Protein AF-A0A831UB12-F1 (afdb_monomer)

Secondary structure (DSSP, 8-state):
--HHHHHHHHHHHHHHTT-EE-TT--BHHHHHHHHHHHHHHHHT----HHHHHHHHHHH--S-HHHHHHHHHS-EEEE-TTS-EEEE-SS-SS-GGGS-EEEEEEEEEE-SS-EEEEEEEEEETTEEEEEEEE--TTS-HHHHHHHHHHHHHSTT-HHHHSGGGG--EEEEE-SS-EEEEE---GGG----TT------B-EE-TT--EE-SHHHHHHHH-SHHHHHHIIIIIEEEETTTTEEEEPPHHHHHHHHHHHHHHHTT---EEEEE-TTS-HHHHHHHHHHHHTT-TT-SEEEEEE-SSS--HHHHHHHHHHSTTTT-SS--HHHHHHHHH---GGGGEEEEEHHHHHHHH-TTSHHHHHHHHTT---HHHHHGGGTTS-EEEEESS--STTHHHHHHHHHHH-TT-EEEEEESS---TTT-PEEEETTEEEEPPPHHHHH-EEEEEE-HHHHHHTTSSPPP--------SSSPPPTT-HHHHHHHHHHHHHHHHHHTTTTTS-EEEE-SSHHHHHHHHHHHHHHHHHHHHH-TT-----EEEE-PPP-TT-HHHHHHHHT-HHHHHHHHSSHHHHHHHHHHHHHHHHHHHT----GGGHHHHHHHHHHHHHGGGS-GGGSTTTTTT--SEEEESSTTSSS---TT-

pLDDT: mean 86.88, std 12.62, range [35.97, 98.81]

Nearest PDB structures (foldseek):
  4bec-assembly1_A  TM=8.336E-01  e=2.439E-47  Escherichia coli
  4beb-assembly1_A  TM=8.347E-01  e=3.236E-46  Escherichia coli
  4be7-assembly2_D  TM=8.270E-01  e=8.710E-46  Escherichia coli
  4beb-assembly4_D  TM=8.331E-01  e=1.429E-45  Escherichia coli
  4be7-assembly1_B  TM=8.297E-01  e=1.429E-45  Escherichia coli

Sequence (653 aa):
MNEQQLEQALIGKLTDLKYTHRPDIRDRAALEQNFREHFEALNRVQLTDGEFKRLLDDIVTADVFTAASLLREINTFTRDDGTPLNYTLVNIKDWCKNTFEVVNQLRINTANSFQRYDVMLLINGVPAVQIELKTLGISPRRAMQQIVDYKKDPGNGYTKTLLCFVQLFIVSNQTETYYFANNNDRHFAFDADENFLPIYQHAAEDNTKITHLDDFADAFLAKCTLGTTISRYMVLVASEQKMLMMRPYQIYAVQAIDQCIRENRGNGYIWHTTGSGKTLTSFKASTLLKLNPDIHKCLFVVDRKDLDRQTREEFNRFQEGCVEENTNTAALVRRLVSDDYADKVIVTTIQKLGLALDETSKYNKAGRKNSRATFKERLEPLADKRMVFIFDECHRSQFGQTHQTIRNFFPKAQLFGFTGTPIFPENATARQIDGSIATLRTTQDLFQSELHAYTITHAIEDKNVLRFHVDYFKPDGENPPRPGETLAKRAVIDAILDKHDAATGERRFNALFATASINDAIEYHELFKQVQAERQAGDPEFVPLKVAAVFSPPAEGNKDVQQLQEDLPQELEDNQQEPDKKKEALKAIIADYNARYGTNHSIGEFDAYYQDVQKRIKYQQYPNRDLPKKGAEKIDIAIVVDMLLTGFDATYL

Foldseek 3Di:
DAQVVVLVVVQVLVVVLVAAEDAVAAEQVSLLVLLQVLQCVQQVHDADPVQSVVVFVVQFAQALLSNLVLQQDFDWDQHPVRDIRTGHSADNPQQLPWHKHKYAQHWYDDPFDTDTAGMFIDTSSQGAEGEAEGALVDDLVVVLVVVLVQSVGPPHCCRRHSVVNHFKYWTANQQAIKMAGDHRNVQRDDDPVPSDRDIAFAADQVRHGDGGPSSCCVVQVNRSNVSCQSNQQWDQQPVVRTIDGQHNQLVLVLVLVVVCLVVVVFFAEEAEAPLNCQLVSLVSSLVVCLPPPQAQAEEEEEALQLDFPSNVVSVCVLPNPLNDPDLPLVVVLCLLLDPDSSSRYGYHYLVSLLLLLDCPHPQNVVCVVVVHQGSLNSCQVCQAGEYEYEYEAQQAPVNPVSLVSNCVSRVNYYYYYYHNDWFDPVNQDWDDDPNDTDGRDTPCNSGVYHSGHDHVVSCCVRVSDDDDDDDDDFDDDPDGDDPPDPVNLLVVLVVCLVCLCVVLVNLLFAEEAADAALVSQLSSVVSLVVVQVVVCVVPVVRDRAQEAEDDQAQCPVVPSSVVVCVRVVRRVVRCVPPRVVSQVSVQVRVVVVCVQQVHDDDNSNVVVVVSLLLVQNQCSPDQLVVDPNSNSSHHRYYYYYRRPPPSRDHPRD

Solvent-accessible surface area (backbone atoms only — not comparable to full-atom values): 36095 Å² total; per-residue (Å²): 118,55,49,70,57,50,52,53,50,50,52,50,52,40,41,75,60,63,31,45,77,38,87,83,33,42,39,58,66,49,42,52,51,46,22,49,56,37,39,25,63,74,58,74,50,83,73,51,77,68,51,48,51,49,51,50,63,72,65,43,37,67,50,37,50,60,27,56,49,56,50,65,38,82,44,78,47,75,44,95,87,67,49,79,43,77,39,50,62,44,50,72,90,47,44,63,77,45,50,49,33,37,33,48,58,34,34,38,71,46,98,72,25,82,45,74,42,57,33,37,35,22,44,32,46,42,38,35,34,41,39,41,73,38,37,65,92,42,64,43,66,60,48,53,51,52,52,50,52,49,71,67,39,65,63,19,47,47,47,72,33,69,47,19,44,39,46,36,41,34,27,25,18,53,64,49,31,37,36,33,56,44,48,37,68,96,66,48,40,90,57,96,82,70,51,77,51,73,73,41,64,49,40,50,89,88,62,51,75,39,30,36,45,69,62,33,39,64,72,47,61,29,57,48,50,38,33,43,40,66,70,71,40,40,46,79,40,74,94,76,51,38,55,44,64,62,53,52,73,46,51,49,41,38,50,39,52,54,47,33,56,78,69,62,70,58,38,22,28,36,41,40,23,80,85,71,52,61,66,62,39,56,52,50,41,43,58,58,49,56,76,40,84,86,46,67,37,32,36,38,31,34,55,75,80,48,48,49,76,66,58,38,51,53,47,29,72,77,36,73,73,42,73,52,95,64,90,58,44,66,58,54,52,52,38,72,70,42,86,49,76,82,42,27,42,39,62,37,41,57,66,48,55,40,52,42,63,36,68,84,28,72,65,26,48,52,19,57,76,66,78,38,82,27,55,46,64,66,46,51,87,51,23,85,37,39,34,37,37,41,30,48,68,58,71,50,85,71,43,63,64,44,51,51,52,48,47,72,55,26,73,55,46,32,43,36,31,32,27,56,61,75,38,42,86,92,68,41,61,69,50,76,56,92,93,40,84,49,66,49,74,30,44,49,75,77,19,63,35,84,62,37,73,43,47,62,66,57,30,43,75,69,66,69,40,84,82,88,84,88,79,85,91,70,72,87,66,101,74,54,68,56,93,86,39,69,72,40,53,50,54,51,51,53,54,44,71,76,40,44,43,75,76,21,62,71,61,52,25,30,43,77,45,75,33,98,36,60,68,50,39,53,53,50,55,54,46,50,55,51,53,46,51,54,45,36,74,76,34,82,84,58,76,76,78,43,70,47,74,50,73,83,65,54,33,91,85,41,65,70,43,41,55,54,32,75,74,28,66,68,57,38,58,43,39,73,58,63,34,69,60,56,42,54,51,49,50,51,54,46,50,54,49,19,68,69,66,75,53,86,63,46,78,94,45,43,67,61,44,53,52,50,53,54,50,22,48,51,46,38,73,51,59,38,88,78,38,96,65,56,45,69,65,44,42,44,32,41,32,18,46,72,56,72,79,55,60,62,85,55,96,33,85

Radius of gyration: 28.35 Å; Cα contacts (8 Å, |Δi|>4): 1072; chains: 1; bounding box: 73×75×76 Å

Structure (mmCIF, N/CA/C/O backbone):
data_AF-A0A831UB12-F1
#
_entry.id   AF-A0A831UB12-F1
#
loop_
_atom_site.group_PDB
_atom_site.id
_atom_site.type_symbol
_atom_site.label_atom_id
_atom_site.label_alt_id
_atom_site.label_comp_id
_atom_site.label_asym_id
_atom_site.label_entity_id
_atom_site.label_seq_id
_atom_site.pdbx_PDB_ins_code
_atom_site.Cartn_x
_atom_site.Cartn_y
_atom_site.Cartn_z
_atom_site.occupancy
_atom_site.B_iso_or_equiv
_atom_site.auth_seq_id
_atom_site.auth_comp_id
_atom_site.auth_asym_id
_atom_site.auth_atom_id
_atom_site.pdbx_PDB_model_num
ATOM 1 N N . MET A 1 1 ? 3.617 -31.676 -19.807 1.00 76.25 1 MET A N 1
ATOM 2 C CA . MET A 1 1 ? 4.659 -30.755 -20.297 1.00 76.25 1 MET A CA 1
ATOM 3 C C . MET A 1 1 ? 5.770 -30.734 -19.257 1.00 76.25 1 MET A C 1
ATOM 5 O O . MET A 1 1 ? 5.441 -30.689 -18.076 1.00 76.25 1 MET A O 1
ATOM 9 N N . ASN A 1 2 ? 7.037 -30.890 -19.644 1.00 87.81 2 ASN A N 1
ATOM 10 C CA . ASN A 1 2 ? 8.160 -30.714 -18.709 1.00 87.81 2 ASN A CA 1
ATOM 11 C C . ASN A 1 2 ? 8.519 -29.217 -18.574 1.00 87.81 2 ASN A C 1
ATOM 13 O O . ASN A 1 2 ? 8.029 -28.399 -19.351 1.00 87.81 2 ASN A O 1
ATOM 17 N N . GLU A 1 3 ? 9.356 -28.854 -17.598 1.00 88.31 3 GLU A N 1
ATOM 18 C CA . GLU A 1 3 ? 9.744 -27.451 -17.342 1.00 88.31 3 GLU A CA 1
ATOM 19 C C . GLU A 1 3 ? 10.341 -26.756 -18.570 1.00 88.31 3 GLU A C 1
ATOM 21 O O . GLU A 1 3 ? 9.946 -25.641 -18.889 1.00 88.31 3 GLU A O 1
ATOM 26 N N . GLN A 1 4 ? 11.212 -27.437 -19.319 1.00 92.19 4 GLN A N 1
ATOM 27 C CA . GLN A 1 4 ? 11.816 -26.875 -20.529 1.00 92.19 4 GLN A CA 1
ATOM 28 C C . GLN A 1 4 ? 10.768 -26.553 -21.605 1.00 92.19 4 GLN A C 1
ATOM 30 O O . GLN A 1 4 ? 10.849 -25.523 -22.266 1.00 92.19 4 GLN A O 1
ATOM 35 N N . GLN A 1 5 ? 9.779 -27.427 -21.800 1.00 93.75 5 GLN A N 1
ATOM 36 C CA . GLN A 1 5 ? 8.684 -27.183 -22.738 1.00 93.75 5 GLN A CA 1
ATOM 37 C C . GLN A 1 5 ? 7.807 -26.008 -22.284 1.00 93.75 5 GLN A C 1
ATOM 39 O O . GLN A 1 5 ? 7.405 -25.209 -23.126 1.00 93.75 5 GLN A O 1
ATOM 44 N N . LEU A 1 6 ? 7.546 -25.883 -20.978 1.00 94.44 6 LEU A N 1
ATOM 45 C CA . LEU A 1 6 ? 6.785 -24.767 -20.411 1.00 94.44 6 LEU A CA 1
ATOM 46 C C . LEU A 1 6 ? 7.533 -23.436 -20.579 1.00 94.44 6 LEU A C 1
ATOM 48 O O . LEU A 1 6 ? 6.936 -22.438 -20.968 1.00 94.44 6 LEU A O 1
ATOM 52 N N . GLU A 1 7 ? 8.848 -23.440 -20.362 1.00 95.94 7 GLU A N 1
ATOM 53 C CA . GLU A 1 7 ? 9.722 -22.289 -20.598 1.00 95.94 7 GLU A CA 1
ATOM 54 C C . GLU A 1 7 ? 9.673 -21.838 -22.064 1.00 95.94 7 GLU A C 1
ATOM 56 O O . GLU A 1 7 ? 9.472 -20.658 -22.342 1.00 95.94 7 GLU A O 1
ATOM 61 N N . GLN A 1 8 ? 9.803 -22.769 -23.016 1.00 96.50 8 GLN A N 1
ATOM 62 C CA . GLN A 1 8 ? 9.724 -22.437 -24.443 1.00 96.50 8 GLN A CA 1
ATOM 63 C C . GLN A 1 8 ? 8.335 -21.928 -24.848 1.00 96.50 8 GLN A C 1
ATOM 65 O O . GLN A 1 8 ? 8.243 -20.985 -25.633 1.00 96.50 8 GLN A O 1
ATOM 70 N N . ALA A 1 9 ? 7.265 -22.504 -24.291 1.00 96.81 9 ALA A N 1
ATOM 71 C CA . ALA A 1 9 ? 5.904 -22.023 -24.516 1.00 96.81 9 ALA A CA 1
ATOM 72 C C . ALA A 1 9 ? 5.726 -20.583 -24.007 1.00 96.81 9 ALA A C 1
ATOM 74 O O . ALA A 1 9 ? 5.226 -19.732 -24.743 1.00 96.81 9 ALA A O 1
ATOM 75 N N . LEU A 1 10 ? 6.222 -20.281 -22.801 1.00 97.94 10 LEU A N 1
ATOM 76 C CA . LEU A 1 10 ? 6.178 -18.933 -22.235 1.00 97.94 10 LEU A CA 1
ATOM 77 C C . LEU A 1 10 ? 6.998 -17.930 -23.061 1.00 97.94 10 LEU A C 1
ATOM 79 O O . LEU A 1 10 ? 6.537 -16.817 -23.301 1.00 97.94 10 LEU A O 1
ATOM 83 N N . ILE A 1 11 ? 8.193 -18.301 -23.531 1.00 98.19 11 ILE A N 1
ATOM 84 C CA . ILE A 1 11 ? 9.006 -17.435 -24.405 1.00 98.19 11 ILE A CA 1
ATOM 85 C C . ILE A 1 11 ? 8.269 -17.148 -25.720 1.00 98.19 11 ILE A C 1
ATOM 87 O O . ILE A 1 11 ? 8.247 -15.999 -26.171 1.00 98.19 11 ILE A O 1
ATOM 91 N N . GLY A 1 12 ? 7.632 -18.162 -26.314 1.00 98.25 12 GLY A N 1
ATOM 92 C CA . GLY A 1 12 ? 6.771 -17.992 -27.486 1.00 98.25 12 GLY A CA 1
ATOM 93 C C . GLY A 1 12 ? 5.647 -16.990 -27.219 1.00 98.25 12 GLY A C 1
ATOM 94 O O . GLY A 1 12 ? 5.518 -16.000 -27.938 1.00 98.25 12 GLY A O 1
ATOM 95 N N . LYS A 1 13 ? 4.925 -17.167 -26.108 1.00 98.19 13 LYS A N 1
ATOM 96 C CA . LYS A 1 13 ? 3.854 -16.262 -25.673 1.00 98.19 13 LYS A CA 1
ATOM 97 C C . LYS A 1 13 ? 4.337 -14.822 -25.466 1.00 98.19 13 LYS A C 1
ATOM 99 O O . LYS A 1 13 ? 3.704 -13.876 -25.926 1.00 98.19 13 LYS A O 1
ATOM 104 N N . LEU A 1 14 ? 5.485 -14.630 -24.817 1.00 98.50 14 LEU A N 1
ATOM 105 C CA . LEU A 1 14 ? 6.090 -13.306 -24.624 1.00 98.50 14 LEU A CA 1
ATOM 106 C C . LEU A 1 14 ? 6.508 -12.668 -25.959 1.00 98.50 14 LEU A C 1
ATOM 108 O O . LEU A 1 14 ? 6.360 -11.459 -26.144 1.00 98.50 14 LEU A O 1
ATOM 112 N N . THR A 1 15 ? 6.978 -13.470 -26.913 1.00 98.25 15 THR A N 1
ATOM 113 C CA . THR A 1 15 ? 7.296 -13.005 -28.272 1.00 98.25 15 THR A CA 1
ATOM 114 C C . THR A 1 15 ? 6.034 -12.536 -29.007 1.00 98.25 15 THR A C 1
ATOM 116 O O . THR A 1 15 ? 6.059 -11.492 -29.668 1.00 98.25 15 THR A O 1
ATOM 119 N N . ASP A 1 16 ? 4.898 -13.216 -28.822 1.00 98.19 16 ASP A N 1
ATOM 120 C CA . ASP A 1 16 ? 3.598 -12.769 -29.346 1.00 98.19 16 ASP A CA 1
ATOM 121 C C . ASP A 1 16 ? 3.170 -11.425 -28.735 1.00 98.19 16 ASP A C 1
ATOM 123 O O . ASP A 1 16 ? 2.737 -10.522 -29.464 1.00 98.19 16 ASP A O 1
ATOM 127 N N . LEU A 1 17 ? 3.439 -11.234 -27.436 1.00 97.81 17 LEU A N 1
ATOM 128 C CA . LEU A 1 17 ? 3.329 -9.960 -26.701 1.00 97.81 17 LEU A CA 1
ATOM 129 C C . LEU A 1 17 ? 4.430 -8.938 -27.067 1.00 97.81 17 LEU A C 1
ATOM 131 O O . LEU A 1 17 ? 4.573 -7.886 -26.434 1.00 97.81 17 LEU A O 1
ATOM 135 N N . LYS A 1 18 ? 5.180 -9.212 -28.138 1.00 97.88 18 LYS A N 1
ATOM 136 C CA . LYS A 1 18 ? 6.207 -8.374 -28.769 1.00 97.88 18 LYS A CA 1
ATOM 137 C C . LYS A 1 18 ? 7.506 -8.231 -27.988 1.00 97.88 18 LYS A C 1
ATOM 139 O O . LYS A 1 18 ? 8.282 -7.336 -28.320 1.00 97.88 18 LYS A O 1
ATOM 144 N N . TYR A 1 19 ? 7.766 -9.036 -26.962 1.00 98.56 19 TYR A N 1
ATOM 145 C CA . TYR A 1 19 ? 9.078 -9.043 -26.309 1.00 98.56 19 TYR A CA 1
ATOM 146 C C . TYR A 1 19 ? 10.153 -9.488 -27.303 1.00 98.56 19 TYR A C 1
ATOM 148 O O . TYR A 1 19 ? 9.928 -10.389 -28.110 1.00 98.56 19 TYR A O 1
ATOM 156 N N . THR A 1 20 ? 11.328 -8.868 -27.239 1.00 98.56 20 THR A N 1
ATOM 157 C CA . THR A 1 20 ? 12.482 -9.327 -28.018 1.00 98.56 20 THR A CA 1
ATOM 158 C C . THR A 1 20 ? 13.152 -10.472 -27.267 1.00 98.56 20 THR A C 1
ATOM 160 O O . THR A 1 20 ? 13.670 -10.269 -26.169 1.00 98.56 20 THR A O 1
ATOM 163 N N . HIS A 1 21 ? 13.147 -11.680 -27.831 1.00 98.56 21 HIS A N 1
ATOM 164 C CA . HIS A 1 21 ? 13.888 -12.802 -27.251 1.00 98.56 21 HIS A CA 1
ATOM 165 C C . HIS A 1 21 ? 15.392 -12.633 -27.487 1.00 98.56 21 HIS A C 1
ATOM 167 O O . HIS A 1 21 ? 15.826 -12.389 -28.613 1.00 98.56 21 HIS A O 1
ATOM 173 N N . ARG A 1 22 ? 16.179 -12.757 -26.416 1.00 98.25 22 ARG A N 1
ATOM 174 C CA . ARG A 1 22 ? 17.637 -12.573 -26.404 1.00 98.25 22 ARG A CA 1
ATOM 175 C C . ARG A 1 22 ? 18.343 -13.845 -25.917 1.00 98.25 22 ARG A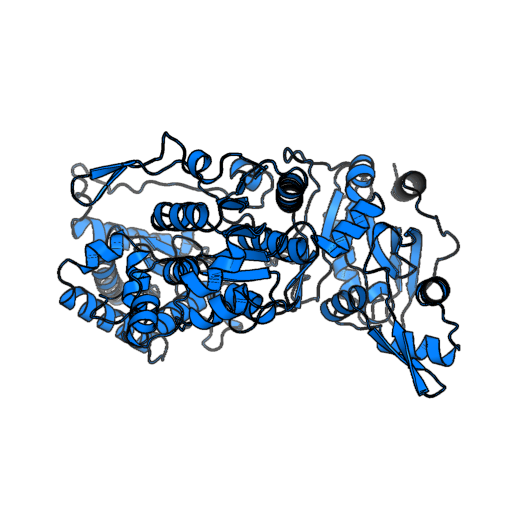 C 1
ATOM 177 O O . ARG A 1 22 ? 18.798 -13.910 -24.774 1.00 98.25 22 ARG A O 1
ATOM 184 N N . PRO A 1 23 ? 18.412 -14.899 -26.757 1.00 96.69 23 PRO A N 1
ATOM 185 C CA . PRO A 1 23 ? 19.032 -16.175 -26.390 1.00 96.69 23 PRO A CA 1
ATOM 186 C C . PRO A 1 23 ? 20.557 -16.091 -26.223 1.00 96.69 23 PRO A C 1
ATOM 188 O O . PRO A 1 23 ? 21.160 -17.028 -25.690 1.00 96.69 23 PRO A O 1
ATOM 191 N N . ASP A 1 24 ? 21.161 -15.005 -26.704 1.00 97.56 24 ASP A N 1
ATOM 192 C CA . ASP A 1 24 ? 22.580 -14.667 -26.615 1.00 97.56 24 ASP A CA 1
ATOM 193 C C . ASP A 1 24 ? 23.004 -14.210 -25.209 1.00 97.56 24 ASP A C 1
ATOM 195 O O . ASP A 1 24 ? 24.164 -14.371 -24.835 1.00 97.56 24 ASP A O 1
ATOM 199 N N . ILE A 1 25 ? 22.069 -13.721 -24.388 1.00 98.00 25 ILE A N 1
ATOM 200 C CA . ILE A 1 25 ? 22.355 -13.258 -23.026 1.00 98.00 25 ILE A CA 1
ATOM 201 C C . ILE A 1 25 ? 22.227 -14.433 -22.049 1.00 98.00 25 ILE A C 1
ATOM 203 O O . ILE A 1 25 ? 21.131 -14.800 -21.623 1.00 98.00 25 ILE A O 1
ATOM 207 N N . ARG A 1 26 ? 23.365 -15.044 -21.693 1.00 96.56 26 ARG A N 1
ATOM 208 C CA . ARG A 1 26 ? 23.430 -16.215 -20.790 1.00 96.56 26 ARG A CA 1
ATOM 209 C C . ARG A 1 26 ? 24.266 -16.004 -19.535 1.00 96.56 26 ARG A C 1
ATOM 211 O O . ARG A 1 26 ? 24.220 -16.846 -18.639 1.00 96.56 26 ARG A O 1
ATOM 218 N N . ASP A 1 27 ? 24.999 -14.903 -19.451 1.00 96.44 27 ASP A N 1
ATOM 219 C CA . ASP A 1 27 ? 25.876 -14.591 -18.329 1.00 96.44 27 ASP A CA 1
ATOM 220 C C . ASP A 1 27 ? 25.833 -13.105 -17.948 1.00 96.44 27 ASP A C 1
ATOM 222 O O . ASP A 1 27 ? 25.158 -12.285 -18.577 1.00 96.44 27 ASP A O 1
ATOM 226 N N . ARG A 1 28 ? 26.552 -12.775 -16.872 1.00 95.25 28 ARG A N 1
ATOM 227 C CA . ARG A 1 28 ? 26.657 -11.417 -16.335 1.00 95.25 28 ARG A CA 1
ATOM 228 C C . ARG A 1 28 ? 27.210 -10.420 -17.356 1.00 95.25 28 ARG A C 1
ATOM 230 O O . ARG A 1 28 ? 26.688 -9.316 -17.443 1.00 95.25 28 ARG A O 1
ATOM 237 N N . ALA A 1 29 ? 28.251 -10.793 -18.099 1.00 96.25 29 ALA A N 1
ATOM 238 C CA . ALA A 1 29 ? 28.930 -9.874 -19.007 1.00 96.25 29 ALA A CA 1
ATOM 239 C C . ALA A 1 29 ? 28.022 -9.495 -20.184 1.00 96.25 29 ALA A C 1
ATOM 241 O O . ALA A 1 29 ? 27.900 -8.317 -20.512 1.00 96.25 29 ALA A O 1
ATOM 242 N N . ALA A 1 30 ? 27.322 -10.473 -20.764 1.00 98.19 30 ALA A N 1
ATOM 243 C CA . ALA A 1 30 ? 26.341 -10.226 -21.816 1.00 98.19 30 ALA A CA 1
ATOM 244 C C . ALA A 1 30 ? 25.160 -9.371 -21.319 1.00 98.19 30 ALA A C 1
ATOM 246 O O . ALA A 1 30 ? 24.681 -8.502 -22.048 1.00 98.19 30 ALA A O 1
ATOM 247 N N . LEU A 1 31 ? 24.708 -9.576 -20.073 1.00 98.38 31 LEU A N 1
ATOM 248 C CA . LEU A 1 31 ? 23.651 -8.760 -19.467 1.00 98.38 31 LEU A CA 1
ATOM 249 C C . LEU A 1 31 ? 24.096 -7.302 -19.277 1.00 98.38 31 LEU A C 1
ATOM 251 O O . LEU A 1 31 ? 23.356 -6.388 -19.632 1.00 98.38 31 LEU A O 1
ATOM 255 N N . GLU A 1 32 ? 25.294 -7.083 -18.731 1.00 98.19 32 GLU A N 1
ATOM 256 C CA . GLU A 1 32 ? 25.850 -5.743 -18.512 1.00 98.19 32 GLU A CA 1
ATOM 257 C C . GLU A 1 32 ? 26.107 -5.017 -19.839 1.00 98.19 32 GLU A C 1
ATOM 259 O O . GLU A 1 32 ? 25.781 -3.837 -19.959 1.00 98.19 32 GLU A O 1
ATOM 264 N N . GLN A 1 33 ? 26.600 -5.720 -20.862 1.00 98.44 33 GLN A N 1
ATOM 265 C CA . GLN A 1 33 ? 26.770 -5.152 -22.200 1.00 98.44 33 GLN A CA 1
ATOM 266 C C . GLN A 1 33 ? 25.428 -4.726 -22.810 1.00 98.44 33 GLN A C 1
ATOM 268 O O . GLN A 1 33 ? 25.304 -3.611 -23.314 1.00 98.44 33 GLN A O 1
ATOM 273 N N . ASN A 1 34 ? 24.399 -5.571 -22.704 1.00 98.69 34 ASN A N 1
ATOM 274 C CA . ASN A 1 34 ? 23.056 -5.220 -23.160 1.00 98.69 34 ASN A CA 1
ATOM 275 C C . ASN A 1 34 ? 22.497 -3.999 -22.410 1.00 98.69 34 ASN A C 1
ATOM 277 O O . ASN A 1 34 ? 21.941 -3.087 -23.019 1.00 98.69 34 ASN A O 1
ATOM 281 N N . PHE A 1 35 ? 22.671 -3.953 -21.086 1.00 98.69 35 PHE A N 1
ATOM 282 C CA . PHE A 1 35 ? 22.277 -2.798 -20.281 1.00 98.69 35 PHE A CA 1
ATOM 283 C C . PHE A 1 35 ? 22.980 -1.513 -20.737 1.00 98.69 35 PHE A C 1
ATOM 285 O O . PHE A 1 35 ? 22.310 -0.492 -20.885 1.00 98.69 35 PHE A O 1
ATOM 292 N N . ARG A 1 36 ? 24.290 -1.558 -21.022 1.00 98.62 36 ARG A N 1
ATOM 293 C CA . ARG A 1 36 ? 25.045 -0.403 -21.536 1.00 98.62 36 ARG A CA 1
ATOM 294 C C . ARG A 1 36 ? 24.428 0.157 -22.812 1.00 98.62 36 ARG A C 1
ATOM 296 O O . ARG A 1 36 ? 24.189 1.358 -22.886 1.00 98.62 36 ARG A O 1
ATOM 303 N N . GLU A 1 37 ? 24.137 -0.704 -23.784 1.00 98.56 37 GLU A N 1
ATOM 304 C CA . GLU A 1 37 ? 23.577 -0.303 -25.081 1.00 98.56 37 GLU A CA 1
ATOM 305 C C . GLU A 1 37 ? 22.225 0.408 -24.922 1.00 98.56 37 GLU A C 1
ATOM 307 O O . GLU A 1 37 ? 22.013 1.491 -25.477 1.00 98.56 37 GLU A O 1
ATOM 312 N N . HIS A 1 38 ? 21.323 -0.149 -24.108 1.00 98.56 38 HIS A N 1
ATOM 313 C CA . HIS A 1 38 ? 20.026 0.481 -23.833 1.00 98.56 38 HIS A CA 1
ATOM 314 C C . HIS A 1 38 ? 20.164 1.768 -23.015 1.00 98.56 38 HIS A C 1
ATOM 316 O O . HIS A 1 38 ? 19.464 2.744 -23.294 1.00 98.56 38 HIS A O 1
ATOM 322 N N . PHE A 1 39 ? 21.070 1.803 -22.036 1.00 98.50 39 PHE A N 1
ATOM 323 C CA . PHE A 1 39 ? 21.333 2.985 -21.217 1.00 98.50 39 PHE A CA 1
ATOM 324 C C . PHE A 1 39 ? 21.845 4.156 -22.062 1.00 98.50 39 PHE A C 1
ATOM 326 O O . PHE A 1 39 ? 21.343 5.278 -21.946 1.00 98.50 39 PHE A O 1
ATOM 333 N N . GLU A 1 40 ? 22.827 3.898 -22.925 1.00 98.12 40 GLU A N 1
ATOM 334 C CA . GLU A 1 40 ? 23.415 4.878 -23.836 1.00 98.12 40 GLU A CA 1
ATOM 335 C C . GLU A 1 40 ? 22.380 5.408 -24.832 1.00 98.12 40 GLU A C 1
ATOM 337 O O . GLU A 1 40 ? 22.276 6.623 -25.031 1.00 98.12 40 GLU A O 1
ATOM 342 N N . ALA A 1 41 ? 21.547 4.523 -25.390 1.00 98.19 41 ALA A N 1
ATOM 343 C CA . ALA A 1 41 ? 20.467 4.902 -26.296 1.00 98.19 41 ALA A CA 1
ATOM 344 C C . ALA A 1 41 ? 19.391 5.759 -25.604 1.00 98.19 41 ALA A C 1
ATOM 346 O O . ALA A 1 41 ? 18.978 6.792 -26.142 1.00 98.19 41 ALA A O 1
ATOM 347 N N . LEU A 1 42 ? 18.954 5.364 -24.403 1.00 97.69 42 LEU A N 1
ATOM 348 C CA . LEU A 1 42 ? 17.934 6.076 -23.629 1.00 97.69 42 LEU A CA 1
ATOM 349 C C . LEU A 1 42 ? 18.401 7.484 -23.241 1.00 97.69 42 LEU A C 1
ATOM 351 O O . LEU A 1 42 ? 17.658 8.454 -23.407 1.00 97.69 42 LEU A O 1
ATOM 355 N N . ASN A 1 43 ? 19.632 7.590 -22.738 1.00 96.94 43 ASN A N 1
ATOM 356 C CA . ASN A 1 43 ? 20.186 8.830 -22.194 1.00 96.94 43 ASN A CA 1
ATOM 357 C C . ASN A 1 43 ? 20.968 9.653 -23.231 1.00 96.94 43 ASN A C 1
ATOM 359 O O . ASN A 1 43 ? 21.423 10.751 -22.919 1.00 96.94 43 ASN A O 1
ATOM 363 N N . ARG A 1 44 ? 21.079 9.160 -24.474 1.00 96.44 44 ARG A N 1
ATOM 364 C CA . ARG A 1 44 ? 21.783 9.804 -25.598 1.00 96.44 44 ARG A CA 1
ATOM 365 C C . ARG A 1 44 ? 23.229 10.151 -25.250 1.00 96.44 44 ARG A C 1
ATOM 367 O O . ARG A 1 44 ? 23.692 11.268 -25.484 1.00 96.44 44 ARG A O 1
ATOM 374 N N . VAL A 1 45 ? 23.926 9.179 -24.679 1.00 95.94 45 VAL A N 1
ATOM 375 C CA . VAL A 1 45 ? 25.312 9.303 -24.223 1.00 95.94 45 VAL A CA 1
ATOM 376 C C . VAL A 1 45 ? 26.143 8.144 -24.767 1.00 95.94 45 VAL A C 1
ATOM 378 O O . VAL A 1 45 ? 25.605 7.147 -25.236 1.00 95.94 45 VAL A O 1
ATOM 381 N N . GLN A 1 46 ? 27.459 8.297 -24.742 1.00 96.06 46 GLN A N 1
ATOM 382 C CA . GLN A 1 46 ? 28.425 7.231 -24.985 1.00 96.06 46 GLN A CA 1
ATOM 383 C C . GLN A 1 46 ? 29.370 7.228 -23.793 1.00 96.06 46 GLN A C 1
ATOM 385 O O . GLN A 1 46 ? 29.984 8.264 -23.511 1.00 96.06 46 GLN A O 1
ATOM 390 N N . LEU A 1 47 ? 29.421 6.116 -23.067 1.00 95.94 47 LEU A N 1
ATOM 391 C CA . LEU A 1 47 ? 30.247 5.990 -21.874 1.00 95.94 47 LEU A CA 1
ATOM 392 C C . LEU A 1 47 ? 31.599 5.390 -22.249 1.00 95.94 47 LEU A C 1
ATOM 394 O O . LEU A 1 47 ? 31.678 4.506 -23.102 1.00 95.94 47 LEU A O 1
ATOM 398 N N . THR A 1 48 ? 32.670 5.827 -21.594 1.00 97.19 48 THR A N 1
ATOM 399 C CA . THR A 1 48 ? 33.928 5.066 -21.596 1.00 97.19 48 THR A CA 1
ATOM 400 C C . THR A 1 48 ? 33.772 3.792 -20.759 1.00 97.19 48 THR A C 1
ATOM 402 O O . THR A 1 48 ? 32.856 3.673 -19.944 1.00 97.19 48 THR A O 1
ATOM 405 N N . ASP A 1 49 ? 34.680 2.826 -20.908 1.00 97.06 49 ASP A N 1
ATOM 406 C CA . ASP A 1 49 ? 34.659 1.621 -20.063 1.00 97.06 49 ASP A CA 1
ATOM 407 C C . ASP A 1 49 ? 34.860 1.956 -18.575 1.00 97.06 49 ASP A C 1
ATOM 409 O O . ASP A 1 49 ? 34.287 1.305 -17.701 1.00 97.06 49 ASP A O 1
ATOM 413 N N . GLY A 1 50 ? 35.640 3.004 -18.284 1.00 97.25 50 GLY A N 1
ATOM 414 C CA . GLY A 1 50 ? 35.818 3.526 -16.930 1.00 97.25 50 GLY A CA 1
ATOM 415 C C . GLY A 1 50 ? 34.536 4.148 -16.380 1.00 97.25 50 GLY A C 1
ATOM 416 O O . GLY A 1 50 ? 34.139 3.828 -15.259 1.00 97.25 50 GLY A O 1
ATOM 417 N N . GLU A 1 51 ? 33.858 4.980 -17.176 1.00 97.69 51 GLU A N 1
ATOM 418 C CA . GLU A 1 51 ? 32.573 5.583 -16.806 1.00 97.69 51 GLU A CA 1
ATOM 419 C C . GLU A 1 51 ? 31.502 4.520 -16.567 1.00 97.69 51 GLU A C 1
ATOM 421 O O . GLU A 1 51 ? 30.816 4.565 -15.549 1.00 97.69 51 GLU A O 1
ATOM 426 N N . PHE A 1 52 ? 31.383 3.542 -17.468 1.00 98.06 52 PHE A N 1
ATOM 427 C CA . PHE A 1 52 ? 30.394 2.476 -17.343 1.00 98.06 52 PHE A CA 1
ATOM 428 C C . PHE A 1 52 ? 30.640 1.608 -16.104 1.00 98.06 52 PHE A C 1
ATOM 430 O O . PHE A 1 52 ? 29.699 1.277 -15.386 1.00 98.06 52 PHE A O 1
ATOM 437 N N . LYS A 1 53 ? 31.904 1.296 -15.794 1.00 97.06 53 LYS A N 1
ATOM 438 C CA . LYS A 1 53 ? 32.243 0.576 -14.564 1.00 97.06 53 LYS A CA 1
ATOM 439 C C . LYS A 1 53 ? 31.849 1.365 -13.312 1.00 97.06 53 LYS A C 1
ATOM 441 O O . LYS A 1 53 ? 31.226 0.790 -12.428 1.00 97.06 53 LYS A O 1
ATOM 446 N N . ARG A 1 54 ? 32.167 2.665 -13.248 1.00 96.62 54 ARG A N 1
ATOM 447 C CA . ARG A 1 54 ? 31.744 3.512 -12.117 1.00 96.62 54 ARG A CA 1
ATOM 448 C C . ARG A 1 54 ? 30.226 3.582 -12.003 1.00 96.62 54 ARG A C 1
ATOM 450 O O . ARG A 1 54 ? 29.710 3.464 -10.905 1.00 96.62 54 ARG A O 1
ATOM 457 N N . LEU A 1 55 ? 29.520 3.716 -13.128 1.00 97.12 55 LEU A N 1
ATOM 458 C CA . LEU A 1 55 ? 28.059 3.689 -13.144 1.00 97.12 55 LEU A CA 1
ATOM 459 C C . LEU A 1 55 ? 27.528 2.395 -12.514 1.00 97.12 55 LEU A C 1
ATOM 461 O O . LEU A 1 55 ? 26.642 2.465 -11.673 1.00 97.12 55 LEU A O 1
ATOM 465 N N . LEU A 1 56 ? 28.067 1.229 -12.890 1.00 97.00 56 LEU A N 1
ATOM 466 C CA . LEU A 1 56 ? 27.676 -0.048 -12.284 1.00 97.00 56 LEU A CA 1
ATOM 467 C C . LEU A 1 56 ? 27.966 -0.086 -10.778 1.00 97.00 56 LEU A C 1
ATOM 469 O O . LEU A 1 56 ? 27.097 -0.502 -10.015 1.00 97.00 56 LEU A O 1
ATOM 473 N N . ASP A 1 57 ? 29.150 0.360 -10.356 1.00 95.38 57 ASP A N 1
ATOM 474 C CA . ASP A 1 57 ? 29.535 0.407 -8.940 1.00 95.38 57 ASP A CA 1
ATOM 475 C C . ASP A 1 57 ? 28.621 1.348 -8.124 1.00 95.38 57 ASP A C 1
ATOM 477 O O . ASP A 1 57 ? 28.310 1.046 -6.972 1.00 95.38 57 ASP A O 1
ATOM 481 N N . ASP A 1 58 ? 28.144 2.442 -8.729 1.00 95.12 58 ASP A N 1
ATOM 482 C CA . ASP A 1 58 ? 27.261 3.427 -8.093 1.00 95.12 58 ASP A CA 1
ATOM 483 C C . ASP A 1 58 ? 25.805 2.938 -7.978 1.00 95.12 58 ASP A C 1
ATOM 485 O O . ASP A 1 58 ? 25.136 3.201 -6.976 1.00 95.12 58 ASP A O 1
ATOM 489 N N . ILE A 1 59 ? 25.283 2.247 -9.000 1.00 96.69 59 ILE A N 1
ATOM 490 C CA . ILE A 1 59 ? 23.863 1.849 -9.047 1.00 96.69 59 ILE A CA 1
ATOM 491 C C . ILE A 1 59 ? 23.588 0.486 -8.404 1.00 96.69 59 ILE A C 1
ATOM 493 O O . ILE A 1 59 ? 22.448 0.205 -8.027 1.00 96.69 59 ILE A O 1
ATOM 497 N N . VAL A 1 60 ? 24.597 -0.385 -8.306 1.00 96.56 60 VAL A N 1
ATOM 498 C CA . VAL A 1 60 ? 24.445 -1.715 -7.707 1.00 96.56 60 VAL A CA 1
ATOM 499 C C . VAL A 1 60 ? 24.484 -1.599 -6.188 1.00 96.56 60 VAL A C 1
ATOM 501 O O . VAL A 1 60 ? 25.493 -1.250 -5.584 1.00 96.56 60 VAL A O 1
ATOM 504 N N . THR A 1 61 ? 23.378 -1.973 -5.552 1.00 95.56 61 THR A N 1
ATOM 505 C CA . THR A 1 61 ? 23.223 -1.933 -4.096 1.00 95.56 61 THR A CA 1
ATOM 506 C C . THR A 1 61 ? 22.587 -3.216 -3.573 1.00 95.56 61 THR A C 1
ATOM 508 O O . THR A 1 61 ? 21.813 -3.877 -4.262 1.00 95.56 61 THR A O 1
ATOM 511 N N . ALA A 1 62 ? 22.910 -3.569 -2.328 1.00 94.50 62 ALA A N 1
ATOM 512 C CA . ALA A 1 62 ? 22.249 -4.663 -1.622 1.00 94.50 62 ALA A CA 1
ATOM 513 C C . ALA A 1 62 ? 20.872 -4.259 -1.066 1.00 94.50 62 ALA A C 1
ATOM 515 O O . ALA A 1 62 ? 20.075 -5.135 -0.734 1.00 94.50 62 ALA A O 1
ATOM 516 N N . ASP A 1 63 ? 20.593 -2.956 -0.955 1.00 95.31 63 ASP A N 1
ATOM 517 C CA . ASP A 1 63 ? 19.318 -2.457 -0.446 1.00 95.31 63 ASP A CA 1
ATOM 518 C C . ASP A 1 63 ? 18.269 -2.387 -1.563 1.00 95.31 63 ASP A C 1
ATOM 520 O O . ASP A 1 63 ? 18.320 -1.536 -2.456 1.00 95.31 63 ASP A O 1
ATOM 524 N N . VAL A 1 64 ? 17.284 -3.282 -1.488 1.00 95.06 64 VAL A N 1
ATOM 525 C CA . VAL A 1 64 ? 16.228 -3.425 -2.501 1.00 95.06 64 VAL A CA 1
ATOM 526 C C . VAL A 1 64 ? 15.382 -2.155 -2.605 1.00 95.06 64 VAL A C 1
ATOM 528 O O . VAL A 1 64 ? 14.944 -1.795 -3.698 1.00 95.06 64 VAL A O 1
ATOM 531 N N . PHE A 1 65 ? 15.158 -1.460 -1.486 1.00 94.88 65 PHE A N 1
ATOM 532 C CA . PHE A 1 65 ? 14.385 -0.219 -1.477 1.00 94.88 65 PHE A CA 1
ATOM 533 C C . PHE A 1 65 ? 15.110 0.895 -2.243 1.00 94.88 65 PHE A C 1
ATOM 535 O O . PHE A 1 65 ? 14.514 1.517 -3.120 1.00 94.88 65 PHE A O 1
ATOM 542 N N . THR A 1 66 ? 16.406 1.092 -1.989 1.00 95.88 66 THR A N 1
ATOM 543 C CA . THR A 1 66 ? 17.246 2.048 -2.726 1.00 95.88 66 THR A CA 1
ATOM 544 C C . THR A 1 66 ? 17.288 1.721 -4.218 1.00 95.88 66 THR A C 1
ATOM 546 O O . THR A 1 66 ? 17.057 2.613 -5.032 1.00 95.88 66 THR A O 1
ATOM 549 N N . ALA A 1 67 ? 17.496 0.455 -4.601 1.00 97.31 67 ALA A N 1
ATOM 550 C CA . ALA A 1 67 ? 17.475 0.050 -6.012 1.00 97.31 67 ALA A CA 1
ATOM 551 C C . ALA A 1 67 ? 16.126 0.372 -6.684 1.00 97.31 67 ALA A C 1
ATOM 553 O O . ALA A 1 67 ? 16.070 0.863 -7.813 1.00 97.31 67 ALA A O 1
ATOM 554 N N . ALA A 1 68 ? 15.019 0.141 -5.978 1.00 96.44 68 ALA A N 1
ATOM 555 C CA . ALA A 1 68 ? 13.686 0.457 -6.467 1.00 96.44 68 ALA A CA 1
ATOM 556 C C . ALA A 1 68 ? 13.432 1.967 -6.617 1.00 96.44 68 ALA A C 1
ATOM 558 O O . ALA A 1 68 ? 12.763 2.369 -7.576 1.00 96.44 68 ALA A O 1
ATOM 559 N N . SER A 1 69 ? 13.956 2.798 -5.714 1.00 95.19 69 SER A N 1
ATOM 560 C CA . SER A 1 69 ? 13.899 4.260 -5.838 1.00 95.19 69 SER A CA 1
ATOM 561 C C . SER A 1 69 ? 14.730 4.743 -7.029 1.00 95.19 69 SER A C 1
ATOM 563 O O . SER A 1 69 ? 14.186 5.403 -7.913 1.00 95.19 69 SER A O 1
ATOM 565 N N . LEU A 1 70 ? 15.990 4.299 -7.140 1.00 96.69 70 LEU A N 1
ATOM 566 C CA . LEU A 1 70 ? 16.894 4.636 -8.252 1.00 96.69 70 LEU A CA 1
ATOM 567 C C . LEU A 1 70 ? 16.285 4.310 -9.626 1.00 96.69 70 LEU A C 1
ATOM 569 O O . LEU A 1 70 ? 16.424 5.089 -10.569 1.00 96.69 70 LEU A O 1
ATOM 573 N N . LEU A 1 71 ? 15.569 3.184 -9.744 1.00 97.50 71 LEU A N 1
ATOM 574 C CA . LEU A 1 71 ? 14.877 2.780 -10.976 1.00 97.50 71 LEU A CA 1
ATOM 575 C C . LEU A 1 71 ? 13.818 3.797 -11.438 1.00 97.50 71 LEU A C 1
ATOM 577 O O . LEU A 1 71 ? 13.531 3.887 -12.631 1.00 97.50 71 LEU A O 1
ATOM 581 N N . ARG A 1 72 ? 13.202 4.530 -10.506 1.00 93.88 72 ARG A N 1
ATOM 582 C CA . ARG A 1 72 ? 12.034 5.394 -10.751 1.00 93.88 72 ARG A CA 1
ATOM 583 C C . ARG A 1 72 ? 12.372 6.887 -10.775 1.00 93.88 72 ARG A C 1
ATOM 585 O O . ARG A 1 72 ? 11.471 7.693 -11.005 1.00 93.88 72 ARG A O 1
ATOM 592 N N . GLU A 1 73 ? 13.634 7.252 -10.580 1.00 94.50 73 GLU A N 1
ATOM 593 C CA . GLU A 1 73 ? 14.081 8.636 -10.414 1.00 94.50 73 GLU A CA 1
ATOM 594 C C . GLU A 1 73 ? 15.012 9.108 -11.540 1.00 94.50 73 GLU A C 1
ATOM 596 O O . GLU A 1 73 ? 15.515 8.329 -12.353 1.00 94.50 73 GLU A O 1
ATOM 601 N N . ILE A 1 74 ? 15.201 10.430 -11.602 1.00 96.75 74 ILE A N 1
ATOM 602 C CA . ILE A 1 74 ? 16.290 11.038 -12.366 1.00 96.75 74 ILE A CA 1
ATOM 603 C C . ILE A 1 74 ? 17.505 11.046 -11.446 1.00 96.75 74 ILE A C 1
ATOM 605 O O . ILE A 1 74 ? 17.473 11.676 -10.392 1.00 96.75 74 ILE A O 1
ATOM 609 N N . ASN A 1 75 ? 18.562 10.373 -11.871 1.00 96.31 75 ASN A N 1
ATOM 610 C CA . ASN A 1 75 ? 19.806 10.237 -11.129 1.00 96.31 75 ASN A CA 1
ATOM 611 C C . ASN A 1 75 ? 20.886 11.131 -11.745 1.00 96.31 75 ASN A C 1
ATOM 613 O O . ASN A 1 75 ? 20.764 11.564 -12.894 1.00 96.31 75 ASN A O 1
ATOM 617 N N . THR A 1 76 ? 21.965 11.378 -11.006 1.00 95.12 76 THR A N 1
ATOM 618 C CA . THR A 1 76 ? 23.111 12.159 -11.486 1.00 95.12 76 THR A CA 1
ATOM 619 C C . THR A 1 76 ? 24.386 11.331 -11.386 1.00 95.12 76 THR A C 1
ATOM 621 O O . THR A 1 76 ? 24.596 10.618 -10.410 1.00 95.12 76 THR A O 1
ATOM 624 N N . PHE A 1 77 ? 25.238 11.430 -12.401 1.00 91.00 77 PHE A N 1
ATOM 625 C CA . PHE A 1 77 ? 26.556 10.803 -12.469 1.00 91.00 77 PHE A CA 1
ATOM 626 C C . PHE A 1 77 ? 27.571 11.822 -12.991 1.00 91.00 77 PHE A C 1
ATOM 628 O O . PHE A 1 77 ? 27.259 12.571 -13.914 1.00 91.00 77 PHE A O 1
ATOM 635 N N . THR A 1 78 ? 28.783 11.859 -12.440 1.00 93.19 78 THR A N 1
ATOM 636 C CA . THR A 1 78 ? 29.846 12.739 -12.951 1.00 93.19 78 THR A CA 1
ATOM 637 C C . THR A 1 78 ? 30.726 11.984 -13.941 1.00 93.19 78 THR A C 1
ATOM 639 O O . THR A 1 78 ? 31.298 10.935 -13.629 1.00 93.19 78 THR A O 1
ATOM 642 N N . ARG A 1 79 ? 30.842 12.540 -15.144 1.00 93.56 79 ARG A N 1
ATOM 643 C CA . ARG A 1 79 ? 31.642 11.999 -16.244 1.00 93.56 79 ARG A CA 1
ATOM 644 C C . ARG A 1 79 ? 33.137 12.219 -16.042 1.00 93.56 79 ARG A C 1
ATOM 646 O O . ARG A 1 79 ? 33.551 13.002 -15.187 1.00 93.56 79 ARG A O 1
ATOM 653 N N . ASP A 1 80 ? 33.952 11.534 -16.840 1.00 92.31 80 ASP A N 1
ATOM 654 C CA . ASP A 1 80 ? 35.421 11.640 -16.764 1.00 92.31 80 ASP A CA 1
ATOM 655 C C . ASP A 1 80 ? 35.935 13.061 -17.041 1.00 92.31 80 ASP A C 1
ATOM 657 O O . ASP A 1 80 ? 36.943 13.482 -16.478 1.00 92.31 80 ASP A O 1
ATOM 661 N N . ASP A 1 81 ? 35.219 13.820 -17.870 1.00 91.56 81 ASP A N 1
ATOM 662 C CA . ASP A 1 81 ? 35.509 15.223 -18.184 1.00 91.56 81 ASP A CA 1
ATOM 663 C C . ASP A 1 81 ? 34.987 16.217 -17.123 1.00 91.56 81 ASP A C 1
ATOM 665 O O . ASP A 1 81 ? 35.102 17.432 -17.295 1.00 91.56 81 ASP A O 1
ATOM 669 N N . GLY A 1 82 ? 34.414 15.716 -16.024 1.00 90.62 82 GLY A N 1
ATOM 670 C CA . GLY A 1 82 ? 33.829 16.510 -14.945 1.00 90.62 82 GLY A CA 1
ATOM 671 C C . GLY A 1 82 ? 32.411 17.015 -15.224 1.00 90.62 82 GLY A C 1
ATOM 672 O O . GLY A 1 82 ? 31.839 17.698 -14.371 1.00 90.62 82 GLY A O 1
ATOM 673 N N . THR A 1 83 ? 31.816 16.699 -16.379 1.00 92.50 83 THR A N 1
ATOM 674 C CA . THR A 1 83 ? 30.443 17.117 -16.684 1.00 92.50 83 THR A CA 1
ATOM 675 C C . THR A 1 83 ? 29.415 16.259 -15.932 1.00 92.50 83 THR A C 1
ATOM 677 O O . THR A 1 83 ? 29.546 15.033 -15.872 1.00 92.50 83 THR A O 1
ATOM 680 N N . PRO A 1 84 ? 28.368 16.862 -15.337 1.00 94.31 84 PRO A N 1
ATOM 681 C CA . PRO A 1 84 ? 27.283 16.097 -14.738 1.00 94.31 84 PRO A CA 1
ATOM 682 C C . PRO A 1 84 ? 26.358 15.537 -15.826 1.00 94.31 84 PRO A C 1
ATOM 684 O O . PRO A 1 84 ? 25.875 16.264 -16.697 1.00 94.31 84 PRO A O 1
ATOM 687 N N . LEU A 1 85 ? 26.065 14.244 -15.742 1.00 95.38 85 LEU A N 1
ATOM 688 C CA . LEU A 1 85 ? 25.070 13.536 -16.535 1.00 95.38 85 LEU A CA 1
ATOM 689 C C . LEU A 1 85 ? 23.840 13.273 -15.666 1.00 95.38 85 LEU A C 1
ATOM 691 O O . LEU A 1 85 ? 23.903 12.489 -14.721 1.00 95.38 85 LEU A O 1
ATOM 695 N N . ASN A 1 86 ? 22.709 13.881 -16.018 1.00 97.06 86 ASN A N 1
ATOM 696 C CA . ASN A 1 86 ? 21.415 13.459 -15.491 1.00 97.06 86 ASN A CA 1
ATOM 697 C C . ASN A 1 86 ? 20.899 12.298 -16.338 1.00 97.06 86 ASN A C 1
ATOM 699 O O . ASN A 1 86 ? 20.755 12.450 -17.553 1.00 97.06 86 ASN A O 1
ATOM 703 N N . TYR A 1 87 ? 20.611 11.164 -15.713 1.00 97.19 87 TYR A N 1
ATOM 704 C CA . TYR A 1 87 ? 20.202 9.952 -16.409 1.00 97.19 87 TYR A CA 1
ATOM 705 C C . TYR A 1 87 ? 18.993 9.295 -15.751 1.00 97.19 87 TYR A C 1
ATOM 707 O O . TYR A 1 87 ? 18.651 9.542 -14.596 1.00 97.19 87 TYR A O 1
ATOM 715 N N . THR A 1 88 ? 18.358 8.413 -16.508 1.00 98.12 88 THR A N 1
ATOM 716 C CA . THR A 1 88 ? 17.321 7.502 -16.023 1.00 98.12 88 THR A CA 1
ATOM 717 C C . THR A 1 88 ? 17.683 6.080 -16.430 1.00 98.12 88 THR A C 1
ATOM 719 O O . THR A 1 88 ? 18.342 5.880 -17.451 1.00 98.12 88 THR A O 1
ATOM 722 N N . LEU A 1 89 ? 17.280 5.091 -15.632 1.00 98.12 89 LEU A N 1
ATOM 723 C CA . LEU A 1 89 ? 17.494 3.672 -15.955 1.00 98.12 89 LEU A CA 1
ATOM 724 C C . LEU A 1 89 ? 16.411 3.137 -16.901 1.00 98.12 89 LEU A C 1
ATOM 726 O O . LEU A 1 89 ? 16.656 2.269 -17.733 1.00 98.12 89 LEU A O 1
ATOM 730 N N . VAL A 1 90 ? 15.212 3.704 -16.805 1.00 97.81 90 VAL A N 1
ATOM 731 C CA . VAL A 1 90 ? 14.081 3.441 -17.694 1.00 97.81 90 VAL A CA 1
ATOM 732 C C . VAL A 1 90 ? 13.401 4.754 -18.065 1.00 97.81 90 VAL A C 1
ATOM 734 O O . VAL A 1 90 ? 13.602 5.780 -17.422 1.00 97.81 90 VAL A O 1
ATOM 737 N N . ASN A 1 91 ? 12.551 4.746 -19.085 1.00 96.69 91 ASN A N 1
ATOM 738 C CA . ASN A 1 91 ? 11.684 5.873 -19.391 1.00 96.69 91 ASN A CA 1
ATOM 739 C C . ASN A 1 91 ? 10.628 6.031 -18.288 1.00 96.69 91 ASN A C 1
ATOM 741 O O . ASN A 1 91 ? 9.550 5.437 -18.340 1.00 96.69 91 ASN A O 1
ATOM 745 N N . ILE A 1 92 ? 10.948 6.858 -17.293 1.00 94.62 92 ILE A N 1
ATOM 746 C CA . ILE A 1 92 ? 10.089 7.109 -16.131 1.00 94.62 92 ILE A CA 1
ATOM 747 C C . ILE A 1 92 ? 8.846 7.949 -16.461 1.00 94.62 92 ILE A C 1
ATOM 749 O O . ILE A 1 92 ? 7.896 7.967 -15.680 1.00 94.62 92 ILE A O 1
ATOM 753 N N . LYS A 1 93 ? 8.831 8.641 -17.611 1.00 91.12 93 LYS A N 1
ATOM 754 C CA . LYS A 1 93 ? 7.695 9.468 -18.054 1.00 91.12 93 LYS A CA 1
ATOM 755 C C . LYS A 1 93 ? 6.632 8.639 -18.767 1.00 91.12 93 LYS A C 1
ATOM 757 O O . LYS A 1 93 ? 5.441 8.865 -18.569 1.00 91.12 93 LYS A O 1
ATOM 762 N N . ASP A 1 94 ? 7.064 7.698 -19.599 1.00 92.19 94 ASP A N 1
ATOM 763 C CA . ASP A 1 94 ? 6.197 6.841 -20.401 1.00 92.19 94 ASP A CA 1
ATOM 764 C C . ASP A 1 94 ? 6.755 5.417 -20.413 1.00 92.19 94 ASP A C 1
ATOM 766 O O . ASP A 1 94 ? 7.574 5.042 -21.256 1.00 92.19 94 ASP A O 1
ATOM 770 N N . TRP A 1 95 ? 6.298 4.620 -19.447 1.00 94.50 95 TRP A N 1
ATOM 771 C CA . TRP A 1 95 ? 6.804 3.267 -19.239 1.00 94.50 95 TRP A CA 1
ATOM 772 C C . TRP A 1 95 ? 6.494 2.317 -20.399 1.00 94.50 95 TRP A C 1
ATOM 774 O O . TRP A 1 95 ? 7.186 1.314 -20.571 1.00 94.50 95 TRP A O 1
ATOM 784 N N . CYS A 1 96 ? 5.492 2.644 -21.216 1.00 94.62 96 CYS A N 1
ATOM 785 C CA . CYS A 1 96 ? 5.090 1.844 -22.367 1.00 94.62 96 CYS A CA 1
ATOM 786 C C . CYS A 1 96 ? 6.029 2.042 -23.568 1.00 94.62 96 CYS A C 1
ATOM 788 O O . CYS A 1 96 ? 6.015 1.227 -24.488 1.00 94.62 96 CYS A O 1
ATOM 790 N N . LYS A 1 97 ? 6.876 3.083 -23.545 1.00 95.69 97 LYS A N 1
ATOM 791 C CA . LYS A 1 97 ? 7.914 3.355 -24.556 1.00 95.69 97 LYS A CA 1
ATOM 792 C C . LYS A 1 97 ? 9.283 2.765 -24.226 1.00 95.69 97 LYS A C 1
ATOM 794 O O . LYS A 1 97 ? 10.239 3.032 -24.948 1.00 95.69 97 LYS A O 1
ATOM 799 N N . ASN A 1 98 ? 9.394 1.993 -23.149 1.00 98.00 98 ASN A N 1
ATOM 800 C CA . ASN A 1 98 ? 10.597 1.211 -22.895 1.00 98.00 98 ASN A CA 1
ATOM 801 C C . ASN A 1 98 ? 10.724 0.046 -23.882 1.00 98.00 98 ASN A C 1
ATOM 803 O O . ASN A 1 98 ? 9.736 -0.421 -24.456 1.00 98.00 98 ASN A O 1
ATOM 807 N N . THR A 1 99 ? 11.944 -0.447 -24.054 1.00 98.00 99 THR A N 1
ATOM 808 C CA . THR A 1 99 ? 12.204 -1.735 -24.688 1.00 98.00 99 THR A CA 1
ATOM 809 C C . THR A 1 99 ? 11.941 -2.847 -23.676 1.00 98.00 99 THR A C 1
ATOM 811 O O . THR A 1 99 ? 12.152 -2.682 -22.475 1.00 98.00 99 THR A O 1
ATOM 814 N N . PHE A 1 100 ? 11.424 -3.971 -24.166 1.00 98.62 100 PHE A N 1
ATOM 815 C CA . PHE A 1 100 ? 11.077 -5.129 -23.348 1.00 98.62 100 PHE A CA 1
ATOM 816 C C . PHE A 1 100 ? 11.693 -6.361 -23.993 1.00 98.62 100 PHE A C 1
ATOM 818 O O . PHE A 1 100 ? 11.366 -6.691 -25.139 1.00 98.62 100 PHE A O 1
ATOM 825 N N . GLU A 1 101 ? 12.579 -7.019 -23.260 1.00 98.75 101 GLU A N 1
ATOM 826 C C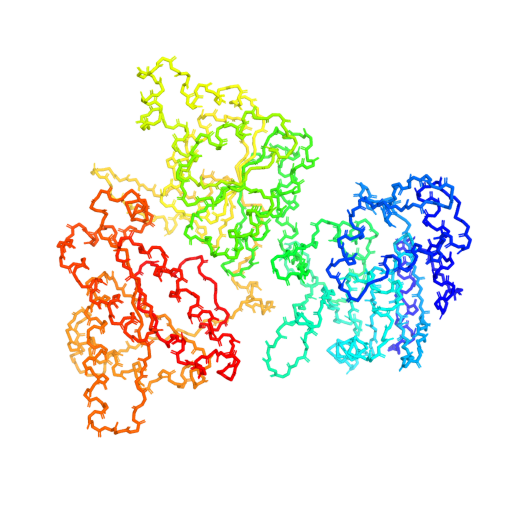A . GLU A 1 101 ? 13.321 -8.188 -23.721 1.00 98.75 101 GLU A CA 1
ATOM 827 C C . GLU A 1 101 ? 13.074 -9.364 -22.779 1.00 98.75 101 GLU A C 1
ATOM 829 O O . GLU A 1 101 ? 12.792 -9.180 -21.593 1.00 98.75 101 GLU A O 1
ATOM 834 N N . VAL A 1 102 ? 13.175 -10.578 -23.310 1.00 98.75 102 VAL A N 1
ATOM 835 C CA . VAL A 1 102 ? 13.119 -11.813 -22.527 1.00 98.75 102 VAL A CA 1
ATOM 836 C C . VAL A 1 102 ? 14.419 -12.585 -22.713 1.00 98.75 102 VAL A C 1
ATOM 838 O O . VAL A 1 102 ? 14.832 -12.862 -23.842 1.00 98.75 102 VAL A O 1
ATOM 841 N N . VAL A 1 103 ? 15.053 -12.940 -21.597 1.00 98.38 103 VAL A N 1
ATOM 842 C CA . VAL A 1 103 ? 16.226 -13.823 -21.543 1.00 98.38 103 VAL A CA 1
ATOM 843 C C . VAL A 1 103 ? 15.886 -15.060 -20.724 1.00 98.38 103 VAL A C 1
ATOM 845 O O . VAL A 1 103 ? 14.987 -15.032 -19.881 1.00 98.38 103 VAL A O 1
ATOM 848 N N . ASN A 1 104 ? 16.594 -16.157 -20.968 1.00 97.62 104 ASN A N 1
ATOM 849 C CA . ASN A 1 104 ? 16.310 -17.426 -20.313 1.00 97.62 104 ASN A CA 1
ATOM 850 C C . ASN A 1 104 ? 17.580 -18.201 -19.956 1.00 97.62 104 ASN A C 1
ATOM 852 O O . ASN A 1 104 ? 18.595 -18.113 -20.654 1.00 97.62 104 ASN A O 1
ATOM 856 N N . GLN A 1 105 ? 17.517 -18.992 -18.884 1.00 95.62 105 GLN A N 1
ATOM 857 C CA . GLN A 1 105 ? 18.647 -19.743 -18.318 1.00 95.62 105 GLN A CA 1
ATOM 858 C C . GLN A 1 105 ? 19.882 -18.857 -18.061 1.00 95.62 105 GLN A C 1
ATOM 860 O O . GLN A 1 105 ? 21.018 -19.273 -18.313 1.00 95.62 105 GLN A O 1
ATOM 865 N N . LEU A 1 106 ? 19.657 -17.628 -17.588 1.00 96.56 106 LEU A N 1
ATOM 866 C CA . LEU A 1 106 ? 20.721 -16.690 -17.231 1.00 96.56 106 LEU A CA 1
ATOM 867 C C . LEU A 1 106 ? 21.515 -17.269 -16.056 1.00 96.56 106 LEU A C 1
ATOM 869 O O . LEU A 1 106 ? 20.923 -17.697 -15.066 1.00 96.56 106 LEU A O 1
ATOM 873 N N . ARG A 1 107 ? 22.846 -17.287 -16.152 1.00 95.75 107 ARG A N 1
ATOM 874 C CA . ARG A 1 107 ? 23.736 -17.739 -15.076 1.00 95.75 107 ARG A CA 1
ATOM 875 C C . ARG A 1 107 ? 24.484 -16.562 -14.485 1.00 95.75 107 ARG A C 1
ATOM 877 O O . ARG A 1 107 ? 25.211 -15.864 -15.190 1.00 95.75 107 ARG A O 1
ATOM 884 N N . ILE A 1 108 ? 24.341 -16.370 -13.182 1.00 92.50 108 ILE A N 1
ATOM 885 C CA . ILE A 1 108 ? 25.033 -15.303 -12.463 1.00 92.50 108 ILE A CA 1
ATOM 886 C C . ILE A 1 108 ? 25.899 -15.964 -11.416 1.00 92.50 108 ILE A C 1
ATOM 888 O O . ILE A 1 108 ? 25.440 -16.391 -10.358 1.00 92.50 108 ILE A O 1
ATOM 892 N N . ASN A 1 109 ? 27.169 -16.063 -11.788 1.00 84.19 109 ASN A N 1
ATOM 893 C CA . ASN A 1 109 ? 28.211 -16.600 -10.947 1.00 84.19 109 ASN A CA 1
ATOM 894 C C . ASN A 1 109 ? 28.915 -15.427 -10.272 1.00 84.19 109 ASN A C 1
ATOM 896 O O . ASN A 1 109 ? 29.476 -14.554 -10.941 1.00 84.19 109 ASN A O 1
ATOM 900 N N . THR A 1 110 ? 28.870 -15.394 -8.950 1.00 78.31 110 THR A N 1
ATOM 901 C CA . THR A 1 110 ? 29.712 -14.525 -8.130 1.00 78.31 110 THR A CA 1
ATOM 902 C C . THR A 1 110 ? 30.839 -15.358 -7.523 1.00 78.31 110 THR A C 1
ATOM 904 O O . THR A 1 110 ? 31.017 -16.523 -7.872 1.00 78.31 110 THR A O 1
ATOM 907 N N . ALA A 1 111 ? 31.635 -14.775 -6.625 1.00 77.69 111 ALA A N 1
ATOM 908 C CA . ALA A 1 111 ? 32.721 -15.514 -5.983 1.00 77.69 111 ALA A CA 1
ATOM 909 C C . ALA A 1 111 ? 32.226 -16.754 -5.209 1.00 77.69 111 ALA A C 1
ATOM 911 O O . ALA A 1 111 ? 32.927 -17.761 -5.180 1.00 77.69 111 ALA A O 1
ATOM 912 N N . ASN A 1 112 ? 31.027 -16.682 -4.616 1.00 78.25 112 ASN A N 1
ATOM 913 C CA . ASN A 1 112 ? 30.508 -17.705 -3.702 1.00 78.25 112 ASN A CA 1
ATOM 914 C C . ASN A 1 112 ? 29.130 -18.260 -4.102 1.00 78.25 112 ASN A C 1
ATOM 916 O O . ASN A 1 112 ? 28.637 -19.158 -3.430 1.00 78.25 112 ASN A O 1
ATOM 920 N N . SER A 1 113 ? 28.514 -17.751 -5.175 1.00 83.31 113 SER A N 1
ATOM 921 C CA . SER A 1 113 ? 27.155 -18.113 -5.588 1.00 83.31 113 SER A CA 1
ATOM 922 C C . SER A 1 113 ? 27.099 -18.431 -7.081 1.00 83.31 113 SER A C 1
ATOM 924 O O . SER A 1 113 ? 27.677 -17.706 -7.887 1.00 83.31 113 SER A O 1
ATOM 926 N N . PHE A 1 114 ? 26.402 -19.506 -7.457 1.00 86.81 114 PHE A N 1
ATOM 927 C CA . PHE A 1 114 ? 26.298 -20.000 -8.839 1.00 86.81 114 PHE A CA 1
ATOM 928 C C . PHE A 1 114 ? 24.832 -20.259 -9.191 1.00 86.81 114 PHE A C 1
ATOM 930 O O . PHE A 1 114 ? 24.360 -21.398 -9.190 1.00 86.81 114 PHE A O 1
ATOM 937 N N . GLN A 1 115 ? 24.088 -19.183 -9.439 1.00 91.81 115 GLN A N 1
ATOM 938 C CA . GLN A 1 115 ? 22.635 -19.236 -9.599 1.00 91.81 115 GLN A CA 1
ATOM 939 C C . GLN A 1 115 ? 22.230 -19.240 -11.070 1.00 91.81 115 GLN A C 1
ATOM 941 O O . GLN A 1 115 ? 22.869 -18.602 -11.913 1.00 91.81 115 GLN A O 1
ATOM 946 N N . ARG A 1 116 ? 21.142 -19.955 -11.370 1.00 92.88 116 ARG A N 1
ATOM 947 C CA . ARG A 1 116 ? 20.537 -20.015 -12.700 1.00 92.88 116 ARG A CA 1
ATOM 948 C C . ARG A 1 116 ? 19.071 -19.618 -12.615 1.00 92.88 116 ARG A C 1
ATOM 950 O O . ARG A 1 116 ? 18.345 -20.187 -11.812 1.00 92.88 116 ARG A O 1
ATOM 957 N N . TYR A 1 117 ? 18.672 -18.693 -13.475 1.00 94.31 117 TYR A N 1
ATOM 958 C CA . TYR A 1 117 ? 17.330 -18.121 -13.519 1.00 94.31 117 TYR A CA 1
ATOM 959 C C . TYR A 1 117 ? 16.594 -18.632 -14.753 1.00 94.31 117 TYR A C 1
ATOM 961 O O . TYR A 1 117 ? 17.150 -18.560 -15.854 1.00 94.31 117 TYR A O 1
ATOM 969 N N . ASP A 1 118 ? 15.373 -19.137 -14.579 1.00 94.75 118 ASP A N 1
ATOM 970 C CA . ASP A 1 118 ? 14.610 -19.762 -15.666 1.00 94.75 118 ASP A CA 1
ATOM 971 C C . ASP A 1 118 ? 14.286 -18.747 -16.768 1.00 94.75 118 ASP A C 1
ATOM 973 O O . ASP A 1 118 ? 14.778 -18.876 -17.892 1.00 94.75 118 ASP A O 1
ATOM 977 N N . VAL A 1 119 ? 13.521 -17.703 -16.438 1.00 98.12 119 VAL A N 1
ATOM 978 C CA . VAL A 1 119 ? 13.156 -16.620 -17.359 1.00 98.12 119 VAL A CA 1
ATOM 979 C C . VAL A 1 119 ? 13.275 -15.271 -16.652 1.00 98.12 119 VAL A C 1
ATOM 981 O O . VAL A 1 119 ? 12.836 -15.098 -15.517 1.00 98.12 119 VAL A O 1
ATOM 984 N N . MET A 1 120 ? 13.850 -14.289 -17.339 1.00 98.44 120 MET A N 1
ATOM 985 C CA . MET A 1 120 ? 14.015 -12.921 -16.851 1.00 98.44 120 MET A CA 1
ATOM 986 C C . MET A 1 120 ? 13.489 -11.937 -17.892 1.00 98.44 120 MET A C 1
ATOM 988 O O . MET A 1 120 ? 13.825 -12.035 -19.075 1.00 98.44 120 MET A O 1
ATOM 992 N N . LEU A 1 121 ? 12.690 -10.968 -17.448 1.00 98.75 121 LEU A N 1
ATOM 993 C CA . LEU A 1 121 ? 12.228 -9.865 -18.288 1.00 98.75 121 LEU A CA 1
ATOM 994 C C . LEU A 1 121 ? 13.080 -8.629 -18.023 1.00 98.75 121 LEU A C 1
ATOM 996 O O . LEU A 1 121 ? 13.215 -8.186 -16.875 1.00 98.75 121 LEU A O 1
ATOM 1000 N N . LEU A 1 122 ? 13.626 -8.067 -19.098 1.00 98.81 122 LEU A N 1
ATOM 1001 C CA . LEU A 1 122 ? 14.431 -6.856 -19.061 1.00 98.81 122 LEU A CA 1
ATOM 1002 C C . LEU A 1 122 ? 13.611 -5.668 -19.571 1.00 98.81 122 LEU A C 1
ATOM 1004 O O . LEU A 1 122 ? 12.911 -5.785 -20.579 1.00 98.81 122 LEU A O 1
ATOM 1008 N N . ILE A 1 123 ? 13.724 -4.524 -18.898 1.00 98.56 123 ILE A N 1
ATOM 1009 C CA . ILE A 1 123 ? 13.169 -3.238 -19.336 1.00 98.56 123 ILE A CA 1
ATOM 1010 C C . ILE A 1 123 ? 14.352 -2.306 -19.591 1.00 98.56 123 ILE A C 1
ATOM 1012 O O . ILE A 1 123 ? 15.059 -1.966 -18.647 1.00 98.56 123 ILE A O 1
ATOM 1016 N N . ASN A 1 124 ? 14.606 -1.925 -20.848 1.00 98.38 124 ASN A N 1
ATOM 1017 C CA . ASN A 1 124 ? 15.837 -1.219 -21.252 1.00 98.38 124 ASN A CA 1
ATOM 1018 C C . ASN A 1 124 ? 17.118 -1.903 -20.736 1.00 98.38 124 ASN A C 1
ATOM 1020 O O . ASN A 1 124 ? 17.999 -1.260 -20.170 1.00 98.38 124 ASN A O 1
ATOM 1024 N N . GLY A 1 125 ? 17.195 -3.230 -20.859 1.00 97.94 125 GLY A N 1
ATOM 1025 C CA . GLY A 1 125 ? 18.321 -4.026 -20.362 1.00 97.94 125 GLY A CA 1
ATOM 1026 C C . GLY A 1 125 ? 18.401 -4.186 -18.836 1.00 97.94 125 GLY A C 1
ATOM 1027 O O . GLY A 1 125 ? 19.203 -4.988 -18.363 1.00 97.94 125 GLY A O 1
ATOM 1028 N N . VAL A 1 126 ? 17.554 -3.505 -18.055 1.00 98.50 126 VAL A N 1
ATOM 1029 C CA . VAL A 1 126 ? 17.480 -3.664 -16.594 1.00 98.50 126 VAL A CA 1
ATOM 1030 C C . VAL A 1 126 ? 16.637 -4.895 -16.239 1.00 98.50 126 VAL A C 1
ATOM 1032 O O . VAL A 1 126 ? 15.476 -4.957 -16.651 1.00 98.50 126 VAL A O 1
ATOM 1035 N N . PRO A 1 127 ? 17.148 -5.863 -15.454 1.00 98.31 127 PRO A N 1
ATOM 1036 C CA . PRO A 1 127 ? 16.366 -7.018 -15.016 1.00 98.31 127 PRO A CA 1
ATOM 1037 C C . PRO A 1 127 ? 15.280 -6.593 -14.020 1.00 98.31 127 PRO A C 1
ATOM 1039 O O . PRO A 1 127 ? 15.567 -6.273 -12.870 1.00 98.31 127 PRO A O 1
ATOM 1042 N N . ALA A 1 128 ? 14.023 -6.595 -14.465 1.00 98.19 128 ALA A N 1
ATOM 1043 C CA . ALA A 1 128 ? 12.898 -6.073 -13.688 1.00 98.19 128 ALA A CA 1
ATOM 1044 C C . ALA A 1 128 ? 11.996 -7.175 -13.115 1.00 98.19 128 ALA A C 1
ATOM 1046 O O . ALA A 1 128 ? 11.423 -7.001 -12.036 1.00 98.19 128 ALA A O 1
ATOM 1047 N N . VAL A 1 129 ? 11.861 -8.302 -13.821 1.00 98.62 129 VAL A N 1
ATOM 1048 C CA . VAL A 1 129 ? 10.984 -9.411 -13.420 1.00 98.62 129 VAL A CA 1
ATOM 1049 C C . VAL A 1 129 ? 11.710 -10.734 -13.575 1.00 98.62 129 VAL A C 1
ATOM 1051 O O . VAL A 1 129 ? 12.292 -10.995 -14.627 1.00 98.62 129 VAL A O 1
ATOM 1054 N N . GLN A 1 130 ? 11.614 -11.575 -12.553 1.00 98.38 130 GLN A N 1
ATOM 1055 C CA . GLN A 1 130 ? 12.038 -12.967 -12.608 1.00 98.38 130 GLN A CA 1
ATOM 1056 C C . GLN A 1 130 ? 10.816 -13.878 -12.636 1.00 98.38 130 GLN A C 1
ATOM 1058 O O . GLN A 1 130 ? 9.900 -13.707 -11.829 1.00 98.38 130 GLN A O 1
ATOM 1063 N N . ILE A 1 131 ? 10.816 -14.850 -13.544 1.00 98.31 131 ILE A N 1
ATOM 1064 C CA . ILE A 1 131 ? 9.777 -15.869 -13.657 1.00 98.31 131 ILE A CA 1
ATOM 1065 C C . ILE A 1 131 ? 10.416 -17.237 -13.433 1.00 98.31 131 ILE A C 1
ATOM 1067 O O . ILE A 1 131 ? 11.290 -17.647 -14.194 1.00 98.31 131 ILE A O 1
ATOM 1071 N N . GLU A 1 132 ? 9.943 -17.941 -12.408 1.00 96.50 132 GLU A N 1
ATOM 1072 C CA . GLU A 1 132 ? 10.408 -19.275 -12.041 1.00 96.50 132 GLU A CA 1
ATOM 1073 C C . GLU A 1 132 ? 9.326 -20.313 -12.359 1.00 96.50 132 GLU A C 1
ATOM 1075 O O . GLU A 1 132 ? 8.162 -20.164 -11.962 1.00 96.50 132 GLU A O 1
ATOM 1080 N N . LEU A 1 133 ? 9.696 -21.376 -13.070 1.00 94.88 133 LEU A N 1
ATOM 1081 C CA . LEU A 1 133 ? 8.743 -22.363 -13.570 1.00 94.88 133 LEU A CA 1
ATOM 1082 C C . LEU A 1 133 ? 8.931 -23.707 -12.871 1.00 94.88 133 LEU A C 1
ATOM 1084 O O . LEU A 1 133 ? 10.038 -24.110 -12.507 1.00 94.88 133 LEU A O 1
ATOM 1088 N N . LYS A 1 134 ? 7.821 -24.416 -12.666 1.00 93.44 134 LYS A N 1
ATOM 1089 C CA . LYS A 1 134 ? 7.816 -25.782 -12.139 1.00 93.44 134 LYS A CA 1
ATOM 1090 C C . LYS A 1 134 ? 6.930 -26.689 -12.971 1.00 93.44 134 LYS A C 1
ATOM 1092 O O . LYS A 1 134 ? 5.971 -26.261 -13.606 1.00 93.44 134 LYS A O 1
ATOM 1097 N N . THR A 1 135 ? 7.244 -27.975 -12.952 1.00 91.69 135 THR A N 1
ATOM 1098 C CA . THR A 1 135 ? 6.388 -28.997 -13.560 1.00 91.69 135 THR A CA 1
ATOM 1099 C C . THR A 1 135 ? 5.034 -29.042 -12.836 1.00 91.69 135 THR A C 1
ATOM 1101 O O . THR A 1 135 ? 4.989 -28.885 -11.620 1.00 91.69 135 THR A O 1
ATOM 1104 N N . LEU A 1 136 ? 3.942 -29.327 -13.555 1.00 87.19 136 LEU A N 1
ATOM 1105 C CA . LEU A 1 136 ? 2.552 -29.300 -13.062 1.00 87.19 136 LEU A CA 1
ATOM 1106 C C . LEU A 1 136 ? 2.319 -29.973 -11.690 1.00 87.19 136 LEU A C 1
ATOM 1108 O O . LEU A 1 136 ? 1.553 -29.479 -10.873 1.00 87.19 136 LEU A O 1
ATOM 1112 N N . GLY A 1 137 ? 2.997 -31.093 -11.410 1.00 86.19 137 GLY A N 1
ATOM 1113 C CA . GLY A 1 137 ? 2.861 -31.822 -10.140 1.00 86.19 137 GLY A CA 1
ATOM 1114 C C . GLY A 1 137 ? 3.578 -31.188 -8.940 1.00 86.19 137 GLY A C 1
ATOM 1115 O O . GLY A 1 137 ? 3.505 -31.717 -7.831 1.00 86.19 137 GLY A O 1
ATOM 1116 N N . ILE A 1 138 ? 4.306 -30.090 -9.141 1.00 87.06 138 ILE A N 1
ATOM 1117 C CA . ILE A 1 138 ? 5.066 -29.395 -8.106 1.00 87.06 138 ILE A CA 1
ATOM 1118 C C . ILE A 1 138 ? 4.332 -28.106 -7.736 1.00 87.06 138 ILE A C 1
ATOM 1120 O O . ILE A 1 138 ? 3.994 -27.292 -8.592 1.00 87.06 138 ILE A O 1
ATOM 1124 N N . SER A 1 139 ? 4.118 -27.903 -6.434 1.00 87.06 139 SER A N 1
ATOM 1125 C CA . SER A 1 139 ? 3.521 -26.666 -5.929 1.00 87.06 139 SER A CA 1
ATOM 1126 C C . SER A 1 139 ? 4.414 -25.454 -6.242 1.00 87.06 139 SER A C 1
ATOM 1128 O O . SER A 1 139 ? 5.617 -25.511 -5.947 1.00 87.06 139 SER A O 1
ATOM 1130 N N . PRO A 1 140 ? 3.845 -24.323 -6.709 1.00 84.88 140 PRO A N 1
ATOM 1131 C CA . PRO A 1 140 ? 4.586 -23.077 -6.916 1.00 84.88 140 PRO A CA 1
ATOM 1132 C C . PRO A 1 140 ? 5.306 -22.568 -5.660 1.00 84.88 140 PRO A C 1
ATOM 1134 O O . PRO A 1 140 ? 6.317 -21.878 -5.766 1.00 84.88 140 PRO A O 1
ATOM 1137 N N . ARG A 1 141 ? 4.876 -22.978 -4.456 1.00 84.12 141 ARG A N 1
ATOM 1138 C CA . ARG A 1 141 ? 5.576 -22.667 -3.196 1.00 84.12 141 ARG A CA 1
ATOM 1139 C C . ARG A 1 141 ? 7.027 -23.149 -3.170 1.00 84.12 141 ARG A C 1
ATOM 1141 O O . ARG A 1 141 ? 7.864 -22.500 -2.554 1.00 84.12 141 ARG A O 1
ATOM 1148 N N . ARG A 1 142 ? 7.361 -24.247 -3.862 1.00 86.06 142 ARG A N 1
ATOM 1149 C CA . ARG A 1 142 ? 8.763 -24.696 -3.970 1.00 86.06 142 ARG A CA 1
ATOM 1150 C C . ARG A 1 142 ? 9.622 -23.714 -4.763 1.00 86.06 142 ARG A C 1
ATOM 1152 O O . ARG A 1 142 ? 10.784 -23.529 -4.427 1.00 86.06 142 ARG A O 1
ATOM 1159 N N . ALA A 1 143 ? 9.054 -23.080 -5.788 1.00 86.44 143 ALA A N 1
ATOM 1160 C CA . ALA A 1 143 ? 9.740 -22.031 -6.535 1.00 86.44 143 ALA A CA 1
ATOM 1161 C C . ALA A 1 143 ? 9.942 -20.773 -5.676 1.00 86.44 143 ALA A C 1
ATOM 1163 O O . ALA A 1 143 ? 11.014 -20.181 -5.699 1.00 86.44 143 ALA A O 1
ATOM 1164 N N . MET A 1 144 ? 8.950 -20.415 -4.851 1.00 88.44 144 MET A N 1
ATOM 1165 C CA . MET A 1 144 ? 9.082 -19.311 -3.888 1.00 88.44 144 MET A CA 1
ATOM 1166 C C . MET A 1 144 ? 10.227 -19.569 -2.902 1.00 88.44 144 MET A C 1
ATOM 1168 O O . MET A 1 144 ? 11.067 -18.695 -2.704 1.00 88.44 144 MET A O 1
ATOM 1172 N N . GLN A 1 145 ? 10.308 -20.783 -2.342 1.00 87.19 145 GLN A N 1
ATOM 1173 C CA . GLN A 1 145 ? 11.406 -21.168 -1.452 1.00 87.19 145 GLN A CA 1
ATOM 1174 C C . GLN A 1 145 ? 12.767 -21.072 -2.153 1.00 87.19 145 GLN A C 1
ATOM 1176 O O . GLN A 1 145 ? 13.696 -20.507 -1.589 1.00 87.19 145 GLN A O 1
ATOM 1181 N N . GLN A 1 146 ? 12.873 -21.542 -3.401 1.00 88.75 146 GLN A N 1
ATOM 1182 C CA . GLN A 1 146 ? 14.107 -21.432 -4.186 1.00 88.75 146 GLN A CA 1
ATOM 1183 C C . GLN A 1 146 ? 14.563 -19.970 -4.339 1.00 88.75 146 GLN A C 1
ATOM 1185 O O . GLN A 1 146 ? 15.748 -19.680 -4.193 1.00 88.75 146 GLN A O 1
ATOM 1190 N N . ILE A 1 147 ? 13.635 -19.040 -4.587 1.00 91.38 147 ILE A N 1
ATOM 1191 C CA . ILE A 1 147 ? 13.944 -17.603 -4.677 1.00 91.38 147 ILE A CA 1
ATOM 1192 C C . ILE A 1 147 ? 14.455 -17.066 -3.332 1.00 91.38 147 ILE A C 1
ATOM 1194 O O . ILE A 1 147 ? 15.443 -16.329 -3.300 1.00 91.38 147 ILE A O 1
ATOM 1198 N N . VAL A 1 148 ? 13.810 -17.443 -2.223 1.00 89.06 148 VAL A N 1
ATOM 1199 C CA . VAL A 1 148 ? 14.241 -17.066 -0.865 1.00 89.06 148 VAL A CA 1
ATOM 1200 C C . VAL A 1 148 ? 15.647 -17.586 -0.576 1.00 89.06 148 VAL A C 1
ATOM 1202 O O . VAL A 1 148 ? 16.491 -16.827 -0.101 1.00 89.06 148 VAL A O 1
ATOM 1205 N N . ASP A 1 149 ? 15.927 -18.842 -0.912 1.00 88.75 149 ASP A N 1
ATOM 1206 C CA . ASP A 1 149 ? 17.242 -19.452 -0.716 1.00 88.75 149 ASP A CA 1
ATOM 1207 C C . ASP A 1 149 ? 18.307 -18.738 -1.561 1.00 88.75 149 ASP A C 1
ATOM 1209 O O . ASP A 1 149 ? 19.382 -18.414 -1.057 1.00 88.75 149 ASP A O 1
ATOM 1213 N N . TYR A 1 150 ? 17.989 -18.392 -2.814 1.00 90.88 150 TYR A N 1
ATOM 1214 C CA . TYR A 1 150 ? 18.902 -17.645 -3.681 1.00 90.88 150 TYR A CA 1
ATOM 1215 C C . TYR A 1 150 ? 19.218 -16.252 -3.129 1.00 90.88 150 TYR A C 1
ATOM 1217 O O . TYR A 1 150 ? 20.360 -15.803 -3.220 1.00 90.88 150 TYR A O 1
ATOM 1225 N N . LYS A 1 151 ? 18.242 -15.557 -2.539 1.00 90.62 151 LYS A N 1
ATOM 1226 C CA . LYS A 1 151 ? 18.487 -14.256 -1.897 1.00 90.62 151 LYS A CA 1
ATOM 1227 C C . LYS A 1 151 ? 19.294 -14.363 -0.604 1.00 90.62 151 LYS A C 1
ATOM 1229 O O . LYS A 1 151 ? 20.036 -13.436 -0.298 1.00 90.62 151 LYS A O 1
ATOM 1234 N N . LYS A 1 152 ? 19.180 -15.471 0.134 1.00 88.44 152 LYS A N 1
ATOM 1235 C CA . LYS A 1 152 ? 19.950 -15.709 1.369 1.00 88.44 152 LYS A CA 1
ATOM 1236 C C . LYS A 1 152 ? 21.385 -16.170 1.110 1.00 88.44 152 LYS A C 1
ATOM 1238 O O . LYS A 1 152 ? 22.226 -16.057 1.999 1.00 88.44 152 LYS A O 1
ATOM 1243 N N . ASP A 1 153 ? 21.669 -16.681 -0.084 1.00 89.69 153 ASP A N 1
ATOM 1244 C CA . ASP A 1 153 ? 22.995 -17.166 -0.460 1.00 89.69 153 ASP A CA 1
ATOM 1245 C C . ASP A 1 153 ? 24.052 -16.036 -0.392 1.00 89.69 153 ASP A C 1
ATOM 1247 O O . ASP A 1 153 ? 23.858 -14.974 -1.004 1.00 89.69 153 ASP A O 1
ATOM 1251 N N . PRO A 1 154 ? 25.163 -16.199 0.355 1.00 87.75 154 PRO A N 1
ATOM 1252 C CA . PRO A 1 154 ? 26.172 -15.158 0.504 1.00 87.75 154 PRO A CA 1
ATOM 1253 C C . PRO A 1 154 ? 26.771 -14.698 -0.828 1.00 87.75 154 PRO A C 1
ATOM 1255 O O . PRO A 1 154 ? 27.390 -15.456 -1.571 1.00 87.75 154 PRO A O 1
ATOM 1258 N N . GLY A 1 155 ? 26.649 -13.398 -1.105 1.00 85.69 155 GLY A N 1
ATOM 1259 C CA . GLY A 1 155 ? 27.162 -12.812 -2.341 1.00 85.69 155 GLY A CA 1
ATOM 1260 C C . GLY A 1 155 ? 26.345 -13.180 -3.577 1.00 85.69 155 GLY A C 1
ATOM 1261 O O . GLY A 1 155 ? 26.897 -13.160 -4.671 1.00 85.69 155 GLY A O 1
ATOM 1262 N N . ASN A 1 156 ? 25.064 -13.517 -3.422 1.00 91.94 156 ASN A N 1
ATOM 1263 C CA . ASN A 1 156 ? 24.142 -13.747 -4.532 1.00 91.94 156 ASN A CA 1
ATOM 1264 C C . ASN A 1 156 ? 24.095 -12.595 -5.551 1.00 91.94 156 ASN A C 1
ATOM 1266 O O . ASN A 1 156 ? 24.466 -11.447 -5.276 1.00 91.94 156 ASN A O 1
ATOM 1270 N N . GLY A 1 157 ? 23.567 -12.909 -6.734 1.00 92.88 157 GLY A N 1
ATOM 1271 C CA . GLY A 1 157 ? 23.445 -11.959 -7.835 1.00 92.88 157 GLY A CA 1
ATOM 1272 C C . GLY A 1 157 ? 22.621 -10.714 -7.492 1.00 92.88 157 GLY A C 1
ATOM 1273 O O . GLY A 1 157 ? 23.001 -9.618 -7.909 1.00 92.88 157 GLY A O 1
ATOM 1274 N N . TYR A 1 158 ? 21.553 -10.844 -6.697 1.00 94.44 158 TYR A N 1
ATOM 1275 C CA . TYR A 1 158 ? 20.649 -9.734 -6.360 1.00 94.44 158 TYR A CA 1
ATOM 1276 C C . TYR A 1 158 ? 21.310 -8.606 -5.566 1.00 94.44 158 TYR A C 1
ATOM 1278 O O . TYR A 1 158 ? 20.783 -7.504 -5.551 1.00 94.44 158 TYR A O 1
ATOM 1286 N N . THR A 1 159 ? 22.438 -8.850 -4.898 1.00 93.19 159 THR A N 1
ATOM 1287 C CA . THR A 1 159 ? 23.116 -7.828 -4.074 1.00 93.19 159 THR A CA 1
ATOM 1288 C C . THR A 1 159 ? 24.408 -7.300 -4.693 1.00 93.19 159 THR A C 1
ATOM 1290 O O . THR A 1 159 ? 25.004 -6.359 -4.169 1.00 93.19 159 THR A O 1
ATOM 1293 N N . LYS A 1 160 ? 24.884 -7.930 -5.775 1.00 92.69 160 LYS A N 1
ATOM 1294 C CA . LYS A 1 160 ? 26.220 -7.697 -6.356 1.00 92.69 160 LYS A CA 1
ATOM 1295 C C . LYS A 1 160 ? 26.213 -7.408 -7.854 1.00 92.69 160 LYS A C 1
ATOM 1297 O O . LYS A 1 160 ? 27.280 -7.225 -8.437 1.00 92.69 160 LYS A O 1
ATOM 1302 N N . THR A 1 161 ? 25.046 -7.417 -8.486 1.00 95.62 161 THR A N 1
ATOM 1303 C CA . THR A 1 161 ? 24.889 -7.225 -9.932 1.00 95.62 161 THR A CA 1
ATOM 1304 C C . THR A 1 161 ? 23.608 -6.447 -10.225 1.00 95.62 161 THR A C 1
ATOM 1306 O O . THR A 1 161 ? 22.832 -6.169 -9.313 1.00 95.62 161 THR A O 1
ATOM 1309 N N . LEU A 1 16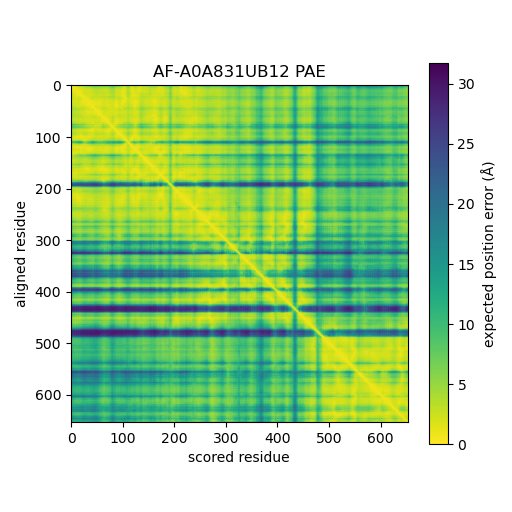2 ? 23.338 -6.180 -11.507 1.00 97.56 162 LEU A N 1
ATOM 1310 C CA . LEU A 1 162 ? 22.108 -5.531 -11.973 1.00 97.56 162 LEU A CA 1
ATOM 1311 C C . LEU A 1 162 ? 20.810 -6.214 -11.500 1.00 97.56 162 LEU A C 1
ATOM 1313 O O . LEU A 1 162 ? 19.768 -5.567 -11.483 1.00 97.56 162 LEU A O 1
ATOM 1317 N N . LEU A 1 163 ? 20.845 -7.481 -11.063 1.00 97.38 163 LEU A N 1
ATOM 1318 C CA . LEU A 1 163 ? 19.695 -8.166 -10.447 1.00 97.38 163 LEU A CA 1
ATOM 1319 C C . LEU A 1 163 ? 19.156 -7.473 -9.184 1.00 97.38 163 LEU A C 1
ATOM 1321 O O . LEU A 1 163 ? 18.040 -7.788 -8.769 1.00 97.38 163 LEU A O 1
ATOM 1325 N N . CYS A 1 164 ? 19.884 -6.525 -8.582 1.00 96.94 164 CYS A N 1
ATOM 1326 C CA . CYS A 1 164 ? 19.344 -5.680 -7.511 1.00 96.94 164 CYS A CA 1
ATOM 1327 C C . CYS A 1 164 ? 18.079 -4.919 -7.934 1.00 96.94 164 CYS A C 1
ATOM 1329 O O . CYS A 1 164 ? 17.248 -4.587 -7.089 1.00 96.94 164 CYS A O 1
ATOM 1331 N N . PHE A 1 165 ? 17.888 -4.698 -9.239 1.00 98.19 165 PHE A N 1
ATOM 1332 C CA . PHE A 1 165 ? 16.715 -4.028 -9.794 1.00 98.19 165 PHE A CA 1
ATOM 1333 C C . PHE A 1 165 ? 15.487 -4.920 -9.983 1.00 98.19 165 PHE A C 1
ATOM 1335 O O . PHE A 1 165 ? 14.439 -4.393 -10.365 1.00 98.19 165 PHE A O 1
ATOM 1342 N N . VAL A 1 166 ? 15.544 -6.220 -9.668 1.00 98.19 166 VAL A N 1
ATOM 1343 C CA . VAL A 1 166 ? 14.353 -7.082 -9.732 1.00 98.19 166 VAL A CA 1
ATOM 1344 C C . VAL A 1 166 ? 13.263 -6.511 -8.827 1.00 98.19 166 VAL A C 1
ATOM 1346 O O . VAL A 1 166 ? 13.452 -6.346 -7.624 1.00 98.19 166 VAL A O 1
ATOM 1349 N N . GLN A 1 167 ? 12.110 -6.196 -9.411 1.00 97.38 167 GLN A N 1
ATOM 1350 C CA . GLN A 1 167 ? 10.961 -5.624 -8.710 1.00 97.38 167 GLN A CA 1
ATOM 1351 C C . GLN A 1 167 ? 9.941 -6.702 -8.346 1.00 97.38 167 GLN A C 1
ATOM 1353 O O . GLN A 1 167 ? 9.332 -6.650 -7.277 1.00 97.38 167 GLN A O 1
ATOM 1358 N N . LEU A 1 168 ? 9.754 -7.674 -9.238 1.00 96.38 168 LEU A N 1
ATOM 1359 C CA . LEU A 1 168 ? 8.678 -8.652 -9.168 1.00 96.38 168 LEU A CA 1
ATOM 1360 C C . LEU A 1 168 ? 9.215 -10.063 -9.390 1.00 96.38 168 LEU A C 1
ATOM 1362 O O . LEU A 1 168 ? 9.966 -10.312 -10.335 1.00 96.38 168 LEU A O 1
ATOM 1366 N N . PHE A 1 169 ? 8.756 -10.983 -8.554 1.00 96.88 169 PHE A N 1
ATOM 1367 C CA . PHE A 1 169 ? 8.899 -12.412 -8.772 1.00 96.88 169 PHE A CA 1
ATOM 1368 C C . PHE A 1 169 ? 7.560 -12.993 -9.201 1.00 96.88 169 PHE A C 1
ATOM 1370 O O . PHE A 1 169 ? 6.522 -12.660 -8.625 1.00 96.88 169 PHE A O 1
ATOM 1377 N N . ILE A 1 170 ? 7.592 -13.868 -10.196 1.00 97.94 170 ILE A N 1
ATOM 1378 C CA . ILE A 1 170 ? 6.445 -14.629 -10.682 1.00 97.94 170 ILE A CA 1
ATOM 1379 C C . ILE A 1 170 ? 6.825 -16.100 -10.609 1.00 97.94 170 ILE A C 1
ATOM 1381 O O . ILE A 1 170 ? 7.920 -16.489 -11.007 1.00 97.94 170 ILE A O 1
ATOM 1385 N N . VAL A 1 171 ? 5.927 -16.925 -10.096 1.00 95.88 171 VAL A N 1
ATOM 1386 C CA . VAL A 1 171 ? 6.118 -18.370 -10.019 1.00 95.88 171 VAL A CA 1
ATOM 1387 C C . VAL A 1 171 ? 4.911 -19.070 -10.613 1.00 95.88 171 VAL A C 1
ATOM 1389 O O . VAL A 1 171 ? 3.773 -18.696 -10.325 1.00 95.88 171 VAL A O 1
ATOM 1392 N N . SER A 1 172 ? 5.142 -20.081 -11.444 1.00 96.38 172 SER A N 1
ATOM 1393 C CA . SER A 1 172 ? 4.047 -20.820 -12.071 1.00 96.38 172 SER A CA 1
ATOM 1394 C C . SER A 1 172 ? 4.366 -22.294 -12.253 1.00 96.38 172 SER A C 1
ATOM 1396 O O . SER A 1 172 ? 5.504 -22.673 -12.530 1.00 96.38 172 SER A O 1
ATOM 1398 N N . ASN A 1 173 ? 3.338 -23.129 -12.130 1.00 94.56 173 ASN A N 1
ATOM 1399 C CA . ASN A 1 173 ? 3.368 -24.529 -12.552 1.00 94.56 173 ASN A CA 1
ATOM 1400 C C . ASN A 1 173 ? 2.457 -24.796 -13.762 1.00 94.56 173 ASN A C 1
ATOM 1402 O O . ASN A 1 173 ? 1.987 -25.920 -13.929 1.00 94.56 173 ASN A O 1
ATOM 1406 N N . GLN A 1 174 ? 2.204 -23.762 -14.577 1.00 94.25 174 GLN A N 1
ATOM 1407 C CA . GLN A 1 174 ? 1.226 -23.693 -15.670 1.00 94.25 174 GLN A CA 1
ATOM 1408 C C . GLN A 1 174 ? -0.206 -23.402 -15.207 1.00 94.25 174 GLN A C 1
ATOM 1410 O O . GLN A 1 174 ? -0.813 -22.461 -15.708 1.00 94.25 174 GLN A O 1
ATOM 1415 N N . THR A 1 175 ? -0.756 -24.175 -14.270 1.00 94.56 175 THR A N 1
ATOM 1416 C CA . THR A 1 175 ? -2.162 -24.025 -13.838 1.00 94.56 175 THR A CA 1
ATOM 1417 C C . THR A 1 175 ? -2.364 -22.990 -12.743 1.00 94.56 175 THR A C 1
ATOM 1419 O O . THR A 1 175 ? -3.436 -22.394 -12.650 1.00 94.56 175 THR A O 1
ATOM 1422 N N . GLU A 1 176 ? -1.354 -22.795 -11.900 1.00 94.56 176 GLU A N 1
ATOM 1423 C CA . GLU A 1 176 ? -1.374 -21.828 -10.814 1.00 94.56 176 GLU A CA 1
ATOM 1424 C C . GLU A 1 176 ? -0.198 -20.872 -10.966 1.00 94.56 176 GLU A C 1
ATOM 1426 O O . GLU A 1 176 ? 0.964 -21.277 -10.893 1.00 94.56 176 GLU A O 1
ATOM 1431 N N . THR A 1 177 ? -0.512 -19.594 -11.150 1.00 96.75 177 THR A N 1
ATOM 1432 C CA . THR A 1 177 ? 0.468 -18.519 -11.269 1.00 96.75 177 THR A CA 1
ATOM 1433 C C . THR A 1 177 ? 0.309 -17.557 -10.104 1.00 96.75 177 THR A C 1
ATOM 1435 O O . THR A 1 177 ? -0.784 -17.056 -9.833 1.00 96.75 177 THR A O 1
ATOM 1438 N N . TYR A 1 178 ? 1.415 -17.312 -9.412 1.00 94.44 178 TYR A N 1
ATOM 1439 C CA . TYR A 1 178 ? 1.499 -16.395 -8.288 1.00 94.44 178 TYR A CA 1
ATOM 1440 C C . TYR A 1 178 ? 2.588 -15.363 -8.535 1.00 94.44 178 TYR A C 1
ATOM 1442 O O . TYR A 1 178 ? 3.565 -15.633 -9.232 1.00 94.44 178 TYR A O 1
ATOM 1450 N N . TYR A 1 179 ? 2.460 -14.199 -7.914 1.00 94.88 179 TYR A N 1
ATOM 1451 C CA . TYR A 1 179 ? 3.482 -13.163 -7.965 1.00 94.88 179 TYR A CA 1
ATOM 1452 C C . TYR A 1 179 ? 3.593 -12.416 -6.641 1.00 94.88 179 TYR A C 1
ATOM 1454 O O . TYR A 1 179 ? 2.649 -12.379 -5.851 1.00 94.88 179 TYR A O 1
ATOM 1462 N N . PHE A 1 180 ? 4.758 -11.829 -6.386 1.00 93.12 180 PHE A N 1
ATOM 1463 C CA . PHE A 1 180 ? 5.035 -11.067 -5.170 1.00 93.12 180 PHE A CA 1
ATOM 1464 C C . PHE A 1 180 ? 6.186 -10.080 -5.387 1.00 93.12 180 PHE A C 1
ATOM 1466 O O . PHE A 1 180 ? 7.092 -10.304 -6.193 1.00 93.12 180 PHE A O 1
ATOM 1473 N N . ALA A 1 181 ? 6.139 -8.958 -4.669 1.00 93.50 181 ALA A N 1
ATOM 1474 C CA . ALA A 1 181 ? 7.153 -7.915 -4.769 1.00 93.50 181 ALA A CA 1
ATOM 1475 C C . ALA A 1 181 ? 8.475 -8.357 -4.122 1.00 93.50 181 ALA A C 1
ATOM 1477 O O . ALA A 1 181 ? 8.482 -8.986 -3.060 1.00 93.50 181 ALA A O 1
ATOM 1478 N N . ASN A 1 182 ? 9.597 -7.976 -4.733 1.00 93.62 182 ASN A N 1
ATOM 1479 C CA . ASN A 1 182 ? 10.907 -8.100 -4.107 1.00 93.62 182 ASN A CA 1
ATOM 1480 C C . ASN A 1 182 ? 10.997 -7.176 -2.884 1.00 93.62 182 ASN A C 1
ATOM 1482 O O . ASN A 1 182 ? 10.403 -6.101 -2.860 1.00 93.62 182 ASN A O 1
ATOM 1486 N N . ASN A 1 183 ? 11.740 -7.589 -1.865 1.00 92.19 183 ASN A N 1
ATOM 1487 C CA . ASN A 1 183 ? 11.958 -6.810 -0.656 1.00 92.19 183 ASN A CA 1
ATOM 1488 C C . ASN A 1 183 ? 13.310 -7.154 -0.017 1.00 92.19 183 ASN A C 1
ATOM 1490 O O . ASN A 1 183 ? 13.947 -8.155 -0.361 1.00 92.19 183 ASN A O 1
ATOM 1494 N N . ASN A 1 184 ? 13.741 -6.308 0.918 1.00 89.62 184 ASN A N 1
ATOM 1495 C CA . ASN A 1 184 ? 14.858 -6.611 1.813 1.00 89.62 184 ASN A CA 1
ATOM 1496 C C . ASN A 1 184 ? 14.531 -7.819 2.699 1.00 89.62 184 ASN A C 1
ATOM 1498 O O . ASN A 1 184 ? 13.365 -8.033 3.022 1.00 89.62 184 ASN A O 1
ATOM 1502 N N . ASP A 1 185 ? 15.553 -8.542 3.159 1.00 83.50 185 ASP A N 1
ATOM 1503 C CA . ASP A 1 185 ? 15.405 -9.815 3.886 1.00 83.50 185 ASP A CA 1
ATOM 1504 C C . ASP A 1 185 ? 14.458 -9.736 5.091 1.00 83.50 185 ASP A C 1
ATOM 1506 O O . ASP A 1 185 ? 13.662 -10.643 5.315 1.00 83.50 185 ASP A O 1
ATOM 1510 N N . ARG A 1 186 ? 14.454 -8.607 5.813 1.00 79.81 186 ARG A N 1
ATOM 1511 C CA . ARG A 1 186 ? 13.536 -8.356 6.942 1.00 79.81 186 ARG A CA 1
ATOM 1512 C C . ARG A 1 186 ? 12.044 -8.400 6.582 1.00 79.81 186 ARG A C 1
ATOM 1514 O O . ARG A 1 186 ? 11.215 -8.583 7.459 1.00 79.81 186 ARG A O 1
ATOM 1521 N N . HIS A 1 187 ? 11.720 -8.195 5.307 1.00 78.12 187 HIS A N 1
ATOM 1522 C CA . HIS A 1 187 ? 10.367 -8.190 4.737 1.00 78.12 187 HIS A CA 1
ATOM 1523 C C . HIS A 1 187 ? 10.187 -9.312 3.706 1.00 78.12 187 HIS A C 1
ATOM 1525 O O . HIS A 1 187 ? 9.203 -9.324 2.967 1.00 78.12 187 HIS A O 1
ATOM 1531 N N . PHE A 1 188 ? 11.166 -10.214 3.611 1.00 75.75 188 PHE A N 1
ATOM 1532 C CA . PHE A 1 188 ? 11.259 -11.262 2.604 1.00 75.75 188 PHE A CA 1
ATOM 1533 C C . PHE A 1 188 ? 11.624 -12.588 3.283 1.00 75.75 188 PHE A C 1
ATOM 1535 O O . PHE A 1 188 ? 12.661 -13.201 3.031 1.00 75.75 188 PHE A O 1
ATOM 1542 N N . ALA A 1 189 ? 10.752 -13.014 4.193 1.00 65.19 189 ALA A N 1
ATOM 1543 C CA . ALA A 1 189 ? 10.827 -14.309 4.846 1.00 65.19 189 ALA A CA 1
ATOM 1544 C C . ALA A 1 189 ? 9.665 -15.187 4.373 1.00 65.19 189 ALA A C 1
ATOM 1546 O O . ALA A 1 189 ? 8.543 -14.723 4.194 1.00 65.19 189 ALA A O 1
ATOM 1547 N N . PHE A 1 190 ? 9.969 -16.458 4.137 1.00 63.78 190 PHE A N 1
ATOM 1548 C CA . PHE A 1 190 ? 8.993 -17.522 3.957 1.00 63.78 190 PHE A CA 1
ATOM 1549 C C . PHE A 1 190 ? 9.384 -18.586 4.978 1.00 63.78 190 PHE A C 1
ATOM 1551 O O . PHE A 1 190 ? 10.240 -19.428 4.708 1.00 63.78 190 PHE A O 1
ATOM 1558 N N . ASP A 1 191 ? 8.895 -18.439 6.205 1.00 58.62 191 ASP A N 1
ATOM 1559 C CA . ASP A 1 191 ? 9.234 -19.313 7.324 1.00 58.62 191 ASP A CA 1
ATOM 1560 C C . ASP A 1 191 ? 7.984 -19.948 7.947 1.00 58.62 191 ASP A C 1
ATOM 1562 O O . ASP A 1 191 ? 6.844 -19.624 7.610 1.00 58.62 191 ASP A O 1
ATOM 1566 N N . ALA A 1 192 ? 8.222 -20.922 8.825 1.00 45.00 192 ALA A N 1
ATOM 1567 C CA . ALA A 1 192 ? 7.185 -21.585 9.609 1.00 45.00 192 ALA A CA 1
ATOM 1568 C C . ALA A 1 192 ? 6.604 -20.681 10.715 1.00 45.00 192 ALA A C 1
ATOM 1570 O O . ALA A 1 192 ? 5.622 -21.068 11.341 1.00 45.00 192 ALA A O 1
ATOM 1571 N N . ASP A 1 193 ? 7.187 -19.495 10.925 1.00 46.66 193 ASP A N 1
ATOM 1572 C CA . ASP A 1 193 ? 6.853 -18.547 11.990 1.00 46.66 193 ASP A CA 1
ATOM 1573 C C . ASP A 1 193 ? 5.854 -17.466 11.520 1.00 46.66 193 ASP A C 1
ATOM 1575 O O . ASP A 1 193 ? 5.667 -16.453 12.190 1.00 46.66 193 ASP A O 1
ATOM 1579 N N . GLU A 1 194 ? 5.175 -17.696 10.387 1.00 49.56 194 GLU A N 1
ATOM 1580 C CA . GLU A 1 194 ? 4.084 -16.860 9.858 1.00 49.56 194 GLU A CA 1
ATOM 1581 C C . GLU A 1 194 ? 4.500 -15.429 9.455 1.00 49.56 194 GLU A C 1
ATOM 1583 O O . GLU A 1 194 ? 3.666 -14.523 9.390 1.00 49.56 194 GLU A O 1
ATOM 1588 N N . ASN A 1 195 ? 5.766 -15.201 9.089 1.00 52.66 195 ASN A N 1
ATOM 1589 C CA . ASN A 1 195 ? 6.147 -13.950 8.430 1.00 52.66 195 ASN A CA 1
ATOM 1590 C C . ASN A 1 195 ? 5.608 -13.945 6.988 1.00 52.66 195 ASN A C 1
ATOM 1592 O O . ASN A 1 195 ? 6.176 -14.548 6.078 1.00 52.66 195 ASN A O 1
ATOM 1596 N N . PHE A 1 196 ? 4.462 -13.295 6.776 1.00 57.31 196 PHE A N 1
ATOM 1597 C CA . PHE A 1 196 ? 3.767 -13.306 5.489 1.00 57.31 196 PHE A CA 1
ATOM 1598 C C . PHE A 1 196 ? 4.506 -12.475 4.432 1.00 57.31 196 PHE A C 1
ATOM 1600 O O . PHE A 1 196 ? 4.367 -11.252 4.367 1.00 57.31 196 PHE A O 1
ATOM 1607 N N . LEU A 1 197 ? 5.223 -13.151 3.531 1.00 69.06 197 LEU A N 1
ATOM 1608 C CA . LEU A 1 197 ? 5.475 -12.638 2.187 1.00 69.06 197 LEU A CA 1
ATOM 1609 C C . LEU A 1 197 ? 4.112 -12.458 1.485 1.00 69.06 197 LEU A C 1
ATOM 1611 O O . LEU A 1 197 ? 3.407 -13.454 1.291 1.00 69.06 197 LEU A O 1
ATOM 1615 N N . PRO A 1 198 ? 3.698 -11.236 1.100 1.00 77.19 198 PRO A N 1
ATOM 1616 C CA . PRO A 1 198 ? 2.422 -11.046 0.420 1.00 77.19 198 PRO A CA 1
ATOM 1617 C C . PRO A 1 198 ? 2.467 -11.670 -0.979 1.00 77.19 198 PRO A C 1
ATOM 1619 O O . PRO A 1 198 ? 3.126 -11.149 -1.879 1.00 77.19 198 PRO A O 1
ATOM 1622 N N . ILE A 1 199 ? 1.782 -12.801 -1.140 1.00 85.56 199 ILE A N 1
ATOM 1623 C CA . ILE A 1 199 ? 1.693 -13.558 -2.390 1.00 85.56 199 ILE A CA 1
ATOM 1624 C C . ILE A 1 199 ? 0.327 -13.312 -3.019 1.00 85.56 199 ILE A C 1
ATOM 1626 O O . ILE A 1 199 ? -0.702 -13.411 -2.350 1.00 85.56 199 ILE A O 1
ATOM 1630 N N . TYR A 1 200 ? 0.316 -13.030 -4.316 1.00 89.00 200 TYR A N 1
ATOM 1631 C CA . TYR A 1 200 ? -0.884 -12.644 -5.045 1.00 89.00 200 TYR A CA 1
ATOM 1632 C C . TYR A 1 200 ? -1.165 -13.594 -6.204 1.00 89.00 200 TYR A C 1
ATOM 1634 O O . TYR A 1 200 ? -0.246 -14.121 -6.828 1.00 89.00 200 TYR A O 1
ATOM 1642 N N . GLN A 1 201 ? -2.449 -13.757 -6.515 1.00 92.75 201 GLN A N 1
ATOM 1643 C CA . GLN A 1 201 ? -2.923 -14.265 -7.801 1.00 92.75 201 GLN A CA 1
ATOM 1644 C C . GLN A 1 201 ? -3.602 -13.126 -8.547 1.00 92.75 201 GLN A C 1
ATOM 1646 O O . GLN A 1 201 ? -4.253 -12.275 -7.929 1.00 92.75 201 GLN A O 1
ATOM 1651 N N . HIS A 1 202 ? -3.454 -13.115 -9.868 1.00 96.06 202 HIS A N 1
ATOM 1652 C CA . HIS A 1 202 ? -4.123 -12.115 -10.682 1.00 96.06 202 HIS A CA 1
ATOM 1653 C C . HIS A 1 202 ? -5.619 -12.419 -10.755 1.00 96.06 202 HIS A C 1
ATOM 1655 O O . HIS A 1 202 ? -6.054 -13.556 -10.546 1.00 96.06 202 HIS A O 1
ATOM 1661 N N . ALA A 1 203 ? -6.410 -11.390 -11.018 1.00 96.25 203 ALA A N 1
ATOM 1662 C CA . ALA A 1 203 ? -7.850 -11.505 -11.122 1.00 96.25 203 ALA A CA 1
ATOM 1663 C C . ALA A 1 203 ? -8.368 -10.500 -12.142 1.00 96.25 203 ALA A C 1
ATOM 1665 O O . ALA A 1 203 ? -7.743 -9.454 -12.314 1.00 96.25 203 ALA A O 1
ATOM 1666 N N . ALA A 1 204 ? -9.489 -10.820 -12.779 1.00 95.94 204 ALA A N 1
ATOM 1667 C CA . ALA A 1 204 ? -10.240 -9.883 -13.600 1.00 95.94 204 ALA A CA 1
ATOM 1668 C C . ALA A 1 204 ? -10.987 -8.854 -12.727 1.00 95.94 204 ALA A C 1
ATOM 1670 O O . ALA A 1 204 ? -10.958 -8.915 -11.495 1.00 95.94 204 ALA A O 1
ATOM 1671 N N . GLU A 1 205 ? -11.657 -7.897 -13.371 1.00 94.00 205 GLU A N 1
ATOM 1672 C CA . GLU A 1 205 ? -12.385 -6.801 -12.711 1.00 94.00 205 GLU A CA 1
ATOM 1673 C C . GLU A 1 205 ? -13.538 -7.289 -11.819 1.00 94.00 205 GLU A C 1
ATOM 1675 O O . GLU A 1 205 ? -13.809 -6.708 -10.772 1.00 94.00 205 GLU A O 1
ATOM 1680 N N . ASP A 1 206 ? -14.165 -8.411 -12.170 1.00 93.94 206 ASP A N 1
ATOM 1681 C CA . ASP A 1 206 ? -15.189 -9.076 -11.354 1.00 93.94 206 ASP A CA 1
ATOM 1682 C C . ASP A 1 206 ? -14.605 -9.910 -10.196 1.00 93.94 206 ASP A C 1
ATOM 1684 O O . ASP A 1 206 ? -15.337 -10.598 -9.486 1.00 93.94 206 ASP A O 1
ATOM 1688 N N . ASN A 1 207 ? -13.292 -9.813 -9.966 1.00 93.94 207 ASN A N 1
ATOM 1689 C CA . ASN A 1 207 ? -12.504 -10.546 -8.976 1.00 93.94 207 ASN A CA 1
ATOM 1690 C C . ASN A 1 207 ? -12.309 -12.046 -9.275 1.00 93.94 207 ASN A C 1
ATOM 1692 O O . ASN A 1 207 ? -11.711 -12.752 -8.454 1.00 93.94 207 ASN A O 1
ATOM 1696 N N . THR A 1 208 ? -12.709 -12.538 -10.455 1.00 94.94 208 THR A N 1
ATOM 1697 C CA . THR A 1 208 ? -12.443 -13.927 -10.869 1.00 94.94 208 THR A CA 1
ATOM 1698 C C . THR A 1 208 ? -10.950 -14.169 -11.092 1.00 94.94 208 THR A C 1
ATOM 1700 O O . THR A 1 208 ? -10.246 -13.351 -11.683 1.00 94.94 208 THR A O 1
ATOM 1703 N N . LYS A 1 209 ? -10.423 -15.293 -10.588 1.00 95.00 209 LYS A N 1
ATOM 1704 C CA . LYS A 1 209 ? -8.981 -15.581 -10.636 1.00 95.00 209 LYS A CA 1
ATOM 1705 C C . LYS A 1 209 ? -8.504 -15.963 -12.031 1.00 95.00 209 LYS A C 1
ATOM 1707 O O . LYS A 1 209 ? -9.055 -16.861 -12.658 1.00 95.00 209 LYS A O 1
ATOM 1712 N N . ILE A 1 210 ? -7.396 -15.350 -12.443 1.00 97.12 210 ILE A N 1
ATOM 1713 C CA . ILE A 1 210 ? -6.646 -15.694 -13.652 1.00 97.12 210 ILE A CA 1
ATOM 1714 C C . ILE A 1 210 ? -5.383 -16.430 -13.202 1.00 97.12 210 ILE A C 1
ATOM 1716 O O . ILE A 1 210 ? -4.399 -15.814 -12.785 1.00 97.12 210 ILE A O 1
ATOM 1720 N N . THR A 1 211 ? -5.444 -17.761 -13.207 1.00 96.31 211 THR A N 1
ATOM 1721 C CA . THR A 1 211 ? -4.402 -18.618 -12.620 1.00 96.31 211 THR A CA 1
ATOM 1722 C C . THR A 1 211 ? -3.506 -19.277 -13.662 1.00 96.31 211 THR A C 1
ATOM 1724 O O . THR A 1 211 ? -2.315 -19.467 -13.403 1.00 96.31 211 THR A O 1
ATOM 1727 N N . HIS A 1 212 ? -4.053 -19.607 -14.833 1.00 97.31 212 HIS A N 1
ATOM 1728 C CA . HIS A 1 212 ? -3.309 -20.260 -15.901 1.00 97.31 212 HIS A CA 1
ATOM 1729 C C . HIS A 1 212 ? -2.263 -19.309 -16.505 1.00 97.31 212 HIS A C 1
ATOM 1731 O O . HIS A 1 212 ? -2.539 -18.129 -16.723 1.00 97.31 212 HIS A O 1
ATOM 1737 N N . LEU A 1 213 ? -1.055 -19.817 -16.765 1.00 97.25 213 LEU A N 1
ATOM 1738 C CA . LEU A 1 213 ? 0.110 -19.010 -17.150 1.00 97.25 213 LEU A CA 1
ATOM 1739 C C . LEU A 1 213 ? -0.115 -18.199 -18.433 1.00 97.25 213 LEU A C 1
ATOM 1741 O O . LEU A 1 213 ? 0.298 -17.044 -18.493 1.00 97.25 213 LEU A O 1
ATOM 1745 N N . ASP A 1 214 ? -0.781 -18.776 -19.433 1.00 96.94 214 ASP A N 1
ATOM 1746 C CA . ASP A 1 214 ? -1.008 -18.100 -20.717 1.00 96.94 214 ASP A CA 1
ATOM 1747 C C . ASP A 1 214 ? -1.988 -16.926 -20.580 1.00 96.94 214 ASP A C 1
ATOM 1749 O O . ASP A 1 214 ? -1.716 -15.840 -21.094 1.00 96.94 214 ASP A O 1
ATOM 1753 N N . ASP A 1 215 ? -3.080 -17.120 -19.832 1.00 98.06 215 ASP A N 1
ATOM 1754 C CA . ASP A 1 215 ? -4.082 -16.080 -19.575 1.00 98.06 215 ASP A CA 1
ATOM 1755 C C . ASP A 1 215 ? -3.496 -14.982 -18.679 1.00 98.06 215 ASP A C 1
ATOM 1757 O O . ASP A 1 215 ? -3.709 -13.788 -18.898 1.00 98.06 215 ASP A O 1
ATOM 1761 N N . PHE A 1 216 ? -2.687 -15.379 -17.691 1.00 98.38 216 PHE A N 1
ATOM 1762 C CA . PHE A 1 216 ? -1.924 -14.450 -16.867 1.00 98.38 216 PHE A CA 1
ATOM 1763 C C . PHE A 1 216 ? -0.939 -13.635 -17.715 1.00 98.38 216 PHE A C 1
ATOM 1765 O O . PHE A 1 216 ? -0.810 -12.428 -17.509 1.00 98.38 216 PHE A O 1
ATOM 1772 N N . ALA A 1 217 ? -0.251 -14.256 -18.677 1.00 98.19 217 ALA A N 1
ATOM 1773 C CA . ALA A 1 217 ? 0.678 -13.550 -19.550 1.00 98.19 217 ALA A CA 1
ATOM 1774 C C . ALA A 1 217 ? -0.039 -12.483 -20.392 1.00 98.19 217 ALA A C 1
ATOM 1776 O O . ALA A 1 217 ? 0.445 -11.353 -20.464 1.00 98.19 217 ALA A O 1
ATOM 1777 N N . ASP A 1 218 ? -1.209 -12.795 -20.954 1.00 97.62 218 ASP A N 1
ATOM 1778 C CA . ASP A 1 218 ? -2.015 -11.818 -21.699 1.00 97.62 218 ASP A CA 1
ATOM 1779 C C . ASP A 1 218 ? -2.496 -10.664 -20.815 1.00 97.62 218 ASP A C 1
ATOM 1781 O O . ASP A 1 218 ? -2.386 -9.496 -21.195 1.00 97.62 218 ASP A O 1
ATOM 1785 N N . ALA A 1 219 ? -3.001 -10.983 -19.622 1.00 96.88 219 ALA A N 1
ATOM 1786 C CA . ALA A 1 219 ? -3.578 -9.993 -18.721 1.00 96.88 219 ALA A CA 1
ATOM 1787 C C . ALA A 1 219 ? -2.520 -9.103 -18.049 1.00 96.88 219 ALA A C 1
ATOM 1789 O O . ALA A 1 219 ? -2.730 -7.901 -17.897 1.00 96.88 219 ALA A O 1
ATOM 1790 N N . PHE A 1 220 ? -1.376 -9.671 -17.655 1.00 97.50 220 PHE A N 1
ATOM 1791 C CA . PHE A 1 220 ? -0.409 -9.023 -16.765 1.00 97.50 220 PHE A CA 1
ATOM 1792 C C . PHE A 1 220 ? 0.945 -8.729 -17.429 1.00 97.50 220 PHE A C 1
ATOM 1794 O O . PHE A 1 220 ? 1.545 -7.684 -17.168 1.00 97.50 220 PHE A O 1
ATOM 1801 N N . LEU A 1 221 ? 1.435 -9.621 -18.299 1.00 98.19 221 LEU A N 1
ATOM 1802 C CA . LEU A 1 221 ? 2.757 -9.499 -18.936 1.00 98.19 221 LEU A CA 1
ATOM 1803 C C . LEU A 1 221 ? 2.731 -8.731 -20.259 1.00 98.19 221 LEU A C 1
ATOM 1805 O O . LEU A 1 221 ? 3.774 -8.558 -20.882 1.00 98.19 221 LEU A O 1
ATOM 1809 N N . ALA A 1 222 ? 1.585 -8.201 -20.688 1.00 97.56 222 ALA A N 1
ATOM 1810 C CA . ALA A 1 222 ? 1.565 -7.212 -21.758 1.00 97.56 222 ALA A CA 1
ATOM 1811 C C . ALA A 1 222 ? 2.446 -6.005 -21.375 1.00 97.56 222 ALA A C 1
ATOM 1813 O O . ALA A 1 222 ? 2.306 -5.436 -20.293 1.00 97.56 222 ALA A O 1
ATOM 1814 N N . LYS A 1 223 ? 3.343 -5.578 -22.274 1.00 97.38 223 LYS A N 1
ATOM 1815 C CA . LYS A 1 223 ? 4.410 -4.591 -21.995 1.00 97.38 223 LYS A CA 1
ATOM 1816 C C . LYS A 1 223 ? 3.950 -3.353 -21.223 1.00 97.38 223 LYS A C 1
ATOM 1818 O O . LYS A 1 223 ? 4.526 -2.984 -20.202 1.00 97.38 223 LYS A O 1
ATOM 1823 N N . CYS A 1 224 ? 2.896 -2.705 -21.720 1.00 95.31 224 CYS A N 1
ATOM 1824 C CA . CYS A 1 224 ? 2.375 -1.480 -21.121 1.00 95.31 224 CYS A CA 1
ATOM 1825 C C . CYS A 1 224 ? 1.700 -1.758 -19.769 1.00 95.31 224 CYS A C 1
ATOM 1827 O O . CYS A 1 224 ? 1.867 -0.972 -18.837 1.00 95.31 224 CYS A O 1
ATOM 1829 N N . THR A 1 225 ? 1.020 -2.900 -19.625 1.00 96.12 225 THR A N 1
ATOM 1830 C CA . THR A 1 225 ? 0.437 -3.344 -18.352 1.00 96.12 225 THR A CA 1
ATOM 1831 C C . THR A 1 225 ? 1.519 -3.608 -17.311 1.00 96.12 225 THR A C 1
ATOM 1833 O O . THR A 1 225 ? 1.441 -3.065 -16.208 1.00 96.12 225 THR A O 1
ATOM 1836 N N . LEU A 1 226 ? 2.575 -4.346 -17.664 1.00 97.44 226 LEU A N 1
ATOM 1837 C CA . LEU A 1 226 ? 3.695 -4.620 -16.765 1.00 97.44 226 LEU A CA 1
ATOM 1838 C C . LEU A 1 226 ? 4.419 -3.329 -16.357 1.00 97.44 226 LEU A C 1
ATOM 1840 O O . LEU A 1 226 ? 4.614 -3.072 -15.167 1.00 97.44 226 LEU A O 1
ATOM 1844 N N . GLY A 1 227 ? 4.772 -2.482 -17.329 1.00 96.31 227 GLY A N 1
ATOM 1845 C CA . GLY A 1 227 ? 5.439 -1.205 -17.066 1.00 96.31 227 GLY A CA 1
ATOM 1846 C C . GLY A 1 227 ? 4.592 -0.266 -16.200 1.00 96.31 227 GLY A C 1
ATOM 1847 O O . GLY A 1 227 ? 5.100 0.363 -15.270 1.00 96.31 227 GLY A O 1
ATOM 1848 N N . THR A 1 228 ? 3.280 -0.212 -16.439 1.00 93.19 228 THR A N 1
ATOM 1849 C CA . THR A 1 228 ? 2.340 0.561 -15.611 1.00 93.19 228 THR A CA 1
ATOM 1850 C C . THR A 1 228 ? 2.218 -0.031 -14.211 1.00 93.19 228 THR A C 1
ATOM 1852 O O . THR A 1 228 ? 2.199 0.710 -13.233 1.00 93.19 228 THR A O 1
ATOM 1855 N N . THR A 1 229 ? 2.214 -1.355 -14.083 1.00 94.81 229 THR A N 1
ATOM 1856 C CA . THR A 1 229 ? 2.150 -2.033 -12.785 1.00 94.81 229 THR A CA 1
ATOM 1857 C C . THR A 1 229 ? 3.362 -1.710 -11.922 1.00 94.81 229 THR A C 1
ATOM 1859 O O . THR A 1 229 ? 3.200 -1.260 -10.788 1.00 94.81 229 THR A O 1
ATOM 1862 N N . ILE A 1 230 ? 4.571 -1.831 -12.473 1.00 95.31 230 ILE A N 1
ATOM 1863 C CA . ILE A 1 230 ? 5.818 -1.536 -11.752 1.00 95.31 230 ILE A CA 1
ATOM 1864 C C . ILE A 1 230 ? 5.917 -0.053 -11.365 1.00 95.31 230 ILE A C 1
ATOM 1866 O O . ILE A 1 230 ? 6.394 0.281 -10.276 1.00 95.31 230 ILE A O 1
ATOM 1870 N N . SER A 1 231 ? 5.475 0.846 -12.244 1.00 92.94 231 SER A N 1
ATOM 1871 C CA . SER A 1 231 ? 5.635 2.293 -12.060 1.00 92.94 231 SER A CA 1
ATOM 1872 C C . SER A 1 231 ? 4.542 2.948 -11.228 1.00 92.94 231 SER A C 1
ATOM 1874 O O . SER A 1 231 ? 4.822 3.833 -10.419 1.00 92.94 231 SER A O 1
ATOM 1876 N N . ARG A 1 232 ? 3.290 2.529 -11.425 1.00 90.75 232 ARG A N 1
ATOM 1877 C CA . ARG A 1 232 ? 2.110 3.162 -10.832 1.00 90.75 232 ARG A CA 1
ATOM 1878 C C . ARG A 1 232 ? 1.490 2.354 -9.713 1.00 90.75 232 ARG A C 1
ATOM 1880 O O . ARG A 1 232 ? 0.890 2.972 -8.849 1.00 90.75 232 ARG A O 1
ATOM 1887 N N . TYR A 1 233 ? 1.614 1.031 -9.703 1.00 93.12 233 TYR A N 1
ATOM 1888 C CA . TYR A 1 233 ? 0.880 0.174 -8.762 1.00 93.12 233 TYR A CA 1
ATOM 1889 C C . TYR A 1 233 ? 1.783 -0.581 -7.780 1.00 93.12 233 TYR A C 1
ATOM 1891 O O . TYR A 1 233 ? 1.289 -1.309 -6.923 1.00 93.12 233 TYR A O 1
ATOM 1899 N N . MET A 1 234 ? 3.097 -0.352 -7.831 1.00 92.88 234 MET A N 1
ATOM 1900 C CA . MET A 1 234 ? 4.005 -0.653 -6.725 1.00 92.88 234 MET A CA 1
ATOM 1901 C C . MET A 1 234 ? 4.225 0.605 -5.878 1.00 92.88 234 MET A C 1
ATOM 1903 O O . MET A 1 234 ? 4.535 1.680 -6.398 1.00 92.88 234 MET A O 1
ATOM 1907 N N . VAL A 1 235 ? 4.032 0.481 -4.569 1.00 89.31 235 VAL A N 1
ATOM 1908 C CA . VAL A 1 235 ? 4.162 1.548 -3.577 1.00 89.31 235 VAL A CA 1
ATOM 1909 C C . VAL A 1 235 ? 5.427 1.320 -2.759 1.00 89.31 235 VAL A C 1
ATOM 1911 O O . VAL A 1 235 ? 5.610 0.257 -2.168 1.00 89.31 235 VAL A O 1
ATOM 1914 N N . LEU A 1 236 ? 6.291 2.333 -2.729 1.00 89.00 236 LEU A N 1
ATOM 1915 C CA . LEU A 1 236 ? 7.478 2.368 -1.882 1.00 89.00 236 LEU A CA 1
ATOM 1916 C C . LEU A 1 236 ? 7.084 2.976 -0.531 1.00 89.00 236 LEU A C 1
ATOM 1918 O O . LEU A 1 236 ? 6.791 4.166 -0.453 1.00 89.00 236 LEU A O 1
ATOM 1922 N N . VAL A 1 237 ? 7.049 2.155 0.517 1.00 85.56 237 VAL A N 1
ATOM 1923 C CA . VAL A 1 237 ? 6.744 2.569 1.893 1.00 85.56 237 VAL A CA 1
ATOM 1924 C C . VAL A 1 237 ? 8.055 2.922 2.580 1.00 85.56 237 VAL A C 1
ATOM 1926 O O . VAL A 1 237 ? 8.837 2.044 2.962 1.00 85.56 237 VAL A O 1
ATOM 1929 N N . ALA A 1 238 ? 8.337 4.218 2.686 1.00 82.56 238 ALA A N 1
ATOM 1930 C CA . ALA A 1 238 ? 9.646 4.698 3.104 1.00 82.56 238 ALA A CA 1
ATOM 1931 C C . ALA A 1 238 ? 9.911 4.456 4.597 1.00 82.56 238 ALA A C 1
ATOM 1933 O O . ALA A 1 238 ? 11.072 4.266 4.975 1.00 82.56 238 ALA A O 1
ATOM 1934 N N . SER A 1 239 ? 8.885 4.506 5.460 1.00 79.19 239 SER A N 1
ATOM 1935 C CA . SER A 1 239 ? 9.027 4.281 6.913 1.00 79.19 239 SER A CA 1
ATOM 1936 C C . SER A 1 239 ? 9.510 2.869 7.207 1.00 79.19 239 SER A C 1
ATOM 1938 O O . SER A 1 239 ? 10.382 2.677 8.052 1.00 79.19 239 SER A O 1
ATOM 1940 N N . GLU A 1 240 ? 9.033 1.900 6.431 1.00 79.88 240 GLU A N 1
ATOM 1941 C CA . GLU A 1 240 ? 9.415 0.500 6.559 1.00 79.88 240 GLU A CA 1
ATOM 1942 C C . GLU A 1 240 ? 10.585 0.104 5.650 1.00 79.88 240 GLU A C 1
ATOM 1944 O O . GLU A 1 240 ? 11.157 -0.966 5.841 1.00 79.88 240 GLU A O 1
ATOM 1949 N N . GLN A 1 241 ? 10.957 0.936 4.671 1.00 86.75 241 GLN A N 1
ATOM 1950 C CA . GLN A 1 241 ? 11.760 0.568 3.489 1.00 86.75 241 GLN A CA 1
ATOM 1951 C C . GLN A 1 241 ? 11.274 -0.752 2.874 1.00 86.75 241 GLN A C 1
ATOM 1953 O O . GLN A 1 241 ? 12.004 -1.750 2.795 1.00 86.75 241 GLN A O 1
ATOM 1958 N N . LYS A 1 242 ? 9.993 -0.765 2.511 1.00 87.06 242 LYS A N 1
ATOM 1959 C CA . LYS A 1 242 ? 9.299 -1.926 1.958 1.00 87.06 242 LYS A CA 1
ATOM 1960 C C . LYS A 1 242 ? 8.615 -1.552 0.652 1.00 87.06 242 LYS A C 1
ATOM 1962 O O . LYS A 1 242 ? 8.098 -0.447 0.506 1.00 87.06 242 LYS A O 1
ATOM 1967 N N . MET A 1 243 ? 8.588 -2.484 -0.288 1.00 89.75 243 MET A N 1
ATOM 1968 C CA . MET A 1 243 ? 7.774 -2.402 -1.491 1.00 89.75 243 MET A CA 1
ATOM 1969 C C . MET A 1 243 ? 6.491 -3.199 -1.312 1.00 89.75 243 MET A C 1
ATOM 1971 O O . MET A 1 243 ? 6.522 -4.388 -0.982 1.00 89.75 243 MET A O 1
ATOM 1975 N N . LEU A 1 244 ? 5.364 -2.551 -1.582 1.00 88.44 244 LEU A N 1
ATOM 1976 C CA . LEU A 1 244 ? 4.051 -3.177 -1.647 1.00 88.44 244 LEU A CA 1
ATOM 1977 C C . LEU A 1 244 ? 3.545 -3.124 -3.082 1.00 88.44 244 LEU A C 1
ATOM 1979 O O . LEU A 1 244 ? 3.681 -2.110 -3.757 1.00 88.44 244 LEU A O 1
ATOM 1983 N N . MET A 1 245 ? 2.939 -4.204 -3.555 1.00 90.88 245 MET A N 1
ATOM 1984 C CA . MET A 1 245 ? 2.221 -4.208 -4.825 1.00 90.88 245 MET A CA 1
ATOM 1985 C C . MET A 1 245 ? 0.727 -4.129 -4.539 1.00 90.88 245 MET A C 1
ATOM 1987 O O . MET A 1 245 ? 0.224 -4.852 -3.680 1.00 90.88 245 MET A O 1
ATOM 1991 N N . MET A 1 246 ? 0.026 -3.255 -5.256 1.00 93.31 246 MET A N 1
ATOM 1992 C CA . MET A 1 246 ? -1.427 -3.197 -5.188 1.00 93.31 246 MET A CA 1
ATOM 1993 C C . MET A 1 246 ? -2.039 -4.483 -5.752 1.00 93.31 246 MET A C 1
ATOM 1995 O O . MET A 1 246 ? -1.582 -5.023 -6.762 1.00 93.31 246 MET A O 1
ATOM 1999 N N . ARG A 1 247 ? -3.097 -4.964 -5.102 1.00 92.88 247 ARG A N 1
ATOM 2000 C CA . ARG A 1 247 ? -3.890 -6.116 -5.552 1.00 92.88 247 ARG A CA 1
ATOM 2001 C C . ARG A 1 247 ? -4.767 -5.728 -6.756 1.00 92.88 247 ARG A C 1
ATOM 2003 O O . ARG A 1 247 ? -5.098 -4.549 -6.888 1.00 92.88 247 ARG A O 1
ATOM 2010 N N . PRO A 1 248 ? -5.202 -6.683 -7.604 1.00 94.94 248 PRO A N 1
ATOM 2011 C CA . PRO A 1 248 ? -5.991 -6.383 -8.805 1.00 94.94 248 PRO A CA 1
ATOM 2012 C C . PRO A 1 248 ? -7.209 -5.486 -8.539 1.00 94.94 248 PRO A C 1
ATOM 2014 O O . PRO A 1 248 ? -7.332 -4.432 -9.151 1.00 94.94 248 PRO A O 1
ATOM 2017 N N . TYR A 1 249 ? -8.025 -5.806 -7.530 1.00 95.25 249 TYR A N 1
ATOM 2018 C CA . TYR A 1 249 ? -9.198 -5.002 -7.154 1.00 95.25 249 TYR A CA 1
ATOM 2019 C C . TYR A 1 249 ? -8.859 -3.560 -6.733 1.00 95.25 249 TYR A C 1
ATOM 2021 O O . TYR A 1 249 ? -9.663 -2.644 -6.900 1.00 95.25 249 TYR A O 1
ATOM 2029 N N . GLN A 1 250 ? -7.660 -3.328 -6.185 1.00 95.75 250 GLN A N 1
ATOM 2030 C CA . GLN A 1 250 ? -7.183 -1.987 -5.842 1.00 95.75 250 GLN A CA 1
ATOM 2031 C C . GLN A 1 250 ? -6.791 -1.223 -7.109 1.00 95.75 250 GLN A C 1
ATOM 2033 O O . GLN A 1 250 ? -7.086 -0.036 -7.232 1.00 95.75 250 GLN A O 1
ATOM 2038 N N . ILE A 1 251 ? -6.151 -1.904 -8.064 1.00 95.62 251 ILE A N 1
ATOM 2039 C CA . ILE A 1 251 ? -5.791 -1.339 -9.368 1.00 95.62 251 ILE A CA 1
ATOM 2040 C C . ILE A 1 251 ? -7.056 -0.947 -10.139 1.00 95.62 251 ILE A C 1
ATOM 2042 O O . ILE A 1 251 ? -7.144 0.193 -10.599 1.00 95.62 251 ILE A O 1
ATOM 2046 N N . TYR A 1 252 ? -8.048 -1.836 -10.217 1.00 96.88 252 TYR A N 1
ATOM 2047 C CA . TYR A 1 252 ? -9.317 -1.563 -10.894 1.00 96.88 252 TYR A CA 1
ATOM 2048 C C . TYR A 1 252 ? -10.088 -0.416 -10.237 1.00 96.88 252 TYR A C 1
ATOM 2050 O O . TYR A 1 252 ? -10.563 0.470 -10.940 1.00 96.88 252 TYR A O 1
ATOM 2058 N N . ALA A 1 253 ? -10.116 -0.328 -8.903 1.00 97.00 253 ALA A N 1
ATOM 2059 C CA . ALA A 1 253 ? -10.701 0.823 -8.209 1.00 97.00 253 ALA A CA 1
ATOM 2060 C C . ALA A 1 253 ? -10.039 2.159 -8.597 1.00 97.00 253 ALA A C 1
ATOM 2062 O O . ALA A 1 253 ? -10.727 3.147 -8.863 1.00 97.00 253 ALA A O 1
ATOM 2063 N N . VAL A 1 254 ? -8.703 2.199 -8.670 1.00 95.69 254 VAL A N 1
ATOM 2064 C CA . VAL A 1 254 ? -7.967 3.394 -9.118 1.00 95.69 254 VAL A CA 1
ATOM 2065 C C . VAL A 1 254 ? -8.286 3.727 -10.577 1.00 95.69 254 VAL A C 1
ATOM 2067 O O . VAL A 1 254 ? -8.502 4.895 -10.904 1.00 95.69 254 VAL A O 1
ATOM 2070 N N . GLN A 1 255 ? -8.309 2.722 -11.454 1.00 95.12 255 GLN A N 1
ATOM 2071 C CA . GLN A 1 255 ? -8.630 2.897 -12.873 1.00 95.12 255 GLN A CA 1
ATOM 2072 C C . GLN A 1 255 ? -10.060 3.406 -13.069 1.00 95.12 255 GLN A C 1
ATOM 2074 O O . GLN A 1 255 ? -10.265 4.332 -13.850 1.00 95.12 255 GLN A O 1
ATOM 2079 N N . ALA A 1 256 ? -11.023 2.882 -12.312 1.00 96.38 256 ALA A N 1
ATOM 2080 C CA . ALA A 1 256 ? -12.417 3.300 -12.370 1.00 96.38 256 ALA A CA 1
ATOM 2081 C C . ALA A 1 256 ? -12.600 4.766 -11.937 1.00 96.38 256 ALA A C 1
ATOM 2083 O O . ALA A 1 256 ? -13.348 5.504 -12.581 1.00 96.38 256 ALA A O 1
ATOM 2084 N N . ILE A 1 257 ? -11.879 5.223 -10.903 1.00 95.56 257 ILE A N 1
ATOM 2085 C CA . ILE A 1 257 ? -11.863 6.641 -10.494 1.00 95.56 257 ILE A CA 1
ATOM 2086 C C . ILE A 1 257 ? -11.277 7.517 -11.604 1.00 95.56 257 ILE A C 1
ATOM 2088 O O . ILE A 1 257 ? -11.889 8.510 -11.996 1.00 95.56 257 ILE A O 1
ATOM 2092 N N . ASP A 1 258 ? -10.106 7.156 -12.128 1.00 93.31 258 ASP A N 1
ATOM 2093 C CA . ASP A 1 258 ? -9.443 7.928 -13.180 1.00 93.31 258 ASP A CA 1
ATOM 2094 C C . ASP A 1 258 ? -10.293 7.994 -14.461 1.00 93.31 258 ASP A C 1
ATOM 2096 O O . ASP A 1 258 ? -10.450 9.068 -15.042 1.00 93.31 258 ASP A O 1
ATOM 2100 N N . GLN A 1 259 ? -10.933 6.891 -14.854 1.00 93.94 259 GLN A N 1
ATOM 2101 C CA . GLN A 1 259 ? -11.872 6.857 -15.974 1.00 93.94 259 GLN A CA 1
ATOM 2102 C C . GLN A 1 259 ? -13.114 7.718 -15.705 1.00 93.94 259 GLN A C 1
ATOM 2104 O O . GLN A 1 259 ? -13.509 8.501 -16.567 1.00 93.94 259 GLN A O 1
ATOM 2109 N N . CYS A 1 260 ? -13.707 7.632 -14.509 1.00 95.00 260 CYS A N 1
ATOM 2110 C CA . CYS A 1 260 ? -14.846 8.464 -14.108 1.00 95.00 260 CYS A CA 1
ATOM 2111 C C . CYS A 1 260 ? -14.515 9.966 -14.172 1.00 95.00 260 CYS A C 1
ATOM 2113 O O . CYS A 1 260 ? -15.343 10.777 -14.600 1.00 95.00 260 CYS A O 1
ATOM 2115 N N . ILE A 1 261 ? -13.283 10.345 -13.815 1.00 93.88 261 ILE A N 1
ATOM 2116 C CA . ILE A 1 261 ? -12.774 11.705 -14.005 1.00 93.88 261 ILE A CA 1
ATOM 2117 C C . ILE A 1 261 ? -12.658 12.006 -15.500 1.00 93.88 261 ILE A C 1
ATOM 2119 O O . ILE A 1 261 ? -13.317 12.923 -15.973 1.00 93.88 261 ILE A O 1
ATOM 2123 N N . ARG A 1 262 ? -11.890 11.251 -16.287 1.00 92.06 262 ARG A N 1
ATOM 2124 C CA . ARG A 1 262 ? -11.682 11.562 -17.720 1.00 92.06 262 ARG A CA 1
ATOM 2125 C C . ARG A 1 262 ? -12.989 11.699 -18.509 1.00 92.06 262 ARG A C 1
ATOM 2127 O O . ARG A 1 262 ? -13.122 12.613 -19.315 1.00 92.06 262 ARG A O 1
ATOM 2134 N N . GLU A 1 263 ? -13.960 10.835 -18.235 1.00 93.69 263 GLU A N 1
ATOM 2135 C CA . GLU A 1 263 ? -15.273 10.816 -18.894 1.00 93.69 263 GLU A CA 1
ATOM 2136 C C . GLU A 1 263 ? -16.293 11.774 -18.257 1.00 93.69 263 GLU A C 1
ATOM 2138 O O . GLU A 1 263 ? -17.399 11.926 -18.768 1.00 93.69 263 GLU A O 1
ATOM 2143 N N . ASN A 1 264 ? -15.934 12.425 -17.146 1.00 92.19 264 ASN A N 1
ATOM 2144 C CA . ASN A 1 264 ? -16.789 13.340 -16.393 1.00 92.19 264 ASN A CA 1
ATOM 2145 C C . ASN A 1 264 ? -18.145 12.714 -15.991 1.00 92.19 264 ASN A C 1
ATOM 2147 O O . ASN A 1 264 ? -19.191 13.356 -16.088 1.00 92.19 264 ASN A O 1
ATOM 2151 N N . ARG A 1 265 ? -18.127 11.457 -15.514 1.00 93.06 265 ARG A N 1
ATOM 2152 C CA . ARG A 1 265 ? -19.325 10.673 -15.133 1.00 93.06 265 ARG A CA 1
ATOM 2153 C C . ARG A 1 265 ? -19.950 11.065 -13.782 1.00 93.06 265 ARG A C 1
ATOM 2155 O O . ARG A 1 265 ? -20.869 10.401 -13.315 1.00 93.06 265 ARG A O 1
ATOM 2162 N N . GLY A 1 266 ? -19.490 12.154 -13.167 1.00 91.88 266 GLY A N 1
ATOM 2163 C CA . GLY A 1 266 ? -19.971 12.625 -11.868 1.00 91.88 266 GLY A CA 1
ATOM 2164 C C . GLY A 1 266 ? -19.177 12.045 -10.699 1.00 91.88 266 GLY A C 1
ATOM 2165 O O . GLY A 1 266 ? -17.948 11.964 -10.761 1.00 91.88 266 GLY A O 1
ATOM 2166 N N . ASN A 1 267 ? -19.874 11.713 -9.616 1.00 94.12 267 ASN A N 1
ATOM 2167 C CA . ASN A 1 267 ? -19.280 11.195 -8.384 1.00 94.12 267 ASN A CA 1
ATOM 2168 C C . ASN A 1 267 ? -19.287 9.664 -8.370 1.00 94.12 267 ASN A C 1
ATOM 2170 O O . ASN A 1 267 ? -19.998 9.026 -9.153 1.00 94.12 267 ASN A O 1
ATOM 2174 N N . GLY A 1 268 ? -18.515 9.070 -7.462 1.00 95.00 268 GLY A N 1
ATOM 2175 C CA . GLY A 1 268 ? -18.580 7.627 -7.262 1.00 95.00 268 GLY A CA 1
ATOM 2176 C C . GLY A 1 268 ? -18.069 7.152 -5.911 1.00 95.00 268 GLY A C 1
ATOM 2177 O O . GLY A 1 268 ? -17.473 7.910 -5.154 1.00 95.00 268 GLY A O 1
ATOM 2178 N N . TYR A 1 269 ? -18.290 5.885 -5.590 1.00 95.62 269 TYR A N 1
ATOM 2179 C CA . TYR A 1 269 ? -17.716 5.251 -4.411 1.00 95.62 269 TYR A CA 1
ATOM 2180 C C . TYR A 1 269 ? -17.123 3.881 -4.736 1.00 95.62 269 TYR A C 1
ATOM 2182 O O . TYR A 1 269 ? -17.502 3.224 -5.704 1.00 95.62 269 TYR A O 1
ATOM 2190 N N . ILE A 1 270 ? -16.164 3.477 -3.912 1.00 96.56 270 ILE A N 1
ATOM 2191 C CA . ILE A 1 270 ? -15.484 2.191 -3.949 1.00 96.56 270 ILE A CA 1
ATOM 2192 C C . ILE A 1 270 ? -15.904 1.413 -2.708 1.00 96.56 270 ILE A C 1
ATOM 2194 O O . ILE A 1 270 ? -15.643 1.838 -1.576 1.00 96.56 270 ILE A O 1
ATOM 2198 N N . TRP A 1 271 ? -16.548 0.268 -2.925 1.00 95.00 271 TRP A N 1
ATOM 2199 C CA . TRP A 1 271 ? -16.967 -0.623 -1.853 1.00 95.00 271 TRP A CA 1
ATOM 2200 C C . TRP A 1 271 ? -15.934 -1.725 -1.651 1.00 95.00 271 TRP A C 1
ATOM 2202 O O . TRP A 1 271 ? -15.970 -2.771 -2.286 1.00 95.00 271 TRP A O 1
ATOM 2212 N N . HIS A 1 272 ? -14.988 -1.497 -0.753 1.00 94.19 272 HIS A N 1
ATOM 2213 C CA . HIS A 1 272 ? -13.904 -2.434 -0.463 1.00 94.19 272 HIS A CA 1
ATOM 2214 C C . HIS A 1 272 ? -13.968 -2.826 1.012 1.00 94.19 272 HIS A C 1
ATOM 2216 O O . HIS A 1 272 ? -13.933 -1.963 1.880 1.00 94.19 272 HIS A O 1
ATOM 2222 N N . THR A 1 273 ? -14.055 -4.113 1.337 1.00 90.75 273 THR A N 1
ATOM 2223 C CA . THR A 1 273 ? -14.229 -4.566 2.730 1.00 90.75 273 THR A CA 1
ATOM 2224 C C . THR A 1 273 ? -13.153 -4.023 3.686 1.00 90.75 273 THR A C 1
ATOM 2226 O O . THR A 1 273 ? -12.033 -3.687 3.289 1.00 90.75 273 THR A O 1
ATOM 2229 N N . THR A 1 274 ? -13.461 -3.923 4.976 1.00 83.94 274 THR A N 1
ATOM 2230 C CA . THR A 1 274 ? -12.481 -3.551 6.013 1.00 83.94 274 THR A CA 1
ATOM 2231 C C . THR A 1 274 ? -11.276 -4.501 5.991 1.00 83.94 274 THR A C 1
ATOM 2233 O O . THR A 1 274 ? -11.429 -5.690 5.721 1.00 83.94 274 THR A O 1
ATOM 2236 N N . GLY A 1 275 ? -10.063 -3.963 6.172 1.00 79.56 275 GLY A N 1
ATOM 2237 C CA . GLY A 1 275 ? -8.809 -4.728 6.064 1.00 79.56 275 GLY A CA 1
ATOM 2238 C C . GLY A 1 275 ? -8.321 -5.008 4.631 1.00 79.56 275 GLY A C 1
ATOM 2239 O O . GLY A 1 275 ? -7.242 -5.557 4.439 1.00 79.56 275 GLY A O 1
ATOM 2240 N N . SER A 1 276 ? -9.052 -4.596 3.589 1.00 86.31 276 SER A N 1
ATOM 2241 C CA . SER A 1 276 ? -8.644 -4.837 2.189 1.00 86.31 276 SER A CA 1
ATOM 2242 C C . SER A 1 276 ? -7.599 -3.849 1.634 1.00 86.31 276 SER A C 1
ATOM 2244 O O . SER A 1 276 ? -7.201 -3.966 0.471 1.00 86.31 276 SER A O 1
ATOM 2246 N N . GLY A 1 277 ? -7.134 -2.883 2.436 1.00 86.38 277 GLY A N 1
ATOM 2247 C CA . GLY A 1 277 ? -6.153 -1.866 2.029 1.00 86.38 277 GLY A CA 1
ATOM 2248 C C . GLY A 1 277 ? -6.756 -0.620 1.363 1.00 86.38 277 GLY A C 1
ATOM 2249 O O . GLY A 1 277 ? -6.158 -0.069 0.435 1.00 86.38 277 GLY A O 1
ATOM 2250 N N . LYS A 1 278 ? -7.933 -0.172 1.822 1.00 88.50 278 LYS A N 1
ATOM 2251 C CA . LYS A 1 278 ? -8.615 1.038 1.322 1.00 88.50 278 LYS A CA 1
ATOM 2252 C C . LYS A 1 278 ? -7.749 2.290 1.407 1.00 88.50 278 LYS A C 1
ATOM 2254 O O . LYS A 1 278 ? -7.547 2.922 0.380 1.00 88.50 278 LYS A O 1
ATOM 2259 N N . THR A 1 279 ? -7.168 2.576 2.571 1.00 82.94 279 THR A N 1
ATOM 2260 C CA . THR A 1 279 ? -6.330 3.762 2.808 1.00 82.94 279 THR A CA 1
ATOM 2261 C C . THR A 1 279 ? -5.140 3.838 1.856 1.00 82.94 279 THR A C 1
ATOM 2263 O O . THR A 1 279 ? -4.866 4.884 1.274 1.00 82.94 279 THR A O 1
ATOM 2266 N N . LEU A 1 280 ? -4.464 2.708 1.612 1.00 83.75 280 LEU A N 1
ATOM 2267 C CA . LEU A 1 280 ? -3.380 2.634 0.629 1.00 83.75 280 LEU A CA 1
ATOM 2268 C C . LEU A 1 280 ? -3.892 2.912 -0.792 1.00 83.75 280 LEU A C 1
ATOM 2270 O O . LEU A 1 280 ? -3.254 3.636 -1.556 1.00 83.75 280 LEU A O 1
ATOM 2274 N N . THR A 1 281 ? -5.050 2.347 -1.141 1.00 91.62 281 THR A N 1
ATOM 2275 C CA . THR A 1 281 ? -5.668 2.481 -2.469 1.00 91.62 281 THR A CA 1
ATOM 2276 C C . THR A 1 281 ? -6.127 3.914 -2.733 1.00 91.62 281 THR A C 1
ATOM 2278 O O . THR A 1 281 ? -5.813 4.475 -3.783 1.00 91.62 281 THR A O 1
ATOM 2281 N N . SER A 1 282 ? -6.820 4.528 -1.776 1.00 90.94 282 SER A N 1
ATOM 2282 C CA . SER A 1 282 ? -7.355 5.887 -1.854 1.00 90.94 282 SER A CA 1
ATOM 2283 C C . SER A 1 282 ? -6.233 6.929 -1.856 1.00 90.94 282 SER A C 1
ATOM 2285 O O . SER A 1 282 ? -6.225 7.833 -2.701 1.00 90.94 282 SER A O 1
ATOM 2287 N N . PHE A 1 283 ? -5.207 6.736 -1.020 1.00 86.25 283 PHE A N 1
ATOM 2288 C CA . PHE A 1 283 ? -3.991 7.540 -1.064 1.00 86.25 283 PHE A CA 1
ATOM 2289 C C . PHE A 1 283 ? -3.306 7.417 -2.427 1.00 86.25 283 PHE A C 1
ATOM 2291 O O . PHE A 1 283 ? -3.049 8.433 -3.081 1.00 86.25 283 PHE A O 1
ATOM 2298 N N . LYS A 1 284 ? -3.070 6.194 -2.920 1.00 88.00 284 LYS A N 1
ATOM 2299 C CA . LYS A 1 284 ? -2.393 5.994 -4.205 1.00 88.00 284 LYS A CA 1
ATOM 2300 C C . LYS A 1 284 ? -3.181 6.593 -5.370 1.00 88.00 284 LYS A C 1
ATOM 2302 O O . LYS A 1 284 ? -2.568 7.270 -6.199 1.00 88.00 284 LYS A O 1
ATOM 2307 N N . ALA A 1 285 ? -4.507 6.441 -5.390 1.00 92.38 285 ALA A N 1
ATOM 2308 C CA . ALA A 1 285 ? -5.391 7.106 -6.349 1.00 92.38 285 ALA A CA 1
ATOM 2309 C C . ALA A 1 285 ? -5.142 8.622 -6.369 1.00 92.38 285 ALA A C 1
ATOM 2311 O O . ALA A 1 285 ? -4.887 9.189 -7.432 1.00 92.38 285 ALA A O 1
ATOM 2312 N N . SER A 1 286 ? -5.109 9.265 -5.195 1.00 90.38 286 SER A N 1
ATOM 2313 C CA . SER A 1 286 ? -4.866 10.709 -5.088 1.00 90.38 286 SER A CA 1
ATOM 2314 C C . SER A 1 286 ? -3.501 11.122 -5.653 1.00 90.38 286 SER A C 1
ATOM 2316 O O . SER A 1 286 ? -3.409 12.101 -6.393 1.00 90.38 286 SER A O 1
ATOM 2318 N N . THR A 1 287 ? -2.441 10.345 -5.393 1.00 86.81 287 THR A N 1
ATOM 2319 C CA . THR A 1 287 ? -1.094 10.655 -5.905 1.00 86.81 287 THR A CA 1
ATOM 2320 C C . THR A 1 287 ? -0.998 10.529 -7.424 1.00 86.81 287 THR A C 1
ATOM 2322 O O . THR A 1 287 ? -0.325 11.336 -8.065 1.00 86.81 287 THR A O 1
ATOM 2325 N N . LEU A 1 288 ? -1.698 9.561 -8.023 1.00 88.25 288 LEU A N 1
ATOM 2326 C CA . LEU A 1 288 ? -1.711 9.366 -9.473 1.00 88.25 288 LEU A CA 1
ATOM 2327 C C . LEU A 1 288 ? -2.441 10.509 -10.189 1.00 88.25 288 LEU A C 1
ATOM 2329 O O . LEU A 1 288 ? -2.033 10.909 -11.280 1.00 88.25 288 LEU A O 1
ATOM 2333 N N . LEU A 1 289 ? -3.437 11.114 -9.536 1.00 87.50 289 LEU A N 1
ATOM 2334 C CA . LEU A 1 289 ? -4.123 12.305 -10.036 1.00 87.50 289 LEU A CA 1
ATOM 2335 C C . LEU A 1 289 ? -3.245 13.564 -10.054 1.00 87.50 289 LEU A C 1
ATOM 2337 O O . LEU A 1 289 ? -3.560 14.511 -10.775 1.00 87.50 289 LEU A O 1
ATOM 2341 N N . LYS A 1 290 ? -2.098 13.581 -9.360 1.00 85.94 290 LYS A N 1
ATOM 2342 C CA . LYS A 1 290 ? -1.124 14.685 -9.454 1.00 85.94 290 LYS A CA 1
ATOM 2343 C C . LYS A 1 290 ? -0.682 14.926 -10.903 1.00 85.94 290 LYS A C 1
ATOM 2345 O O . LYS A 1 290 ? -0.542 16.070 -11.334 1.00 85.94 290 LYS A O 1
ATOM 2350 N N . LEU A 1 291 ? -0.543 13.852 -11.682 1.00 79.94 291 LEU A N 1
ATOM 2351 C CA . LEU A 1 291 ? -0.139 13.906 -13.089 1.00 79.94 291 LEU A CA 1
ATOM 2352 C C . LEU A 1 291 ? -1.299 14.206 -14.051 1.00 79.94 291 LEU A C 1
ATOM 2354 O O . LEU A 1 291 ? -1.046 14.442 -15.228 1.00 79.94 291 LEU A O 1
ATOM 2358 N N . ASN A 1 292 ? -2.550 14.219 -13.583 1.00 85.44 292 ASN A N 1
ATOM 2359 C CA . ASN A 1 292 ? -3.713 14.431 -14.440 1.00 85.44 292 ASN A CA 1
ATOM 2360 C C . ASN A 1 292 ? -3.885 15.940 -14.742 1.00 85.44 292 ASN A C 1
ATOM 2362 O O . ASN A 1 292 ? -4.130 16.713 -13.810 1.00 85.44 292 ASN A O 1
ATOM 2366 N N . PRO A 1 293 ? -3.717 16.403 -15.997 1.00 86.56 293 PRO A N 1
ATOM 2367 C CA . PRO A 1 293 ? -3.829 17.822 -16.345 1.00 86.56 293 PRO A CA 1
ATOM 2368 C C . PRO A 1 293 ? -5.275 18.337 -16.334 1.00 86.56 293 PRO A C 1
ATOM 2370 O O . PRO A 1 293 ? -5.479 19.547 -16.274 1.00 86.56 293 PRO A O 1
ATOM 2373 N N . ASP A 1 294 ? -6.265 17.442 -16.355 1.00 87.75 294 ASP A N 1
ATOM 2374 C CA . ASP A 1 294 ? -7.680 17.798 -16.453 1.00 87.75 294 ASP A CA 1
ATOM 2375 C C . ASP A 1 294 ? -8.260 18.289 -15.124 1.00 87.75 294 ASP A C 1
ATOM 2377 O O . ASP A 1 294 ? -9.364 18.832 -15.099 1.00 87.75 294 ASP A O 1
ATOM 2381 N N . ILE A 1 295 ? -7.540 18.100 -14.015 1.00 92.62 295 ILE A N 1
ATOM 2382 C CA . ILE A 1 295 ? -7.955 18.546 -12.686 1.00 92.62 295 ILE A CA 1
ATOM 2383 C C . ILE A 1 295 ? -7.072 19.692 -12.199 1.00 92.62 295 ILE A C 1
ATOM 2385 O O . ILE A 1 295 ? -5.864 19.732 -12.440 1.00 92.62 295 ILE A O 1
ATOM 2389 N N . HIS A 1 296 ? -7.679 20.611 -11.455 1.00 93.94 296 HIS A N 1
ATOM 2390 C CA . HIS A 1 296 ? -6.960 21.710 -10.831 1.00 93.94 296 HIS A CA 1
ATOM 2391 C C . HIS A 1 296 ? -6.211 21.232 -9.584 1.00 93.94 296 HIS A C 1
ATOM 2393 O O . HIS A 1 296 ? -4.991 21.370 -9.512 1.00 93.94 296 HIS A O 1
ATOM 2399 N N . LYS A 1 297 ? -6.927 20.625 -8.628 1.00 93.94 297 LYS A N 1
ATOM 2400 C CA . LYS A 1 297 ? -6.360 20.050 -7.398 1.00 93.94 297 LYS A CA 1
ATOM 2401 C C . LYS A 1 297 ? -7.140 18.817 -6.947 1.00 93.94 297 LYS A C 1
ATOM 2403 O O . LYS A 1 297 ? -8.341 18.712 -7.198 1.00 93.94 297 LYS A O 1
ATOM 2408 N N . CYS A 1 298 ? -6.454 17.918 -6.249 1.00 93.81 298 CYS A N 1
ATOM 2409 C CA . CYS A 1 298 ? -7.037 16.760 -5.578 1.00 93.81 298 CYS A CA 1
ATOM 2410 C C . CYS A 1 298 ? -6.851 16.892 -4.063 1.00 93.81 298 CYS A C 1
ATOM 2412 O O . CYS A 1 298 ? -5.726 17.038 -3.589 1.00 93.81 298 CYS A O 1
ATOM 2414 N N . LEU A 1 299 ? -7.930 16.809 -3.293 1.00 91.88 299 LEU A N 1
ATOM 2415 C CA . LEU A 1 299 ? -7.873 16.713 -1.841 1.00 91.88 299 LEU A CA 1
ATOM 2416 C C . LEU A 1 299 ? -8.089 15.261 -1.434 1.00 91.88 299 LEU A C 1
ATOM 2418 O O . LEU A 1 299 ? -9.117 14.669 -1.756 1.00 91.88 299 LEU A O 1
ATOM 2422 N N . PHE A 1 300 ? -7.125 14.707 -0.711 1.00 90.38 300 PHE A N 1
ATOM 2423 C CA . PHE A 1 300 ? -7.287 13.436 -0.026 1.00 90.38 300 PHE A CA 1
ATOM 2424 C C . PHE A 1 300 ? -7.719 13.722 1.412 1.00 90.38 300 PHE A C 1
ATOM 2426 O O . PHE A 1 300 ? -6.978 14.332 2.185 1.00 90.38 300 PHE A O 1
ATOM 2433 N N . VAL A 1 301 ? -8.957 13.360 1.726 1.00 85.56 301 VAL A N 1
ATOM 2434 C CA . VAL A 1 301 ? -9.638 13.696 2.970 1.00 85.56 301 VAL A CA 1
ATOM 2435 C C . VAL A 1 301 ? -9.763 12.435 3.810 1.00 85.56 301 VAL A C 1
ATOM 2437 O O . VAL A 1 301 ? -10.416 11.475 3.413 1.00 85.56 301 VAL A O 1
ATOM 2440 N N . VAL A 1 302 ? -9.144 12.463 4.982 1.00 78.62 302 VAL A N 1
ATOM 2441 C CA . VAL A 1 302 ? -9.093 11.334 5.918 1.00 78.62 302 VAL A CA 1
ATOM 2442 C C . VAL A 1 302 ? -9.716 11.706 7.257 1.00 78.62 302 VAL A C 1
ATOM 2444 O O . VAL A 1 302 ? -9.739 12.882 7.641 1.00 78.62 302 VAL A O 1
ATOM 2447 N N . ASP A 1 303 ? -10.218 10.710 7.981 1.00 72.44 303 ASP A N 1
ATOM 2448 C CA . ASP A 1 303 ? -10.583 10.871 9.387 1.00 72.44 303 ASP A CA 1
ATOM 2449 C C . ASP A 1 303 ? -9.320 10.744 10.261 1.00 72.44 303 ASP A C 1
ATOM 2451 O O . ASP A 1 303 ? -8.499 9.846 10.079 1.00 72.44 303 ASP A O 1
ATOM 2455 N N . ARG A 1 304 ? -9.143 11.658 11.224 1.00 64.38 304 ARG A N 1
ATOM 2456 C CA . ARG A 1 304 ? -7.999 11.662 12.153 1.00 64.38 304 ARG A CA 1
ATOM 2457 C C . ARG A 1 304 ? -7.960 10.400 13.023 1.00 64.38 304 ARG A C 1
ATOM 2459 O O . ARG A 1 304 ? -6.876 10.016 13.469 1.00 64.38 304 ARG A O 1
ATOM 2466 N N . LYS A 1 305 ? -9.113 9.782 13.284 1.00 58.09 305 LYS A N 1
ATOM 2467 C CA . LYS A 1 305 ? -9.226 8.575 14.116 1.00 58.09 305 LYS A CA 1
ATOM 2468 C C . LYS A 1 305 ? -8.669 7.327 13.472 1.00 58.09 305 LYS A C 1
ATOM 2470 O O . LYS A 1 305 ? -8.043 6.526 14.154 1.00 58.09 305 LYS A O 1
ATOM 2475 N N . ASP A 1 306 ? -8.885 7.214 12.170 1.00 59.06 306 ASP A N 1
ATOM 2476 C CA . ASP A 1 306 ? -8.499 6.040 11.392 1.00 59.06 306 ASP A CA 1
ATOM 2477 C C . ASP A 1 306 ? -7.020 6.108 10.975 1.00 59.06 306 ASP A C 1
ATOM 2479 O O . ASP A 1 306 ? -6.464 5.181 10.397 1.00 59.06 306 ASP A O 1
ATOM 2483 N N . LEU A 1 307 ? -6.360 7.221 11.306 1.00 64.75 307 LEU A N 1
ATOM 2484 C CA . LEU A 1 307 ? -4.947 7.457 11.079 1.00 64.75 307 LEU A CA 1
ATOM 2485 C C . LEU A 1 307 ? -4.117 6.989 12.270 1.00 64.75 307 LEU A C 1
ATOM 2487 O O . LEU A 1 307 ? -3.896 7.751 13.221 1.00 64.75 307 LEU A O 1
ATOM 2491 N N . ASP A 1 308 ? -3.584 5.776 12.173 1.00 61.47 308 ASP A N 1
ATOM 2492 C CA . ASP A 1 308 ? -2.534 5.315 13.074 1.00 61.47 308 ASP A CA 1
ATOM 2493 C C . ASP A 1 308 ? -1.212 6.086 12.864 1.00 61.47 308 ASP A C 1
ATOM 2495 O O . ASP A 1 308 ? -1.024 6.813 11.881 1.00 61.47 308 ASP A O 1
ATOM 2499 N N . ARG A 1 309 ? -0.271 5.963 13.811 1.00 66.50 309 ARG A N 1
ATOM 2500 C CA . ARG A 1 309 ? 1.009 6.701 13.774 1.00 66.50 309 ARG A CA 1
ATOM 2501 C C . ARG A 1 309 ? 1.762 6.493 12.456 1.00 66.50 309 ARG A C 1
ATOM 2503 O O . ARG A 1 309 ? 2.330 7.441 11.922 1.00 66.50 309 ARG A O 1
ATOM 2510 N N . GLN A 1 310 ? 1.752 5.272 11.933 1.00 63.88 310 GLN A N 1
ATOM 2511 C CA . GLN A 1 310 ? 2.472 4.922 10.717 1.00 63.88 310 GLN A CA 1
ATOM 2512 C C . GLN A 1 310 ? 1.879 5.615 9.489 1.00 63.88 310 GLN A C 1
ATOM 2514 O O . GLN A 1 310 ? 2.606 6.220 8.703 1.00 63.88 310 GLN A O 1
ATOM 2519 N N . THR A 1 311 ? 0.556 5.589 9.356 1.00 68.12 311 THR A N 1
ATOM 2520 C CA . THR A 1 311 ? -0.152 6.245 8.256 1.00 68.12 311 THR A CA 1
ATOM 2521 C C . THR A 1 311 ? 0.070 7.762 8.297 1.00 68.12 311 THR A C 1
ATOM 2523 O O . THR A 1 311 ? 0.298 8.392 7.262 1.00 68.12 311 THR A O 1
ATOM 2526 N N . ARG A 1 312 ? 0.113 8.358 9.500 1.00 72.38 312 ARG A N 1
ATOM 2527 C CA . ARG A 1 312 ? 0.483 9.775 9.686 1.00 72.38 312 ARG A CA 1
ATOM 2528 C C . ARG A 1 312 ? 1.914 10.066 9.236 1.00 72.38 312 ARG A C 1
ATOM 2530 O O . ARG A 1 312 ? 2.139 11.072 8.567 1.00 72.38 312 ARG A O 1
ATOM 2537 N N . GLU A 1 313 ? 2.876 9.218 9.596 1.00 73.50 313 GLU A N 1
ATOM 2538 C CA . GLU A 1 313 ? 4.281 9.370 9.195 1.00 73.50 313 GLU A CA 1
ATOM 2539 C C . GLU A 1 313 ? 4.455 9.285 7.677 1.00 73.50 313 GLU A C 1
ATOM 2541 O O . GLU A 1 313 ? 5.151 10.121 7.100 1.00 73.50 313 GLU A O 1
ATOM 2546 N N . GLU A 1 314 ? 3.786 8.341 7.015 1.00 72.31 314 GLU A N 1
ATOM 2547 C CA . GLU A 1 314 ? 3.809 8.228 5.552 1.00 72.31 314 GLU A CA 1
ATOM 2548 C C . GLU A 1 314 ? 3.203 9.458 4.872 1.00 72.31 314 GLU A C 1
ATOM 2550 O O . GLU A 1 314 ? 3.795 10.015 3.943 1.00 72.31 314 GLU A O 1
ATOM 2555 N N . PHE A 1 315 ? 2.069 9.958 5.365 1.00 75.88 315 PHE A N 1
ATOM 2556 C CA . PHE A 1 315 ? 1.468 11.170 4.809 1.00 75.88 315 PHE A CA 1
ATOM 2557 C C . PHE A 1 315 ? 2.324 12.409 5.052 1.00 75.88 315 PHE A C 1
ATOM 2559 O O . PHE A 1 315 ? 2.464 13.226 4.145 1.00 75.88 315 PHE A O 1
ATOM 2566 N N . ASN A 1 316 ? 2.957 12.529 6.221 1.00 71.38 316 ASN A N 1
ATOM 2567 C CA . ASN A 1 316 ? 3.875 13.630 6.504 1.00 71.38 316 ASN A CA 1
ATOM 2568 C C . ASN A 1 316 ? 5.171 13.546 5.680 1.00 71.38 316 ASN A C 1
ATOM 2570 O O . ASN A 1 316 ? 5.724 14.585 5.337 1.00 71.38 316 ASN A O 1
ATOM 2574 N N . ARG A 1 317 ? 5.637 12.350 5.296 1.00 74.38 317 ARG A N 1
ATOM 2575 C CA . ARG A 1 317 ? 6.754 12.201 4.342 1.00 74.38 317 ARG A CA 1
ATOM 2576 C C . ARG A 1 317 ? 6.360 12.557 2.918 1.00 74.38 317 ARG A C 1
ATOM 2578 O O . ARG A 1 317 ? 7.146 13.174 2.208 1.00 74.38 317 ARG A O 1
ATOM 2585 N N . PHE A 1 318 ? 5.153 12.182 2.498 1.00 69.06 318 PHE A N 1
ATOM 2586 C CA . PHE A 1 318 ? 4.613 12.623 1.213 1.00 69.06 318 PHE A CA 1
ATOM 2587 C C . PHE A 1 318 ? 4.412 14.141 1.185 1.00 69.06 318 PHE A C 1
ATOM 2589 O O . PHE A 1 318 ? 4.585 14.782 0.148 1.00 69.06 318 PHE A O 1
ATOM 2596 N N . GLN A 1 319 ? 4.018 14.708 2.324 1.00 65.19 319 GLN A N 1
ATOM 2597 C CA . GLN A 1 319 ? 3.644 16.100 2.452 1.00 65.19 319 GLN A CA 1
ATOM 2598 C C . GLN A 1 319 ? 3.777 16.580 3.900 1.00 65.19 319 GLN A C 1
ATOM 2600 O O . GLN A 1 319 ? 2.898 16.343 4.731 1.00 65.19 319 GLN A O 1
ATOM 2605 N N . GLU A 1 320 ? 4.851 17.310 4.183 1.00 65.38 320 GLU A N 1
ATOM 2606 C CA . GLU A 1 320 ? 5.173 17.762 5.536 1.00 65.38 320 GLU A CA 1
ATOM 2607 C C . GLU A 1 320 ? 4.031 18.581 6.163 1.00 65.38 320 GLU A C 1
ATOM 2609 O O . GLU A 1 320 ? 3.393 19.420 5.517 1.00 65.38 320 GLU A O 1
ATOM 2614 N N . GLY A 1 321 ? 3.737 18.293 7.432 1.00 60.12 321 GLY A N 1
ATOM 2615 C CA . GLY A 1 321 ? 2.754 19.025 8.230 1.00 60.12 321 GLY A CA 1
ATOM 2616 C C . GLY A 1 321 ? 1.284 18.811 7.833 1.00 60.12 321 GLY A C 1
ATOM 2617 O O . GLY A 1 321 ? 0.391 19.542 8.276 1.00 60.12 321 GLY A O 1
ATOM 2618 N N . CYS A 1 322 ? 0.979 17.833 6.975 1.00 60.88 322 CYS A N 1
ATOM 2619 C CA . CYS A 1 322 ? -0.387 17.640 6.487 1.00 60.88 322 CYS A CA 1
ATOM 2620 C C . CYS A 1 322 ? -1.323 16.994 7.511 1.00 60.88 322 CYS A C 1
ATOM 2622 O O . CYS A 1 322 ? -2.506 17.352 7.587 1.00 60.88 322 CYS A O 1
ATOM 2624 N N . VAL A 1 323 ? -0.767 16.130 8.359 1.00 58.62 323 VAL A N 1
ATOM 2625 C CA . VAL A 1 323 ? -1.455 15.498 9.485 1.00 58.62 323 VAL A CA 1
ATOM 2626 C C . VAL A 1 323 ? -0.816 15.962 10.800 1.00 58.62 323 VAL A C 1
ATOM 2628 O O . VAL A 1 323 ? -0.330 15.166 11.592 1.00 58.62 323 VAL A O 1
ATOM 2631 N N . GLU A 1 324 ? -0.751 17.282 11.013 1.00 55.47 324 GLU A N 1
ATOM 2632 C CA . GLU A 1 324 ? -0.352 17.872 12.305 1.00 55.47 324 GLU A CA 1
ATOM 2633 C C . GLU A 1 324 ? -1.455 17.757 13.368 1.00 55.47 324 GLU A C 1
ATOM 2635 O O . GLU A 1 324 ? -2.639 17.931 13.052 1.00 55.47 324 GLU A O 1
ATOM 2640 N N . GLU A 1 325 ? -1.032 17.579 14.628 1.00 50.12 325 GLU A N 1
ATOM 2641 C CA . GLU A 1 325 ? -1.857 17.603 15.851 1.00 50.12 325 GLU A CA 1
ATOM 2642 C C . GLU A 1 325 ? -2.570 18.946 16.063 1.00 50.12 325 GLU A C 1
ATOM 2644 O O . GLU A 1 325 ? -3.679 18.987 16.592 1.00 50.12 325 GLU A O 1
ATOM 2649 N N . ASN A 1 326 ? -1.979 20.042 15.576 1.00 47.38 326 ASN A N 1
ATOM 2650 C CA . ASN A 1 326 ? -2.514 21.386 15.739 1.00 47.38 326 ASN A CA 1
ATOM 2651 C C . ASN A 1 326 ? -3.496 21.773 14.616 1.00 47.38 326 ASN A C 1
ATOM 2653 O O . ASN A 1 326 ? -3.301 21.514 13.424 1.00 47.38 326 ASN A O 1
ATOM 2657 N N . THR A 1 327 ? -4.565 22.475 15.003 1.00 53.28 327 THR A N 1
ATOM 2658 C CA . THR A 1 327 ? -5.660 22.981 14.149 1.00 53.28 327 THR A CA 1
ATOM 2659 C C . THR A 1 327 ? -5.237 24.142 13.229 1.00 53.28 327 THR A C 1
ATOM 2661 O O . THR A 1 327 ? -5.858 25.209 13.198 1.00 53.28 327 THR A O 1
ATOM 2664 N N . ASN A 1 328 ? -4.167 23.974 12.450 1.00 66.44 328 ASN A N 1
ATOM 2665 C CA . ASN A 1 328 ? -3.692 25.001 11.525 1.00 66.44 328 ASN A CA 1
ATOM 2666 C C . ASN A 1 328 ? -4.458 24.985 10.188 1.00 66.44 328 ASN A C 1
ATOM 2668 O O . ASN A 1 328 ? -3.904 24.718 9.121 1.00 66.44 328 ASN A O 1
ATOM 2672 N N . THR A 1 329 ? -5.753 25.315 10.224 1.00 76.94 329 THR A N 1
ATOM 2673 C CA . THR A 1 329 ? -6.590 25.481 9.018 1.00 76.94 329 THR A CA 1
ATOM 2674 C C . THR A 1 329 ? -6.019 26.536 8.057 1.00 76.94 329 THR A C 1
ATOM 2676 O O . THR A 1 329 ? -6.203 26.443 6.846 1.00 76.94 329 THR A O 1
ATOM 2679 N N . ALA A 1 330 ? -5.252 27.513 8.558 1.00 80.12 330 ALA A N 1
ATOM 2680 C CA . ALA A 1 330 ? -4.605 28.517 7.715 1.00 80.12 330 ALA A CA 1
ATOM 2681 C C . ALA A 1 330 ? -3.560 27.909 6.762 1.00 80.12 330 ALA A C 1
ATOM 2683 O O . ALA A 1 330 ? -3.432 28.383 5.630 1.00 80.12 330 ALA A O 1
ATOM 2684 N N . ALA A 1 331 ? -2.838 26.867 7.192 1.00 80.94 331 ALA A N 1
ATOM 2685 C CA . ALA A 1 331 ? -1.893 26.142 6.346 1.00 80.94 331 ALA A CA 1
ATOM 2686 C C . ALA A 1 331 ? -2.606 25.417 5.196 1.00 80.94 331 ALA A C 1
ATOM 2688 O O . ALA A 1 331 ? -2.174 25.547 4.053 1.00 80.94 331 ALA A O 1
ATOM 2689 N N . LEU A 1 332 ? -3.741 24.759 5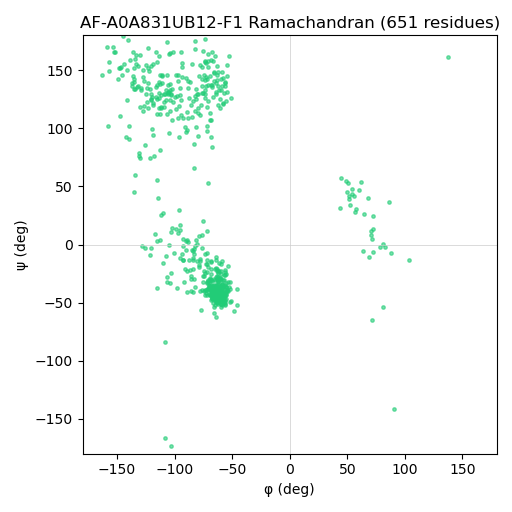.469 1.00 84.31 332 LEU A N 1
ATOM 2690 C CA . LEU A 1 332 ? -4.586 24.152 4.433 1.00 84.31 332 LEU A CA 1
ATOM 2691 C C . LEU A 1 332 ? -5.037 25.193 3.399 1.00 84.31 332 LEU A C 1
ATOM 2693 O O . LEU A 1 332 ? -4.899 24.970 2.201 1.00 84.31 332 LEU A O 1
ATOM 2697 N N . VAL A 1 333 ? -5.529 26.351 3.848 1.00 87.56 333 VAL A N 1
ATOM 2698 C CA . VAL A 1 333 ? -6.023 27.407 2.947 1.00 87.56 333 VAL A CA 1
ATOM 2699 C C . VAL A 1 333 ? -4.896 27.998 2.101 1.00 87.56 333 VAL A C 1
ATOM 2701 O O . VAL A 1 333 ? -5.088 28.188 0.906 1.00 87.56 333 VAL A O 1
ATOM 2704 N N . ARG A 1 334 ? -3.709 28.256 2.679 1.00 88.25 334 ARG A N 1
ATOM 2705 C CA . ARG A 1 334 ? -2.512 28.625 1.890 1.00 88.25 334 ARG A CA 1
ATOM 2706 C C . ARG A 1 334 ? -2.197 27.553 0.844 1.00 88.25 334 ARG A C 1
ATOM 2708 O O . ARG A 1 334 ? -1.918 27.893 -0.296 1.00 88.25 334 ARG A O 1
ATOM 2715 N N . ARG A 1 335 ? -2.319 26.289 1.255 1.00 87.94 335 ARG A N 1
ATOM 2716 C CA . ARG A 1 335 ? -2.193 25.064 0.457 1.00 87.94 335 ARG A CA 1
ATOM 2717 C C . ARG A 1 335 ? -3.006 25.109 -0.836 1.00 87.94 335 ARG A C 1
ATOM 2719 O O . ARG A 1 335 ? -2.543 24.960 -1.966 1.00 87.94 335 ARG A O 1
ATOM 2726 N N . LEU A 1 336 ? -4.293 25.330 -0.613 1.00 90.31 336 LEU A N 1
ATOM 2727 C CA . LEU A 1 336 ? -5.320 25.293 -1.640 1.00 90.31 336 LEU A CA 1
ATOM 2728 C C . LEU A 1 336 ? -5.163 26.407 -2.670 1.00 90.31 336 LEU A C 1
ATOM 2730 O O . LEU A 1 336 ? -5.429 26.159 -3.837 1.00 90.31 336 LEU A O 1
ATOM 2734 N N . VAL A 1 337 ? -4.701 27.592 -2.267 1.00 91.56 337 VAL A N 1
ATOM 2735 C CA . VAL A 1 337 ? -4.498 28.727 -3.188 1.00 91.56 337 VAL A CA 1
ATOM 2736 C C . VAL A 1 337 ? -3.101 28.771 -3.820 1.00 91.56 337 VAL A C 1
ATOM 2738 O O . VAL A 1 337 ? -2.842 29.645 -4.636 1.00 91.56 337 VAL A O 1
ATOM 2741 N N . SER A 1 338 ? -2.193 27.876 -3.421 1.00 90.94 338 SER A N 1
ATOM 2742 C CA . SER A 1 338 ? -0.835 27.782 -3.969 1.00 90.94 338 SER A CA 1
ATOM 2743 C C . SER A 1 338 ? -0.851 27.197 -5.382 1.00 90.94 338 SER A C 1
ATOM 2745 O O . SER A 1 338 ? -1.508 26.184 -5.616 1.00 90.94 338 SER A O 1
ATOM 2747 N N . ASP A 1 339 ? -0.084 27.779 -6.302 1.00 88.88 339 ASP A N 1
ATOM 2748 C CA . ASP A 1 339 ? 0.133 27.228 -7.648 1.00 88.88 339 ASP A CA 1
ATOM 2749 C C . ASP A 1 339 ? 1.320 26.245 -7.707 1.00 88.88 339 ASP A C 1
ATOM 2751 O O . ASP A 1 339 ? 1.645 25.729 -8.778 1.00 88.88 339 ASP A O 1
ATOM 2755 N N . ASP A 1 340 ? 1.974 25.962 -6.571 1.00 88.06 340 ASP A N 1
ATOM 2756 C CA . ASP A 1 340 ? 3.064 24.988 -6.514 1.00 88.06 340 ASP A CA 1
ATOM 2757 C C . ASP A 1 340 ? 2.553 23.594 -6.914 1.00 88.06 340 ASP A C 1
ATOM 2759 O O . ASP A 1 340 ? 1.537 23.097 -6.415 1.00 88.06 340 ASP A O 1
ATOM 2763 N N . TYR A 1 341 ? 3.297 22.930 -7.798 1.00 83.44 341 TYR A N 1
ATOM 2764 C CA . TYR A 1 341 ? 3.033 21.553 -8.193 1.00 83.44 341 TYR A CA 1
ATOM 2765 C C . TYR A 1 341 ? 3.053 20.596 -6.992 1.00 83.44 341 TYR A C 1
ATOM 2767 O O . TYR A 1 341 ? 2.310 19.607 -6.978 1.00 83.44 341 TYR A O 1
ATOM 2775 N N . ALA A 1 342 ? 3.851 20.890 -5.960 1.00 82.44 342 ALA A N 1
ATOM 2776 C CA . ALA A 1 342 ? 3.841 20.168 -4.691 1.00 82.44 342 ALA A CA 1
ATOM 2777 C C . ALA A 1 342 ? 2.446 20.155 -4.040 1.00 82.44 342 ALA A C 1
ATOM 2779 O O . ALA A 1 342 ? 2.044 19.125 -3.504 1.00 82.44 342 ALA A O 1
ATOM 2780 N N . ASP A 1 343 ? 1.678 21.236 -4.200 1.00 86.94 343 ASP A N 1
ATOM 2781 C CA . ASP A 1 343 ? 0.357 21.457 -3.605 1.00 86.94 343 ASP A CA 1
ATOM 2782 C C . ASP A 1 343 ? -0.813 21.068 -4.523 1.00 86.94 343 ASP A C 1
ATOM 2784 O O . ASP A 1 343 ? -1.969 21.424 -4.264 1.00 86.94 343 ASP A O 1
ATOM 2788 N N . LYS A 1 344 ? -0.557 20.348 -5.621 1.00 89.25 344 LYS A N 1
ATOM 2789 C CA . LYS A 1 344 ? -1.628 19.854 -6.501 1.00 89.25 344 LYS A CA 1
ATOM 2790 C C . LYS A 1 344 ? -2.459 18.738 -5.859 1.00 89.25 344 LYS A C 1
ATOM 2792 O O . LYS A 1 344 ? -3.662 18.647 -6.102 1.00 89.25 344 LYS A O 1
ATOM 2797 N N . VAL A 1 345 ? -1.828 17.904 -5.036 1.00 89.12 345 VAL A N 1
ATOM 2798 C CA . VAL A 1 345 ? -2.500 16.912 -4.186 1.00 89.12 345 VAL A CA 1
ATOM 2799 C C . VAL A 1 345 ? -2.314 17.357 -2.748 1.00 89.12 345 VAL A C 1
ATOM 2801 O O . VAL A 1 345 ? -1.188 17.644 -2.364 1.00 89.12 345 VAL A O 1
ATOM 2804 N N . ILE A 1 346 ? -3.395 17.436 -1.974 1.00 88.31 346 ILE A N 1
ATOM 2805 C CA . ILE A 1 346 ? -3.360 17.902 -0.586 1.00 88.31 346 ILE A CA 1
ATOM 2806 C C . ILE A 1 346 ? -4.043 16.878 0.311 1.00 88.31 346 ILE A C 1
ATOM 2808 O O . ILE A 1 346 ? -5.253 16.683 0.239 1.00 88.31 346 ILE A O 1
ATOM 2812 N N . VAL A 1 347 ? -3.264 16.263 1.197 1.00 85.50 347 VAL A N 1
ATOM 2813 C CA . VAL A 1 347 ? -3.794 15.483 2.324 1.00 85.50 347 VAL A CA 1
ATOM 2814 C C . VAL A 1 347 ? -4.324 16.421 3.414 1.00 85.50 347 VAL A C 1
ATOM 2816 O O . VAL A 1 347 ? -3.632 17.366 3.808 1.00 85.50 347 VAL A O 1
ATOM 2819 N N . THR A 1 348 ? -5.545 16.187 3.896 1.00 82.25 348 THR A N 1
ATOM 2820 C CA . THR A 1 348 ? -6.145 16.940 5.006 1.00 82.25 348 THR A CA 1
ATOM 2821 C C . THR A 1 348 ? -7.189 16.122 5.763 1.00 82.25 348 THR A C 1
ATOM 2823 O O . THR A 1 348 ? -7.604 15.060 5.309 1.00 82.25 348 THR A O 1
ATOM 2826 N N . THR A 1 349 ? -7.640 16.625 6.913 1.00 78.00 349 THR A N 1
ATOM 2827 C CA . THR A 1 349 ? -8.745 16.008 7.654 1.00 78.00 349 THR A CA 1
ATOM 2828 C C . THR A 1 349 ? -10.082 16.635 7.276 1.00 78.00 349 THR A C 1
ATOM 2830 O O . THR A 1 349 ? -10.148 17.817 6.912 1.00 78.00 349 THR A O 1
ATOM 2833 N N . ILE A 1 350 ? -11.165 15.867 7.404 1.00 76.00 350 ILE A N 1
ATOM 2834 C CA . ILE A 1 350 ? -12.523 16.346 7.107 1.00 76.00 350 ILE A CA 1
ATOM 2835 C C . ILE A 1 350 ? -12.888 17.601 7.919 1.00 76.00 350 ILE A C 1
ATOM 2837 O O . ILE A 1 350 ? -13.447 18.555 7.373 1.00 76.00 350 ILE A O 1
ATOM 2841 N N . GLN A 1 351 ? -12.467 17.668 9.185 1.00 73.62 351 GLN A N 1
ATOM 2842 C CA . GLN A 1 351 ? -12.757 18.794 10.076 1.00 73.62 351 GLN A CA 1
ATOM 2843 C C . GLN A 1 351 ? -12.028 20.077 9.647 1.00 73.62 351 GLN A C 1
ATOM 2845 O O . GLN A 1 351 ? -12.615 21.161 9.675 1.00 73.62 351 GLN A O 1
ATOM 2850 N N . LYS A 1 352 ? -10.761 19.989 9.202 1.00 77.00 352 LYS A N 1
ATOM 2851 C CA . LYS A 1 352 ? -10.005 21.167 8.724 1.00 77.00 352 LYS A CA 1
ATOM 2852 C C . LYS A 1 352 ? -10.684 21.789 7.503 1.00 77.00 352 LYS A C 1
ATOM 2854 O O . LYS A 1 352 ? -10.767 23.015 7.416 1.00 77.00 352 LYS A O 1
ATOM 2859 N N . LEU A 1 353 ? -11.192 20.952 6.600 1.00 79.50 353 LEU A N 1
ATOM 2860 C CA . LEU A 1 353 ? -11.928 21.393 5.420 1.00 79.50 353 LEU A CA 1
ATOM 2861 C C . LEU A 1 353 ? -13.282 22.019 5.793 1.00 79.50 353 LEU A C 1
ATOM 2863 O O . LEU A 1 353 ? -13.592 23.107 5.310 1.00 79.50 353 LEU A O 1
ATOM 2867 N N . GLY A 1 354 ? -14.038 21.402 6.707 1.00 77.69 354 GLY A N 1
ATOM 2868 C CA . GLY A 1 354 ? -15.288 21.968 7.232 1.00 77.69 354 GLY A CA 1
ATOM 2869 C C . GLY A 1 354 ? -15.093 23.357 7.856 1.00 77.69 354 GLY A C 1
ATOM 2870 O O . GLY A 1 354 ? -15.773 24.310 7.479 1.00 77.69 354 GLY A O 1
ATOM 2871 N N . LEU A 1 355 ? -14.086 23.514 8.725 1.00 77.00 355 LEU A N 1
ATOM 2872 C CA . LEU A 1 355 ? -13.751 24.793 9.371 1.00 77.00 355 LEU A CA 1
ATOM 2873 C C . LEU A 1 355 ? -13.327 25.894 8.386 1.00 77.00 355 LEU A C 1
ATOM 2875 O O . LEU A 1 355 ? -13.537 27.079 8.663 1.00 77.00 355 LEU A O 1
ATOM 2879 N N . ALA A 1 356 ? -12.693 25.525 7.268 1.00 81.31 356 ALA A N 1
ATOM 2880 C CA . ALA A 1 356 ? -12.278 26.476 6.239 1.00 81.31 356 ALA A CA 1
ATOM 2881 C C . ALA A 1 356 ? -13.482 27.066 5.485 1.00 81.31 356 ALA A C 1
ATOM 2883 O O . ALA A 1 356 ? -13.474 28.256 5.160 1.00 81.31 356 ALA A O 1
ATOM 2884 N N . LEU A 1 357 ? -14.508 26.244 5.241 1.00 82.06 357 LEU A N 1
ATOM 2885 C CA . LEU A 1 357 ? -15.688 26.599 4.448 1.00 82.06 357 LEU A CA 1
ATOM 2886 C C . LEU A 1 357 ? -16.843 27.182 5.284 1.00 82.06 357 LEU A C 1
ATOM 2888 O O . LEU A 1 357 ? -17.685 27.896 4.738 1.00 82.06 357 LEU A O 1
ATOM 2892 N N . ASP A 1 358 ? -16.879 26.929 6.595 1.00 78.19 358 ASP A N 1
ATOM 2893 C CA . ASP A 1 358 ? -17.901 27.460 7.506 1.00 78.19 358 ASP A CA 1
ATOM 2894 C C . ASP A 1 358 ? -17.651 28.935 7.877 1.00 78.19 358 ASP A C 1
ATOM 2896 O O . ASP A 1 358 ? -16.725 29.267 8.622 1.00 78.19 358 ASP A O 1
ATOM 2900 N N . GLU A 1 359 ? -18.509 29.846 7.409 1.00 69.75 359 GLU A N 1
ATOM 2901 C CA . GLU A 1 359 ? -18.435 31.284 7.724 1.00 69.75 359 GLU A CA 1
ATOM 2902 C C . GLU A 1 359 ? -18.601 31.610 9.211 1.00 69.75 359 GLU A C 1
ATOM 2904 O O . GLU A 1 359 ? -18.146 32.660 9.676 1.00 69.75 359 GLU A O 1
ATOM 2909 N N . THR A 1 360 ? -19.257 30.730 9.964 1.00 67.94 360 THR A N 1
ATOM 2910 C CA . THR A 1 360 ? -19.495 30.917 11.394 1.00 67.94 360 THR A CA 1
ATOM 2911 C C . THR A 1 360 ? -18.316 30.458 12.251 1.00 67.94 360 THR A C 1
ATOM 2913 O O . THR A 1 360 ? -18.299 30.726 13.462 1.00 67.94 360 THR A O 1
ATOM 2916 N N . SER A 1 361 ? -17.295 29.859 11.631 1.00 68.69 361 SER A N 1
ATOM 2917 C CA . SER A 1 361 ? -16.099 29.393 12.317 1.00 68.69 361 SER A CA 1
ATOM 2918 C C . SER A 1 361 ? -15.340 30.552 12.973 1.00 68.69 361 SER A C 1
ATOM 2920 O O . SER A 1 361 ? -15.308 31.690 12.489 1.00 68.69 361 SER A O 1
ATOM 2922 N N . LYS A 1 362 ? -14.680 30.264 14.104 1.00 66.00 362 LYS A N 1
ATOM 2923 C CA . LYS A 1 362 ? -13.891 31.249 14.871 1.00 66.00 362 LYS A CA 1
ATOM 2924 C C . LYS A 1 362 ? -12.850 31.978 14.009 1.00 66.00 362 LYS A C 1
ATOM 2926 O O . LYS A 1 362 ? -12.581 33.151 14.247 1.00 66.00 362 LYS A O 1
ATOM 2931 N N . TYR A 1 363 ? -12.295 31.304 12.998 1.00 66.44 363 TYR A N 1
ATOM 2932 C CA . TYR A 1 363 ? -11.291 31.871 12.099 1.00 66.44 363 TYR A CA 1
ATOM 2933 C C . TYR A 1 363 ? -11.907 32.867 11.115 1.00 66.44 363 TYR A C 1
ATOM 2935 O O . TYR A 1 363 ? -11.372 33.962 10.949 1.00 66.44 363 TYR A O 1
ATOM 2943 N N . ASN A 1 364 ? -13.061 32.538 10.530 1.00 63.94 364 ASN A N 1
ATOM 2944 C CA . ASN A 1 364 ? -13.771 33.434 9.617 1.00 63.94 364 ASN A CA 1
ATOM 2945 C C . ASN A 1 364 ? -14.363 34.644 10.365 1.00 63.94 364 ASN A C 1
ATOM 2947 O O . ASN A 1 364 ? -14.235 35.778 9.898 1.00 63.94 364 ASN A O 1
ATOM 2951 N N . LYS A 1 365 ? -14.865 34.452 11.594 1.00 68.75 365 LYS A N 1
ATOM 2952 C CA . LYS A 1 365 ? -15.266 35.549 12.498 1.00 68.75 365 LYS A CA 1
ATOM 2953 C C . LYS A 1 365 ? -14.091 36.457 12.886 1.00 68.75 365 LYS A C 1
ATOM 2955 O O . LYS A 1 365 ? -14.232 37.679 12.868 1.00 68.75 365 LYS A O 1
ATOM 2960 N N . ALA A 1 366 ? -12.927 35.887 13.211 1.00 62.56 366 ALA A N 1
ATOM 2961 C CA . ALA A 1 366 ? -11.722 36.654 13.540 1.00 62.56 366 ALA A CA 1
ATOM 2962 C C . ALA A 1 366 ? -11.139 37.400 12.326 1.00 62.56 366 ALA A C 1
ATOM 2964 O O . ALA A 1 366 ? -10.636 38.511 12.487 1.00 62.56 366 ALA A O 1
ATOM 2965 N N . GLY A 1 367 ? -11.220 36.822 11.123 1.00 62.59 367 GLY A N 1
ATOM 2966 C CA . GLY A 1 367 ? -10.866 37.491 9.868 1.00 62.59 367 GLY A CA 1
ATOM 2967 C C . GLY A 1 367 ? -11.716 38.740 9.647 1.00 62.59 367 GLY A C 1
ATOM 2968 O O . GLY A 1 367 ? -11.167 39.839 9.566 1.00 62.59 367 GLY A O 1
ATOM 2969 N N . ARG A 1 368 ? -13.048 38.590 9.709 1.00 65.62 368 ARG A N 1
ATOM 2970 C CA . ARG A 1 368 ? -14.003 39.709 9.596 1.00 65.62 368 ARG A CA 1
ATOM 2971 C C . ARG A 1 368 ? -13.762 40.795 10.645 1.00 65.62 368 ARG A C 1
ATOM 2973 O O . ARG A 1 368 ? -13.715 41.969 10.302 1.00 65.62 368 ARG A O 1
ATOM 2980 N N . LYS A 1 369 ? -13.549 40.418 11.912 1.00 67.56 369 LYS A N 1
ATOM 2981 C CA . LYS A 1 369 ? -13.296 41.374 13.008 1.00 67.56 369 LYS A CA 1
ATOM 2982 C C . LYS A 1 369 ? -11.997 42.174 12.826 1.00 67.56 369 LYS A C 1
ATOM 2984 O O . LYS A 1 369 ? -11.907 43.294 13.312 1.00 67.56 369 LYS A O 1
ATOM 2989 N N . ASN A 1 370 ? -11.012 41.610 12.127 1.00 69.56 370 ASN A N 1
ATOM 2990 C CA . ASN A 1 370 ? -9.712 42.232 11.871 1.00 69.56 370 ASN A CA 1
ATOM 2991 C C . ASN A 1 370 ? -9.585 42.815 10.447 1.00 69.56 370 ASN A C 1
ATOM 2993 O O . ASN A 1 370 ? -8.463 43.071 10.010 1.00 69.56 370 ASN A O 1
ATOM 2997 N N . SER A 1 371 ? -10.692 42.971 9.708 1.00 72.06 371 SER A N 1
ATOM 2998 C CA . SER A 1 371 ? -10.715 43.433 8.306 1.00 72.06 371 SER A CA 1
ATOM 2999 C C . SER A 1 371 ? -9.789 42.643 7.367 1.00 72.06 371 SER A C 1
ATOM 3001 O O . SER A 1 371 ? -9.203 43.198 6.438 1.00 72.06 371 SER A O 1
ATOM 3003 N N . ARG A 1 372 ? -9.623 41.339 7.613 1.00 73.69 372 ARG A N 1
ATOM 3004 C CA . ARG A 1 372 ? -8.874 40.417 6.748 1.00 73.69 372 ARG A CA 1
ATOM 3005 C C . ARG A 1 372 ? -9.842 39.510 6.001 1.00 73.69 372 ARG A C 1
ATOM 3007 O O . ARG A 1 372 ? -10.838 39.082 6.580 1.00 73.69 372 ARG A O 1
ATOM 3014 N N . ALA A 1 373 ? -9.486 39.160 4.765 1.00 77.00 373 ALA A N 1
ATOM 3015 C CA . ALA A 1 373 ? -10.246 38.195 3.981 1.00 77.00 373 ALA A CA 1
ATOM 3016 C C . ALA A 1 373 ? -10.418 36.878 4.758 1.00 77.00 373 ALA A C 1
ATOM 3018 O O . ALA A 1 373 ? -9.451 36.331 5.309 1.00 77.00 373 ALA A O 1
ATOM 3019 N N . THR A 1 374 ? -11.651 36.385 4.813 1.00 84.12 374 THR A N 1
ATOM 3020 C CA . THR A 1 374 ? -11.988 35.098 5.428 1.00 84.12 374 THR A CA 1
ATOM 3021 C C . THR A 1 374 ? -11.348 33.946 4.650 1.00 84.12 374 THR A C 1
ATOM 3023 O O . THR A 1 374 ? -10.917 34.097 3.506 1.00 84.12 374 THR A O 1
ATOM 3026 N N . PHE A 1 375 ? -11.252 32.762 5.253 1.00 84.56 375 PHE A N 1
ATOM 3027 C CA . PHE A 1 375 ? -10.785 31.577 4.531 1.00 84.56 375 PHE A CA 1
ATOM 3028 C C . PHE A 1 375 ? -11.693 31.243 3.352 1.00 84.56 375 PHE A C 1
ATOM 3030 O O . PHE A 1 375 ? -11.181 30.942 2.280 1.00 84.56 375 PHE A O 1
ATOM 3037 N N . LYS A 1 376 ? -13.010 31.382 3.521 1.00 84.12 376 LYS A N 1
ATOM 3038 C CA . LYS A 1 376 ? -13.978 31.180 2.444 1.00 84.12 376 LYS A CA 1
ATOM 3039 C C . LYS A 1 376 ? -13.747 32.146 1.274 1.00 84.12 376 LYS A C 1
ATOM 3041 O O . LYS A 1 376 ? -13.639 31.690 0.144 1.00 84.12 376 LYS A O 1
ATOM 3046 N N . GLU A 1 377 ? -13.575 33.441 1.549 1.00 86.69 377 GLU A N 1
ATOM 3047 C CA . GLU A 1 377 ? -13.261 34.462 0.527 1.00 86.69 377 GLU A CA 1
ATOM 3048 C C . GLU A 1 377 ? -11.938 34.164 -0.191 1.00 86.69 377 GLU A C 1
ATOM 3050 O O . GLU A 1 377 ? -11.831 34.285 -1.406 1.00 86.69 377 GLU A O 1
ATOM 3055 N N . ARG A 1 378 ? -10.917 33.701 0.537 1.00 88.00 378 ARG A N 1
ATOM 3056 C CA . ARG A 1 378 ? -9.633 33.316 -0.072 1.00 88.00 378 ARG A CA 1
ATOM 3057 C C . ARG A 1 378 ? -9.743 32.099 -0.990 1.00 88.00 378 ARG A C 1
ATOM 3059 O O . ARG A 1 378 ? -8.941 31.981 -1.909 1.00 88.00 378 ARG A O 1
ATOM 3066 N N . LEU A 1 379 ? -10.677 31.190 -0.720 1.00 90.88 379 LEU A N 1
ATOM 3067 C CA . LEU A 1 379 ? -10.903 29.980 -1.514 1.00 90.88 379 LEU A CA 1
ATOM 3068 C C . LEU A 1 379 ? -11.867 30.206 -2.685 1.00 90.88 379 LEU A C 1
ATOM 3070 O O . LEU A 1 379 ? -11.942 29.353 -3.563 1.00 90.88 379 LEU A O 1
ATOM 3074 N N . GLU A 1 380 ? -12.587 31.329 -2.723 1.00 90.31 380 GLU A N 1
ATOM 3075 C CA . GLU A 1 380 ? -13.575 31.655 -3.760 1.00 90.31 380 GLU A CA 1
ATOM 3076 C C . GLU A 1 380 ? -13.035 31.525 -5.201 1.00 90.31 380 GLU A C 1
ATOM 3078 O O . GLU A 1 380 ? -13.738 30.949 -6.033 1.00 90.31 380 GLU A O 1
ATOM 3083 N N . PRO A 1 381 ? -11.771 31.894 -5.518 1.00 92.12 381 PRO A N 1
ATOM 3084 C CA . PRO A 1 381 ? -11.201 31.678 -6.854 1.00 92.12 381 PRO A CA 1
ATOM 3085 C C . PRO A 1 381 ? -11.149 30.207 -7.308 1.00 92.12 381 PRO A C 1
ATOM 3087 O O . PRO A 1 381 ? -10.962 29.928 -8.497 1.00 92.12 381 PRO A O 1
ATOM 3090 N N . LEU A 1 382 ? -11.279 29.262 -6.373 1.00 92.31 382 LEU A N 1
ATOM 3091 C CA . LEU A 1 382 ? -11.255 27.823 -6.624 1.00 92.31 382 LEU A CA 1
ATOM 3092 C C . LEU A 1 382 ? -12.654 27.226 -6.840 1.00 92.31 382 LEU A C 1
ATOM 3094 O O . LEU A 1 382 ? -12.739 26.093 -7.308 1.00 92.31 382 LEU A O 1
ATOM 3098 N N . ALA A 1 383 ? -13.733 27.952 -6.525 1.00 91.25 383 ALA A N 1
ATOM 3099 C CA . ALA A 1 383 ? -15.109 27.440 -6.568 1.00 91.25 383 ALA A CA 1
ATOM 3100 C C . ALA A 1 383 ? -15.481 26.860 -7.947 1.00 91.25 383 ALA A C 1
ATOM 3102 O O . ALA A 1 383 ? -16.025 25.761 -8.053 1.00 91.25 383 ALA A O 1
ATOM 3103 N N . ASP A 1 384 ? -15.095 27.563 -9.015 1.00 91.56 384 ASP A N 1
ATOM 3104 C CA . ASP A 1 384 ? -15.362 27.181 -10.407 1.00 91.56 384 ASP A CA 1
ATOM 3105 C C . ASP A 1 384 ? -14.289 26.290 -11.046 1.00 91.56 384 ASP A C 1
ATOM 3107 O O . ASP A 1 384 ? -14.360 25.998 -12.251 1.00 91.56 384 ASP A O 1
ATOM 3111 N N . LYS A 1 385 ? -13.276 25.877 -10.278 1.00 93.81 385 LYS A N 1
ATOM 3112 C CA . LYS A 1 385 ? -12.208 24.991 -10.748 1.00 93.81 385 LYS A CA 1
ATOM 3113 C C . LYS A 1 385 ? -12.640 23.530 -10.645 1.00 93.81 385 LYS A C 1
ATOM 3115 O O . LYS A 1 385 ? -13.488 23.152 -9.842 1.00 93.81 385 LYS A O 1
ATOM 3120 N N . ARG A 1 386 ? -12.022 22.684 -11.469 1.00 92.94 386 ARG A N 1
ATOM 3121 C CA . ARG A 1 386 ? -12.257 21.241 -11.451 1.00 92.94 386 ARG A CA 1
ATOM 3122 C C . ARG A 1 386 ? -11.472 20.595 -10.313 1.00 92.94 386 ARG A C 1
ATOM 3124 O O . ARG A 1 386 ? -10.288 20.297 -10.457 1.00 92.94 386 ARG A O 1
ATOM 3131 N N . MET A 1 387 ? -12.131 20.446 -9.174 1.00 94.69 387 MET A N 1
ATOM 3132 C CA . MET A 1 387 ? -11.557 19.883 -7.954 1.00 94.69 387 MET A CA 1
ATOM 3133 C C . MET A 1 387 ? -11.923 18.403 -7.832 1.00 94.69 387 MET A C 1
ATOM 3135 O O . MET A 1 387 ? -13.025 18.003 -8.200 1.00 94.69 387 MET A O 1
ATOM 3139 N N . VAL A 1 388 ? -11.025 17.591 -7.283 1.00 95.81 388 VAL A N 1
ATOM 3140 C CA . VAL A 1 388 ? -11.322 16.200 -6.920 1.00 95.81 388 VAL A CA 1
ATOM 3141 C C . VAL A 1 388 ? -11.193 16.038 -5.414 1.00 95.81 388 VAL A C 1
ATOM 3143 O O . VAL A 1 388 ? -10.231 16.525 -4.827 1.00 95.81 388 VAL A O 1
ATOM 3146 N N . PHE A 1 389 ? -12.144 15.352 -4.789 1.00 93.88 389 PHE A N 1
ATOM 3147 C CA . PHE A 1 389 ? -12.088 14.985 -3.377 1.00 93.88 389 PHE A CA 1
ATOM 3148 C C . PHE A 1 389 ? -12.146 13.468 -3.265 1.00 93.88 389 PHE A C 1
ATOM 3150 O O . PHE A 1 389 ? -13.078 12.857 -3.780 1.00 93.88 389 PHE A O 1
ATOM 3157 N N . ILE A 1 390 ? -11.168 12.866 -2.596 1.00 93.19 390 ILE A N 1
ATOM 3158 C CA . ILE A 1 390 ? -11.149 11.437 -2.283 1.00 93.19 390 ILE A CA 1
ATOM 3159 C C . ILE A 1 390 ? -11.270 11.303 -0.771 1.00 93.19 390 ILE A C 1
ATOM 3161 O O . ILE A 1 390 ? -10.402 11.785 -0.050 1.00 93.19 390 ILE A O 1
ATOM 3165 N N . PHE A 1 391 ? -12.342 10.673 -0.307 1.00 89.12 391 PHE A N 1
ATOM 3166 C CA . PHE A 1 391 ? -12.637 10.463 1.103 1.00 89.12 391 PHE A CA 1
ATOM 3167 C C . PHE A 1 391 ? -12.335 9.020 1.491 1.00 89.12 391 PHE A C 1
ATOM 3169 O O . PHE A 1 391 ? -12.884 8.098 0.884 1.00 89.12 391 PHE A O 1
ATOM 3176 N N . ASP A 1 392 ? -11.496 8.833 2.503 1.00 85.62 392 ASP A N 1
ATOM 3177 C CA . ASP A 1 392 ? -11.297 7.530 3.139 1.00 85.62 392 ASP A CA 1
ATOM 3178 C C . ASP A 1 392 ? -12.343 7.320 4.249 1.00 85.62 392 ASP A C 1
ATOM 3180 O O . ASP A 1 392 ? -12.693 8.270 4.948 1.00 85.62 392 ASP A O 1
ATOM 3184 N N . GLU A 1 393 ? -12.876 6.102 4.369 1.00 76.75 393 GLU A N 1
ATOM 3185 C CA . GLU A 1 393 ? -13.925 5.705 5.332 1.00 76.75 393 GLU A CA 1
ATOM 3186 C C . GLU A 1 393 ? -15.151 6.649 5.385 1.00 76.75 393 GLU A C 1
ATOM 3188 O O . GLU A 1 393 ? -15.583 7.146 6.426 1.00 76.75 393 GLU A O 1
ATOM 3193 N N . CYS A 1 394 ? -15.771 6.885 4.226 1.00 70.69 394 CYS A N 1
ATOM 3194 C CA . CYS A 1 394 ? -16.776 7.936 4.019 1.00 70.69 394 CYS A CA 1
ATOM 3195 C C . CYS A 1 394 ? -18.194 7.676 4.592 1.00 70.69 394 CYS A C 1
ATOM 3197 O O . CYS A 1 394 ? -19.158 8.293 4.136 1.00 70.69 394 CYS A O 1
ATOM 3199 N N . HIS A 1 395 ? -18.359 6.767 5.558 1.00 62.16 395 HIS A N 1
ATOM 3200 C CA . HIS A 1 395 ? -19.663 6.313 6.077 1.00 62.16 395 HIS A CA 1
ATOM 3201 C C . HIS A 1 395 ? -20.109 6.987 7.397 1.00 62.16 395 HIS A C 1
ATOM 3203 O O . HIS A 1 395 ? -21.035 6.511 8.050 1.00 62.16 395 HIS A O 1
ATOM 3209 N N . ARG A 1 396 ? -19.475 8.089 7.827 1.00 61.25 396 ARG A N 1
ATOM 3210 C CA . ARG A 1 396 ? -19.689 8.685 9.166 1.00 61.25 396 ARG A CA 1
ATOM 3211 C C . ARG A 1 396 ? -20.744 9.800 9.219 1.00 61.25 396 ARG A C 1
ATOM 3213 O O . ARG A 1 396 ? -20.998 10.499 8.242 1.00 61.25 396 ARG A O 1
ATOM 3220 N N . SER A 1 397 ? -21.317 10.026 10.405 1.00 51.16 397 SER A N 1
ATOM 3221 C CA . SER A 1 397 ? -22.381 11.015 10.676 1.00 51.16 397 SER A CA 1
ATOM 3222 C C . SER A 1 397 ? -22.002 12.469 10.345 1.00 51.16 397 SER A C 1
ATOM 3224 O O . SER A 1 397 ? -22.844 13.224 9.859 1.00 51.16 397 SER A O 1
ATOM 3226 N N . GLN A 1 398 ? -20.735 12.863 10.526 1.00 51.62 398 GLN A N 1
ATOM 3227 C CA . GLN A 1 398 ? -20.244 14.208 10.173 1.00 51.62 398 GLN A CA 1
ATOM 3228 C C . GLN A 1 398 ? -20.129 14.448 8.659 1.00 51.62 398 GLN A C 1
ATOM 3230 O O . GLN A 1 398 ? -19.972 15.589 8.201 1.00 51.62 398 GLN A O 1
ATOM 3235 N N . PHE A 1 399 ? -20.212 13.379 7.865 1.00 64.00 399 PHE A N 1
ATOM 3236 C CA . PHE A 1 399 ? -20.015 13.441 6.428 1.00 64.00 399 PHE A CA 1
ATOM 3237 C C . PHE A 1 399 ? -21.136 14.214 5.732 1.00 64.00 399 PHE A C 1
ATOM 3239 O O . PHE A 1 399 ? -20.854 15.014 4.848 1.00 64.00 399 PHE A O 1
ATOM 3246 N N . GLY A 1 400 ? -22.396 14.061 6.155 1.00 66.88 400 GLY A N 1
ATOM 3247 C CA . GLY A 1 400 ? -23.546 14.661 5.466 1.00 66.88 400 GLY A CA 1
ATOM 3248 C C . GLY A 1 400 ? -23.472 16.18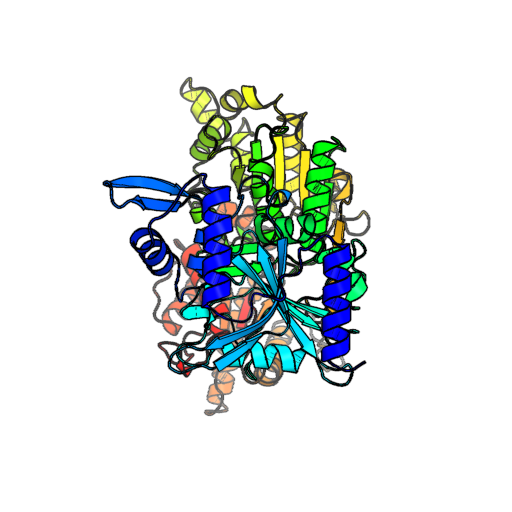9 5.339 1.00 66.88 400 GLY A C 1
ATOM 3249 O O . GLY A 1 400 ? -23.597 16.731 4.238 1.00 66.88 400 GLY A O 1
ATOM 3250 N N . GLN A 1 401 ? -23.212 16.891 6.448 1.00 70.31 401 GLN A N 1
ATOM 3251 C CA . GLN A 1 401 ? -23.175 18.359 6.472 1.00 70.31 401 GLN A CA 1
ATOM 3252 C C . GLN A 1 401 ? -21.929 18.921 5.772 1.00 70.31 401 GLN A C 1
ATOM 3254 O O . GLN A 1 401 ? -22.013 19.883 4.998 1.00 70.31 401 GLN A O 1
ATOM 3259 N N . THR A 1 402 ? -20.771 18.300 6.005 1.00 71.62 402 THR A N 1
ATOM 3260 C CA . THR A 1 402 ? -19.508 18.710 5.380 1.00 71.62 402 THR A CA 1
ATOM 3261 C C . THR A 1 402 ? -19.548 18.462 3.873 1.00 71.62 402 THR A C 1
ATOM 3263 O O . THR A 1 402 ? -19.182 19.341 3.094 1.00 71.62 402 THR A O 1
ATOM 3266 N N . HIS A 1 403 ? -20.088 17.321 3.440 1.00 77.00 403 HIS A N 1
ATOM 3267 C CA . HIS A 1 403 ? -20.286 16.991 2.030 1.00 77.00 403 HIS A CA 1
ATOM 3268 C C . HIS A 1 403 ? -21.179 18.015 1.325 1.00 77.00 403 HIS A C 1
ATOM 3270 O O . HIS A 1 403 ? -20.833 18.491 0.243 1.00 77.00 403 HIS A O 1
ATOM 3276 N N . GLN A 1 404 ? -22.298 18.410 1.944 1.00 79.31 404 GLN A N 1
ATOM 3277 C CA . GLN A 1 404 ? -23.179 19.433 1.378 1.00 79.31 404 GLN A CA 1
ATOM 3278 C C . GLN A 1 404 ? -22.473 20.790 1.269 1.00 79.31 404 GLN A C 1
ATOM 3280 O O . GLN A 1 404 ? -22.591 21.468 0.250 1.00 79.31 404 GLN A O 1
ATOM 3285 N N . THR A 1 405 ? -21.697 21.166 2.286 1.00 83.06 405 THR A N 1
ATOM 3286 C CA . THR A 1 405 ? -20.906 22.406 2.279 1.00 83.06 405 THR A CA 1
ATOM 3287 C C . THR A 1 405 ? -19.885 22.413 1.139 1.00 83.06 405 THR A C 1
ATOM 3289 O O . THR A 1 405 ? -19.784 23.402 0.414 1.00 83.06 405 THR A O 1
ATOM 3292 N N . ILE A 1 406 ? -19.180 21.297 0.929 1.00 85.31 406 ILE A N 1
ATOM 3293 C CA . ILE A 1 406 ? -18.212 21.134 -0.166 1.00 85.31 406 ILE A CA 1
ATOM 3294 C C . ILE A 1 406 ? -18.910 21.228 -1.523 1.00 85.31 406 ILE A C 1
ATOM 3296 O O . ILE A 1 406 ? -18.462 21.996 -2.367 1.00 85.31 406 ILE A O 1
ATOM 3300 N N . ARG A 1 407 ? -20.018 20.503 -1.730 1.00 85.81 407 ARG A N 1
ATOM 3301 C CA . ARG A 1 407 ? -20.801 20.538 -2.982 1.00 85.81 407 ARG A CA 1
ATOM 3302 C C . ARG A 1 407 ? -21.295 21.944 -3.311 1.00 85.81 407 ARG A C 1
ATOM 3304 O O . ARG A 1 407 ? -21.234 22.358 -4.463 1.00 85.81 407 ARG A O 1
ATOM 3311 N N . ASN A 1 408 ? -21.775 22.669 -2.302 1.00 88.31 408 ASN A N 1
ATOM 3312 C CA . ASN A 1 408 ? -22.281 24.026 -2.476 1.00 88.31 408 ASN A CA 1
ATOM 3313 C C . ASN A 1 408 ? -21.157 25.011 -2.831 1.00 88.31 408 ASN A C 1
ATOM 3315 O O . ASN A 1 408 ? -21.384 25.932 -3.607 1.00 88.31 408 ASN A O 1
ATOM 3319 N N . PHE A 1 409 ? -19.962 24.836 -2.257 1.00 90.69 409 PHE A N 1
ATOM 3320 C CA . PHE A 1 409 ? -18.824 25.721 -2.512 1.00 90.69 409 PHE A CA 1
ATOM 3321 C C . PHE A 1 409 ? -18.072 25.380 -3.808 1.00 90.69 409 PHE A C 1
ATOM 3323 O O . PHE A 1 409 ? -17.617 26.281 -4.504 1.00 90.69 409 PHE A O 1
ATOM 3330 N N . PHE A 1 410 ? -17.954 24.095 -4.148 1.00 92.44 410 PHE A N 1
ATOM 3331 C CA . PHE A 1 410 ? -17.271 23.593 -5.342 1.00 92.44 410 PHE A CA 1
ATOM 3332 C C . PHE A 1 410 ? -18.256 22.849 -6.264 1.00 92.44 410 PHE A C 1
ATOM 3334 O O . PHE A 1 410 ? -18.238 21.616 -6.325 1.00 92.44 410 PHE A O 1
ATOM 3341 N N . PRO A 1 411 ? -19.115 23.557 -7.018 1.00 90.88 411 PRO A N 1
ATOM 3342 C CA . PRO A 1 411 ? -20.149 22.929 -7.848 1.00 90.88 411 PRO A CA 1
ATOM 3343 C C . PRO A 1 411 ? -19.602 22.030 -8.970 1.00 90.88 411 PRO A C 1
ATOM 3345 O O . PRO A 1 411 ? -20.313 21.143 -9.435 1.00 90.88 411 PRO A O 1
ATOM 3348 N N . LYS A 1 412 ? -18.349 22.233 -9.406 1.00 92.00 412 LYS A N 1
ATOM 3349 C CA . LYS A 1 412 ? -17.671 21.401 -10.423 1.00 92.00 412 LYS A CA 1
ATOM 3350 C C . LYS A 1 412 ? -16.770 20.315 -9.828 1.00 92.00 412 LYS A C 1
ATOM 3352 O O . LYS A 1 412 ? -15.964 19.728 -10.554 1.00 92.00 412 LYS A O 1
ATOM 3357 N N . ALA A 1 413 ? -16.841 20.086 -8.518 1.00 93.38 413 ALA A N 1
ATOM 3358 C CA . ALA A 1 413 ? -16.051 19.046 -7.882 1.00 93.38 413 ALA A CA 1
ATOM 3359 C C . ALA A 1 413 ? -16.579 17.646 -8.209 1.00 93.38 413 ALA A C 1
ATOM 3361 O O . ALA A 1 413 ? -17.790 17.428 -8.243 1.00 93.38 413 ALA A O 1
ATOM 3362 N N . GLN A 1 414 ? -15.661 16.692 -8.364 1.00 94.69 414 GLN A N 1
ATOM 3363 C CA . GLN A 1 414 ? -15.969 15.262 -8.344 1.00 94.69 414 GLN A CA 1
ATOM 3364 C C . GLN A 1 414 ? -15.543 14.673 -6.995 1.00 94.69 414 GLN A C 1
ATOM 3366 O O . GLN A 1 414 ? -14.429 14.909 -6.521 1.00 94.69 414 GLN A O 1
ATOM 3371 N N . LEU A 1 415 ? -16.453 13.946 -6.355 1.00 94.12 415 LEU A N 1
ATOM 3372 C CA . LEU A 1 415 ? -16.306 13.396 -5.014 1.00 94.12 415 LEU A CA 1
ATOM 3373 C C . LEU A 1 415 ? -16.269 11.870 -5.109 1.00 94.12 415 LEU A C 1
ATOM 3375 O O . LEU A 1 415 ? -17.187 11.260 -5.658 1.00 94.12 415 LEU A O 1
ATOM 3379 N N . PHE A 1 416 ? -15.224 11.272 -4.545 1.00 95.25 416 PHE A N 1
ATOM 3380 C CA . PHE A 1 416 ? -15.013 9.831 -4.501 1.00 95.25 416 PHE A CA 1
ATOM 3381 C C . PHE A 1 416 ? -14.911 9.342 -3.063 1.00 95.25 416 PHE A C 1
ATOM 3383 O O . PHE A 1 416 ? -14.148 9.906 -2.285 1.00 95.25 416 PHE A O 1
ATOM 3390 N N . GLY A 1 417 ? -15.672 8.316 -2.700 1.00 92.56 417 GLY A N 1
ATOM 3391 C CA . GLY A 1 417 ? -15.678 7.754 -1.347 1.00 92.56 417 GLY A CA 1
ATOM 3392 C C . GLY A 1 417 ? -15.165 6.323 -1.311 1.00 92.56 417 GLY A C 1
ATOM 3393 O O . GLY A 1 417 ? -15.543 5.520 -2.154 1.00 92.56 417 GLY A O 1
ATOM 3394 N N . PHE A 1 418 ? -14.336 5.979 -0.334 1.00 92.56 418 PHE A N 1
ATOM 3395 C CA . PHE A 1 418 ? -13.971 4.600 -0.022 1.00 92.56 418 PHE A CA 1
ATOM 3396 C C . PHE A 1 418 ? -14.701 4.166 1.249 1.00 92.56 418 PHE A C 1
ATOM 3398 O O . PHE A 1 418 ? -14.678 4.877 2.253 1.00 92.56 418 PHE A O 1
ATOM 3405 N N . THR A 1 419 ? -15.351 3.002 1.227 1.00 87.56 419 THR A N 1
ATOM 3406 C CA . THR A 1 419 ? -16.038 2.467 2.412 1.00 87.56 419 THR A CA 1
ATOM 3407 C C . THR A 1 419 ? -16.046 0.941 2.428 1.00 87.56 419 THR A C 1
ATOM 3409 O O . THR A 1 419 ? -16.182 0.301 1.384 1.00 87.56 419 THR A O 1
ATOM 3412 N N . GLY A 1 420 ? -15.897 0.352 3.619 1.00 86.69 420 GLY A N 1
ATOM 3413 C CA . GLY A 1 420 ? -16.163 -1.077 3.845 1.00 86.69 420 GLY A CA 1
ATOM 3414 C C . GLY A 1 420 ? -17.619 -1.385 4.176 1.00 86.69 420 GLY A C 1
ATOM 3415 O O . GLY A 1 420 ? -18.076 -2.505 3.955 1.00 86.69 420 GLY A O 1
ATOM 3416 N N . THR A 1 421 ? -18.348 -0.380 4.650 1.00 83.06 421 THR A N 1
ATOM 3417 C CA . THR A 1 421 ? -19.714 -0.481 5.166 1.00 83.06 421 THR A CA 1
ATOM 3418 C C . THR A 1 421 ? -20.579 0.585 4.493 1.00 83.06 421 THR A C 1
ATOM 3420 O O . THR A 1 421 ? -20.848 1.635 5.087 1.00 83.06 421 THR A O 1
ATOM 3423 N N . PRO A 1 422 ? -20.955 0.394 3.215 1.00 84.69 422 PRO A N 1
ATOM 3424 C CA . PRO A 1 422 ? -21.888 1.293 2.552 1.00 84.69 422 PRO A CA 1
ATOM 3425 C C . PRO A 1 422 ? -23.220 1.360 3.315 1.00 84.69 422 PRO A C 1
ATOM 3427 O O . PRO A 1 422 ? -23.701 0.375 3.884 1.00 84.69 422 PRO A O 1
ATOM 3430 N N . ILE A 1 423 ? -23.800 2.556 3.336 1.00 81.06 423 ILE A N 1
ATOM 3431 C CA . ILE A 1 423 ? -25.122 2.824 3.891 1.00 81.06 423 ILE A CA 1
ATOM 3432 C C . ILE A 1 423 ? -26.128 2.609 2.765 1.00 81.06 423 ILE A C 1
ATOM 3434 O O . ILE A 1 423 ? -26.144 3.357 1.785 1.00 81.06 423 ILE A O 1
ATOM 3438 N N . PHE A 1 424 ? -26.956 1.593 2.925 1.00 83.25 424 PHE A N 1
ATOM 3439 C CA . PHE A 1 424 ? -28.093 1.256 2.088 1.00 83.25 424 PHE A CA 1
ATOM 3440 C C . PHE A 1 424 ? -29.399 1.708 2.761 1.00 83.25 424 PHE A C 1
ATOM 3442 O O . PHE A 1 424 ? -29.408 1.996 3.962 1.00 83.25 424 PHE A O 1
ATOM 3449 N N . PRO A 1 425 ? -30.525 1.762 2.034 1.00 79.25 425 PRO A N 1
ATOM 3450 C CA . PRO A 1 425 ? -31.822 2.073 2.635 1.00 79.25 425 PRO A CA 1
ATOM 3451 C C . PRO A 1 425 ? -32.170 1.195 3.850 1.00 79.25 425 PRO A C 1
ATOM 3453 O O . PRO A 1 425 ? -32.802 1.672 4.788 1.00 79.25 425 PRO A O 1
ATOM 3456 N N . GLU A 1 426 ? -31.724 -0.064 3.870 1.00 75.69 426 GLU A N 1
ATOM 3457 C CA . GLU A 1 426 ? -32.035 -1.044 4.916 1.00 75.69 426 GLU A CA 1
ATOM 3458 C C . GLU A 1 426 ? -31.268 -0.809 6.228 1.00 75.69 426 GLU A C 1
ATOM 3460 O O . GLU A 1 426 ? -31.750 -1.197 7.291 1.00 75.69 426 GLU A O 1
ATOM 3465 N N . ASN A 1 427 ? -30.082 -0.189 6.175 1.00 69.00 427 ASN A N 1
ATOM 3466 C CA . ASN A 1 427 ? -29.235 0.079 7.348 1.00 69.00 427 ASN A CA 1
ATOM 3467 C C . ASN A 1 427 ? -29.111 1.582 7.678 1.00 69.00 427 ASN A C 1
ATOM 3469 O O . ASN A 1 427 ? -28.401 1.953 8.619 1.00 69.00 427 ASN A O 1
ATOM 3473 N N . ALA A 1 428 ? -29.821 2.445 6.943 1.00 63.12 428 ALA A N 1
ATOM 3474 C CA . ALA A 1 428 ? -29.944 3.870 7.219 1.00 63.12 428 ALA A CA 1
ATOM 3475 C C . ALA A 1 428 ? -30.744 4.096 8.516 1.00 63.12 428 ALA A C 1
ATOM 3477 O O . ALA A 1 428 ? -31.954 4.318 8.514 1.00 63.12 428 ALA A O 1
ATOM 3478 N N . THR A 1 429 ? -30.063 4.027 9.659 1.00 56.94 429 THR A N 1
ATOM 3479 C CA . THR A 1 429 ? -30.664 4.311 10.967 1.00 56.94 429 THR A CA 1
ATOM 3480 C C . THR A 1 429 ? -31.045 5.791 11.073 1.00 56.94 429 THR A C 1
ATOM 3482 O O . THR A 1 429 ? -30.235 6.684 10.845 1.00 56.94 429 THR A O 1
ATOM 3485 N N . ALA A 1 430 ? -32.298 6.085 11.418 1.00 48.62 430 ALA A N 1
ATOM 3486 C CA . ALA A 1 430 ? -32.725 7.452 11.698 1.00 48.62 430 ALA A CA 1
ATOM 3487 C C . ALA A 1 430 ? -32.175 7.892 13.065 1.00 48.62 430 ALA A C 1
ATOM 3489 O O . ALA A 1 430 ? -32.418 7.220 14.066 1.00 48.62 430 ALA A O 1
ATOM 3490 N N . ARG A 1 431 ? -31.467 9.027 13.130 1.00 48.19 431 ARG A N 1
ATOM 3491 C CA . ARG A 1 431 ? -31.165 9.696 14.407 1.00 48.19 431 ARG A CA 1
ATOM 3492 C C . ARG A 1 431 ? -32.080 10.908 14.558 1.00 48.19 431 ARG A C 1
ATOM 3494 O O . ARG A 1 431 ? -32.170 11.737 13.654 1.00 48.19 431 ARG A O 1
ATOM 3501 N N . GLN A 1 432 ? -32.760 11.009 15.699 1.00 35.97 432 GLN A N 1
ATOM 3502 C CA . GLN A 1 432 ? -33.421 12.249 16.097 1.00 35.97 432 GLN A CA 1
ATOM 3503 C C . GLN A 1 432 ? -32.361 13.213 16.620 1.00 35.97 432 GLN A C 1
ATOM 3505 O O . GLN A 1 432 ? -31.674 12.914 17.593 1.00 35.97 432 GLN A O 1
ATOM 3510 N N . ILE A 1 433 ? -32.245 14.370 15.978 1.00 40.59 433 ILE A N 1
ATOM 3511 C CA . ILE A 1 433 ? -31.502 15.511 16.509 1.00 40.59 433 ILE A CA 1
ATOM 3512 C C . ILE A 1 433 ? -32.494 16.677 16.534 1.00 40.59 433 ILE A C 1
ATOM 3514 O O . ILE A 1 433 ? -33.104 17.005 15.512 1.00 40.59 433 ILE A O 1
ATOM 3518 N N . ASP A 1 434 ? -32.701 17.258 17.717 1.00 38.19 434 ASP A N 1
ATOM 3519 C CA . ASP A 1 434 ? -33.504 18.476 17.916 1.00 38.19 434 ASP A CA 1
ATOM 3520 C C . ASP A 1 434 ? -34.956 18.398 17.388 1.00 38.19 434 ASP A C 1
ATOM 3522 O O . ASP A 1 434 ? -35.480 19.316 16.760 1.00 38.19 434 ASP A O 1
ATOM 3526 N N . GLY A 1 435 ? -35.635 17.265 17.607 1.00 38.28 435 GLY A N 1
ATOM 3527 C CA . GLY A 1 435 ? -37.038 17.089 17.200 1.00 38.28 435 GLY A CA 1
ATOM 3528 C C . GLY A 1 435 ? -37.258 16.957 15.685 1.00 38.28 435 GLY A C 1
ATOM 3529 O O . GLY A 1 435 ? -38.402 16.840 15.246 1.00 38.28 435 GLY A O 1
ATOM 3530 N N . SER A 1 436 ? -36.185 16.916 14.887 1.00 36.81 436 SER A N 1
ATOM 3531 C CA . SER A 1 436 ? -36.228 16.606 13.458 1.00 36.81 436 SER A CA 1
ATOM 3532 C C . SER A 1 436 ? -35.690 15.194 13.195 1.00 36.81 436 SER A C 1
ATOM 3534 O O . SER A 1 436 ? -34.635 14.799 13.695 1.00 36.81 436 SER A O 1
ATOM 3536 N N . ILE A 1 437 ? -36.448 14.397 12.436 1.00 41.88 437 ILE A N 1
ATOM 3537 C CA . ILE A 1 437 ? -36.012 13.075 11.972 1.00 41.88 437 ILE A CA 1
ATOM 3538 C C . ILE A 1 437 ? -35.129 13.311 10.747 1.00 41.88 437 ILE A C 1
ATOM 3540 O O . ILE A 1 437 ? -35.640 13.567 9.657 1.00 41.88 437 ILE A O 1
ATOM 3544 N N . ALA A 1 438 ? -33.811 13.243 10.915 1.00 47.59 438 ALA A N 1
ATOM 3545 C CA . ALA A 1 438 ? -32.892 13.181 9.787 1.00 47.59 438 ALA A CA 1
ATOM 3546 C C . ALA A 1 438 ? -32.609 11.704 9.476 1.00 47.59 438 ALA A C 1
ATOM 3548 O O . ALA A 1 438 ? -31.945 11.003 10.240 1.00 47.59 438 ALA A O 1
ATOM 3549 N N . THR A 1 439 ? -33.129 11.207 8.355 1.00 51.66 439 THR A N 1
ATOM 3550 C CA . THR A 1 439 ? -32.687 9.932 7.771 1.00 51.66 439 THR A CA 1
ATOM 3551 C C . THR A 1 439 ? -31.223 10.058 7.351 1.00 51.66 439 THR A C 1
ATOM 3553 O O . THR A 1 439 ? -30.870 11.012 6.649 1.00 51.66 439 THR A O 1
ATOM 3556 N N . LEU A 1 440 ? -30.369 9.110 7.758 1.00 59.94 440 LEU A N 1
ATOM 3557 C CA . LEU A 1 440 ? -29.018 8.990 7.204 1.00 59.94 440 LEU A CA 1
ATOM 3558 C C . LEU A 1 440 ? -29.133 8.865 5.676 1.00 59.94 440 LEU A C 1
ATOM 3560 O O . LEU A 1 440 ? -29.850 8.001 5.177 1.00 59.94 440 LEU A O 1
ATOM 3564 N N . ARG A 1 441 ? -28.468 9.758 4.933 1.00 71.38 441 ARG A N 1
ATOM 3565 C CA . ARG A 1 441 ? -28.379 9.654 3.468 1.00 71.38 441 ARG A CA 1
ATOM 3566 C C . ARG A 1 441 ? -27.621 8.379 3.111 1.00 71.38 441 ARG A C 1
ATOM 3568 O O . ARG A 1 441 ? -26.609 8.079 3.749 1.00 71.38 441 ARG A O 1
ATOM 3575 N N . THR A 1 442 ? -28.079 7.661 2.091 1.00 83.12 442 THR A N 1
ATOM 3576 C CA . THR A 1 442 ? -27.377 6.460 1.627 1.00 83.12 442 THR A CA 1
ATOM 3577 C C . THR A 1 442 ? -26.022 6.839 1.028 1.00 83.12 442 THR A C 1
ATOM 3579 O O . THR A 1 442 ? -25.798 7.976 0.593 1.00 83.12 442 THR A O 1
ATOM 3582 N N . THR A 1 443 ? -25.088 5.890 0.969 1.00 85.06 443 THR A N 1
ATOM 3583 C CA . THR A 1 443 ? -23.809 6.103 0.274 1.00 85.06 443 THR A CA 1
ATOM 3584 C C . THR A 1 443 ? -24.046 6.454 -1.194 1.00 85.06 443 THR A C 1
ATOM 3586 O O . THR A 1 443 ? -23.358 7.321 -1.735 1.00 85.06 443 THR A O 1
ATOM 3589 N N . GLN A 1 444 ? -25.074 5.867 -1.808 1.00 88.00 444 GLN A N 1
ATOM 3590 C CA . GLN A 1 444 ? -25.494 6.195 -3.164 1.00 88.00 444 GLN A CA 1
ATOM 3591 C C . GLN A 1 444 ? -26.015 7.638 -3.285 1.00 88.00 444 GLN A C 1
ATOM 3593 O O . GLN A 1 444 ? -25.668 8.323 -4.240 1.00 88.00 444 GLN A O 1
ATOM 3598 N N . ASP A 1 445 ? -26.753 8.168 -2.309 1.00 85.38 445 ASP A N 1
ATOM 3599 C CA . ASP A 1 445 ? -27.184 9.577 -2.337 1.00 85.38 445 ASP A CA 1
ATOM 3600 C C . ASP A 1 445 ? -25.992 10.546 -2.274 1.00 85.38 445 ASP A C 1
ATOM 3602 O O . ASP A 1 445 ? -25.986 11.610 -2.901 1.00 85.38 445 ASP A O 1
ATOM 3606 N N . LEU A 1 446 ? -24.962 10.180 -1.508 1.00 84.69 446 LEU A N 1
ATOM 3607 C CA . LEU A 1 446 ? -23.767 10.999 -1.307 1.00 84.69 446 LEU A CA 1
ATOM 3608 C C . LEU A 1 446 ? -22.809 10.935 -2.504 1.00 84.6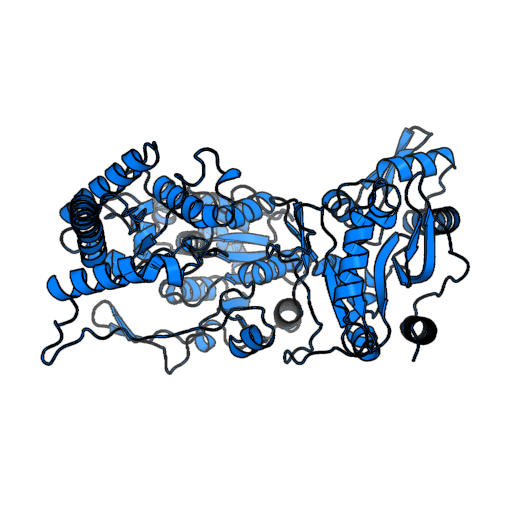9 446 LEU A C 1
ATOM 3610 O O . LEU A 1 446 ? -22.250 11.957 -2.905 1.00 84.69 446 LEU A O 1
ATOM 3614 N N . PHE A 1 447 ? -22.629 9.759 -3.098 1.00 89.38 447 PHE A N 1
ATOM 3615 C CA . PHE A 1 447 ? -21.584 9.509 -4.095 1.00 89.38 447 PHE A CA 1
ATOM 3616 C C . PHE A 1 447 ? -22.092 9.049 -5.457 1.00 89.38 447 PHE A C 1
ATOM 3618 O O . PHE A 1 447 ? -21.302 8.956 -6.382 1.00 89.38 447 PHE A O 1
ATOM 3625 N N . GLN A 1 448 ? -23.394 8.854 -5.626 1.00 91.38 448 GLN A N 1
ATOM 3626 C CA . GLN A 1 448 ? -24.087 8.528 -6.878 1.00 91.38 448 GLN A CA 1
ATOM 3627 C C . GLN A 1 448 ? -23.847 7.108 -7.400 1.00 91.38 448 GLN A C 1
ATOM 3629 O O . GLN A 1 448 ? -24.800 6.335 -7.466 1.00 91.38 448 GLN A O 1
ATOM 3634 N N . SER A 1 449 ? -22.617 6.758 -7.777 1.00 94.38 449 SER A N 1
ATOM 3635 C CA . SER A 1 449 ? -22.338 5.511 -8.507 1.00 94.38 449 SER A CA 1
ATOM 3636 C C . SER A 1 449 ? -21.354 4.612 -7.771 1.00 94.38 449 SER A C 1
ATOM 3638 O O . SER A 1 449 ? -20.295 5.070 -7.352 1.00 94.38 449 SER A O 1
ATOM 3640 N N . GLU A 1 450 ? -21.651 3.318 -7.681 1.00 96.19 450 GLU A N 1
ATOM 3641 C CA . GLU A 1 450 ? -20.640 2.323 -7.319 1.00 96.19 450 GLU A CA 1
ATOM 3642 C C . GLU A 1 450 ? -19.680 2.142 -8.495 1.00 96.19 450 GLU A C 1
ATOM 3644 O O . GLU A 1 450 ? -20.102 1.772 -9.589 1.00 96.19 450 GLU A O 1
ATOM 3649 N N . LEU A 1 451 ? -18.399 2.449 -8.299 1.00 96.81 451 LEU A N 1
ATOM 3650 C CA . LEU A 1 451 ? -17.395 2.334 -9.359 1.00 96.81 451 LEU A CA 1
ATOM 3651 C C . LEU A 1 451 ? -16.712 0.968 -9.366 1.00 96.81 451 LEU A C 1
ATOM 3653 O O . LEU A 1 451 ? -16.307 0.507 -10.425 1.00 96.81 451 LEU A O 1
ATOM 3657 N N . HIS A 1 452 ? -16.546 0.351 -8.194 1.00 97.31 452 HIS A N 1
ATOM 3658 C CA . HIS A 1 452 ? -15.937 -0.967 -8.041 1.00 97.31 452 HIS A CA 1
ATOM 3659 C C . HIS A 1 452 ? -16.269 -1.549 -6.661 1.00 97.31 452 HIS A C 1
ATOM 3661 O O . HIS A 1 452 ? -16.259 -0.817 -5.664 1.00 97.31 452 HIS A O 1
ATOM 3667 N N . ALA A 1 453 ? -16.441 -2.873 -6.583 1.00 96.50 453 ALA A N 1
ATOM 3668 C CA . ALA A 1 453 ? -16.668 -3.595 -5.334 1.00 96.50 453 ALA A CA 1
ATOM 3669 C C . ALA A 1 453 ? -15.686 -4.759 -5.107 1.00 96.50 453 ALA A C 1
ATOM 3671 O O . ALA A 1 453 ? -15.329 -5.506 -6.015 1.00 96.50 453 ALA A O 1
ATOM 3672 N N . TYR A 1 454 ? -15.257 -4.915 -3.859 1.00 96.12 454 TYR A N 1
ATOM 3673 C CA . TYR A 1 454 ? -14.501 -6.045 -3.333 1.00 96.12 454 TYR A CA 1
ATOM 3674 C C . TYR A 1 454 ? -15.005 -6.329 -1.916 1.00 96.12 454 TYR A C 1
ATOM 3676 O O . TYR A 1 454 ? -14.598 -5.696 -0.939 1.00 96.12 454 TYR A O 1
ATOM 3684 N N . THR A 1 455 ? -15.975 -7.231 -1.821 1.00 93.12 455 THR A N 1
ATOM 3685 C CA . THR A 1 455 ? -16.736 -7.501 -0.601 1.00 93.12 455 THR A CA 1
ATOM 3686 C C . THR A 1 455 ? -15.990 -8.455 0.333 1.00 93.12 455 THR A C 1
ATOM 3688 O O . THR A 1 455 ? -14.934 -9.005 0.010 1.00 93.12 455 THR A O 1
ATOM 3691 N N . ILE A 1 456 ? -16.556 -8.680 1.520 1.00 89.50 456 ILE A N 1
ATOM 3692 C CA . ILE A 1 456 ? -15.998 -9.629 2.483 1.00 89.50 456 ILE A CA 1
ATOM 3693 C C . ILE A 1 456 ? -15.988 -11.074 1.962 1.00 89.50 456 ILE A C 1
ATOM 3695 O O . ILE A 1 456 ? -15.087 -11.832 2.309 1.00 89.50 456 ILE A O 1
ATOM 3699 N N . THR A 1 457 ? -16.935 -11.449 1.093 1.00 90.19 457 THR A N 1
ATOM 3700 C CA . THR A 1 457 ? -16.971 -12.788 0.485 1.00 90.19 457 THR A CA 1
ATOM 3701 C C . THR A 1 457 ? -15.746 -13.010 -0.394 1.00 90.19 457 THR A C 1
ATOM 3703 O O . THR A 1 457 ? -15.012 -13.965 -0.153 1.00 90.19 457 THR A O 1
ATOM 3706 N N . HIS A 1 458 ? -15.439 -12.064 -1.292 1.00 91.38 458 HIS A N 1
ATOM 3707 C CA . HIS A 1 458 ? -14.217 -12.110 -2.102 1.00 91.38 458 HIS A CA 1
ATOM 3708 C C . HIS A 1 458 ? -12.965 -12.150 -1.216 1.00 91.38 458 HIS A C 1
ATOM 3710 O O . HIS A 1 458 ? -12.054 -12.938 -1.446 1.00 91.38 458 HIS A O 1
ATOM 3716 N N . ALA A 1 459 ? -12.926 -11.345 -0.149 1.00 88.50 459 ALA A N 1
ATOM 3717 C CA . ALA A 1 459 ? -11.769 -11.293 0.741 1.00 88.50 459 ALA A CA 1
ATOM 3718 C C . ALA A 1 459 ? -11.498 -12.588 1.511 1.00 88.50 459 ALA A C 1
ATOM 3720 O O . ALA A 1 459 ? -10.330 -12.946 1.699 1.00 88.50 459 ALA A O 1
ATOM 3721 N N . ILE A 1 460 ? -12.551 -13.288 1.931 1.00 87.38 460 ILE A N 1
ATOM 3722 C CA . ILE A 1 460 ? -12.453 -14.594 2.588 1.00 87.38 460 ILE A CA 1
ATOM 3723 C C . ILE A 1 460 ? -12.056 -15.681 1.582 1.00 87.38 460 ILE A C 1
ATOM 3725 O O . ILE A 1 460 ? -11.212 -16.522 1.900 1.00 87.38 460 ILE A O 1
ATOM 3729 N N . GLU A 1 461 ? -12.643 -15.679 0.383 1.00 87.56 461 GLU A N 1
ATOM 3730 C CA . GLU A 1 461 ? -12.314 -16.625 -0.697 1.00 87.56 461 GLU A CA 1
ATOM 3731 C C . GLU A 1 461 ? -10.843 -16.511 -1.112 1.00 87.56 461 GLU A C 1
ATOM 3733 O O . GLU A 1 461 ? -10.137 -17.517 -1.211 1.00 87.56 461 GLU A O 1
ATOM 3738 N N . ASP A 1 462 ? -10.355 -15.277 -1.219 1.00 85.00 462 ASP A N 1
ATOM 3739 C CA . ASP A 1 462 ? -8.970 -14.949 -1.548 1.00 85.00 462 ASP A CA 1
ATOM 3740 C C . ASP A 1 462 ? -7.981 -15.199 -0.407 1.00 85.00 462 ASP A C 1
ATOM 3742 O O . ASP A 1 462 ? -6.772 -15.073 -0.609 1.00 85.00 462 ASP A O 1
ATOM 3746 N N . LYS A 1 463 ? -8.470 -15.518 0.800 1.00 82.44 463 LYS A N 1
ATOM 3747 C CA . LYS A 1 463 ? -7.669 -15.604 2.035 1.00 82.44 463 LYS A CA 1
ATOM 3748 C C . LYS A 1 463 ? -6.914 -14.305 2.346 1.00 82.44 463 LYS A C 1
ATOM 3750 O O . LYS A 1 463 ? -5.863 -14.323 2.981 1.00 82.44 463 LYS A O 1
ATOM 3755 N N . ASN A 1 464 ? -7.463 -13.177 1.902 1.00 79.38 464 ASN A N 1
ATOM 3756 C CA . ASN A 1 464 ? -6.957 -11.841 2.198 1.00 79.38 464 ASN A CA 1
ATOM 3757 C C . ASN A 1 464 ? -7.472 -11.319 3.550 1.00 79.38 464 ASN A C 1
ATOM 3759 O O . ASN A 1 464 ? -6.865 -10.405 4.102 1.00 79.38 464 ASN A O 1
ATOM 3763 N N . VAL A 1 465 ? -8.580 -11.876 4.055 1.00 80.44 465 VAL A N 1
ATOM 3764 C CA . VAL A 1 465 ? -9.178 -11.598 5.372 1.00 80.44 465 VAL A CA 1
ATOM 3765 C C . VAL A 1 465 ? -9.598 -12.926 6.018 1.00 80.44 465 VAL A C 1
ATOM 3767 O O . VAL A 1 465 ? -10.008 -13.859 5.323 1.00 80.44 465 VAL A O 1
ATOM 3770 N N . LEU A 1 466 ? -9.473 -13.028 7.345 1.00 83.75 466 LEU A N 1
ATOM 3771 C CA . LEU A 1 466 ? -9.870 -14.215 8.108 1.00 83.75 466 LEU A CA 1
ATOM 3772 C C . LEU A 1 466 ? -11.397 -14.342 8.222 1.00 83.75 466 LEU A C 1
ATOM 3774 O O . LEU A 1 466 ? -12.144 -13.375 8.091 1.00 83.75 466 LEU A O 1
ATOM 3778 N N . ARG A 1 467 ? -11.870 -15.566 8.470 1.00 86.19 467 ARG A N 1
ATOM 3779 C CA . ARG A 1 467 ? -13.291 -15.841 8.728 1.00 86.19 467 ARG A CA 1
ATOM 3780 C C . ARG A 1 467 ? -13.655 -15.460 10.159 1.00 86.19 467 ARG A C 1
ATOM 3782 O O . ARG A 1 467 ? -12.816 -15.541 11.049 1.00 86.19 467 ARG A O 1
ATOM 3789 N N . PHE A 1 468 ? -14.928 -15.146 10.381 1.00 88.12 468 PHE A N 1
ATOM 3790 C CA . PHE A 1 468 ? -15.457 -14.947 11.726 1.00 88.12 468 PHE A CA 1
ATOM 3791 C C . PHE A 1 468 ? -15.941 -16.262 12.334 1.00 88.12 468 PHE A C 1
ATOM 3793 O O . PHE A 1 468 ? -16.662 -17.026 11.690 1.00 88.12 468 PHE A O 1
ATOM 3800 N N . HIS A 1 469 ? -15.576 -16.482 13.594 1.00 87.81 469 HIS A N 1
ATOM 3801 C CA . HIS A 1 469 ? -16.210 -17.456 14.472 1.00 87.81 469 HIS A CA 1
ATOM 3802 C C . HIS A 1 469 ? -17.046 -16.679 15.489 1.00 87.81 469 HIS A C 1
ATOM 3804 O O . HIS A 1 469 ? -16.490 -15.927 16.286 1.00 87.81 469 HIS A O 1
ATOM 3810 N N . VAL A 1 470 ? -18.374 -16.793 15.411 1.00 88.62 470 VAL A N 1
ATOM 3811 C CA . VAL A 1 470 ? -19.292 -16.019 16.258 1.00 88.62 470 VAL A CA 1
ATOM 3812 C C . VAL A 1 470 ? -20.010 -16.965 17.205 1.00 88.62 470 VAL A C 1
ATOM 3814 O O . VAL A 1 470 ? -20.861 -17.741 16.775 1.00 88.62 470 VAL A O 1
ATOM 3817 N N . ASP A 1 471 ? -19.696 -16.837 18.492 1.00 82.62 471 ASP A N 1
ATOM 3818 C CA . ASP A 1 471 ? -20.367 -17.553 19.571 1.00 82.62 471 ASP A CA 1
ATOM 3819 C C . ASP A 1 471 ? -21.128 -16.584 20.467 1.00 82.62 471 ASP A C 1
ATOM 3821 O O . ASP A 1 471 ? -20.639 -15.512 20.827 1.00 82.62 471 ASP A O 1
ATOM 3825 N N . TYR A 1 472 ? -22.320 -16.996 20.887 1.00 81.12 472 TYR A N 1
ATOM 3826 C CA . TYR A 1 472 ? -23.109 -16.263 21.867 1.00 81.12 472 TYR A CA 1
ATOM 3827 C C . TYR A 1 472 ? -22.981 -16.950 23.219 1.00 81.12 472 TYR A C 1
ATOM 3829 O O . TYR A 1 472 ? -23.559 -18.017 23.438 1.00 81.12 472 TYR A O 1
ATOM 3837 N N . PHE A 1 473 ? -22.246 -16.329 24.140 1.00 72.62 473 PHE A N 1
ATOM 3838 C CA . PHE A 1 473 ? -22.210 -16.799 25.517 1.00 72.62 473 PHE A CA 1
ATOM 3839 C C . PHE A 1 473 ? -23.548 -16.502 26.200 1.00 72.62 473 PHE A C 1
ATOM 3841 O O . PHE A 1 473 ? -23.996 -15.355 26.248 1.00 72.62 473 PHE A O 1
ATOM 3848 N N . LYS A 1 474 ? -24.190 -17.546 26.727 1.00 68.44 474 LYS A N 1
ATOM 3849 C CA . LYS A 1 474 ? -25.380 -17.434 27.570 1.00 68.44 474 LYS A CA 1
ATOM 3850 C C . LYS A 1 474 ? -25.005 -17.912 28.972 1.00 68.44 474 LYS A C 1
ATOM 3852 O O . LYS A 1 474 ? -24.421 -18.988 29.070 1.00 68.44 474 LYS A O 1
ATOM 3857 N N . PRO A 1 475 ? -25.315 -17.150 30.032 1.00 62.16 475 PRO A N 1
ATOM 3858 C CA . PRO A 1 475 ? -25.149 -17.637 31.395 1.00 62.16 475 PRO A CA 1
ATOM 3859 C C . PRO A 1 475 ? -25.994 -18.901 31.606 1.00 62.16 475 PRO A C 1
ATOM 3861 O O . PRO A 1 475 ? -27.153 -18.934 31.186 1.00 62.16 475 PRO A O 1
ATOM 3864 N N . ASP A 1 476 ? -25.437 -19.915 32.265 1.00 57.09 476 ASP A N 1
ATOM 3865 C CA . ASP A 1 476 ? -26.177 -21.125 32.632 1.00 57.09 476 ASP A CA 1
ATOM 3866 C C . ASP A 1 476 ? -27.189 -20.834 33.762 1.00 57.09 476 ASP A C 1
ATOM 3868 O O . ASP A 1 476 ? -26.867 -20.142 34.730 1.00 57.09 476 ASP A O 1
ATOM 3872 N N . GLY A 1 477 ? -28.414 -21.373 33.662 1.00 59.56 477 GLY A N 1
ATOM 3873 C CA . GLY A 1 477 ? -29.438 -21.316 34.720 1.00 59.56 477 GLY A CA 1
ATOM 3874 C C . GLY A 1 477 ? -30.867 -21.009 34.239 1.00 59.56 477 GLY A C 1
ATOM 3875 O O . GLY A 1 477 ? -31.073 -20.485 33.149 1.00 59.56 477 GLY A O 1
ATOM 3876 N N . GLU A 1 478 ? -31.873 -21.319 35.070 1.00 48.97 478 GLU A N 1
ATOM 3877 C CA . GLU A 1 478 ? -33.303 -21.072 34.774 1.00 48.97 478 GLU A CA 1
ATOM 3878 C C . GLU A 1 478 ? -33.692 -19.577 34.811 1.00 48.97 478 GLU A C 1
ATOM 3880 O O . GLU A 1 478 ? -34.688 -19.189 34.208 1.00 48.97 478 GLU A O 1
ATOM 3885 N N . ASN A 1 479 ? -32.886 -18.732 35.470 1.00 57.28 479 ASN A N 1
ATOM 3886 C CA . ASN A 1 479 ? -33.033 -17.273 35.527 1.00 57.28 479 ASN A CA 1
ATOM 3887 C C . ASN A 1 479 ? -31.686 -16.601 35.213 1.00 57.28 479 ASN A C 1
ATOM 3889 O O . ASN A 1 479 ? -30.977 -16.199 36.141 1.00 57.28 479 ASN A O 1
ATOM 3893 N N . PRO A 1 480 ? -31.288 -16.505 33.935 1.00 57.03 480 PRO A N 1
ATOM 3894 C CA . PRO A 1 480 ? -30.045 -15.842 33.574 1.00 57.03 480 PRO A CA 1
ATOM 3895 C C . PRO A 1 480 ? -30.094 -14.372 34.036 1.00 57.03 480 PRO A C 1
ATOM 3897 O O . PRO A 1 480 ? -31.114 -13.705 33.823 1.00 57.03 480 PRO A O 1
ATOM 3900 N N . PRO A 1 481 ? -29.032 -13.859 34.687 1.00 55.84 481 PRO A N 1
ATOM 3901 C CA . PRO A 1 481 ? -28.994 -12.476 35.144 1.00 55.84 481 PRO A CA 1
ATOM 3902 C C . PRO A 1 481 ? -29.150 -11.531 33.950 1.00 55.84 481 PRO A C 1
ATOM 3904 O O . PRO A 1 481 ? -28.674 -11.812 32.843 1.00 55.84 481 PRO A O 1
ATOM 3907 N N . ARG A 1 482 ? -29.867 -10.421 34.150 1.00 57.22 482 ARG A N 1
ATOM 3908 C CA . ARG A 1 482 ? -30.162 -9.501 33.045 1.00 57.22 482 ARG A CA 1
ATOM 3909 C C . ARG A 1 482 ? -28.873 -8.796 32.604 1.00 57.22 482 ARG A C 1
ATOM 3911 O O . ARG A 1 482 ? -28.033 -8.489 33.455 1.00 57.22 482 ARG A O 1
ATOM 3918 N N . PRO A 1 483 ? -28.705 -8.500 31.300 1.00 55.06 483 PRO A N 1
ATOM 3919 C CA . PRO A 1 483 ? -27.583 -7.694 30.829 1.00 55.06 483 PRO A CA 1
ATOM 3920 C C . PRO A 1 483 ? -27.474 -6.391 31.635 1.00 55.06 483 PRO A C 1
ATOM 3922 O O . PRO A 1 483 ? -28.458 -5.664 31.756 1.00 55.06 483 PRO A O 1
ATOM 3925 N N . GLY A 1 484 ? -26.297 -6.126 32.211 1.00 54.62 484 GLY A N 1
ATOM 3926 C CA . GLY A 1 484 ? -26.023 -4.937 33.030 1.00 54.62 484 GLY A CA 1
ATOM 3927 C C . GLY A 1 484 ? -25.976 -5.167 34.548 1.00 54.62 484 GLY A C 1
ATOM 3928 O O . GLY A 1 484 ? -25.465 -4.310 35.261 1.00 54.62 484 GLY A O 1
ATOM 3929 N N . GLU A 1 485 ? -26.426 -6.314 35.069 1.00 65.75 485 GLU A N 1
ATOM 3930 C CA . GLU A 1 485 ? -26.302 -6.633 36.502 1.00 65.75 485 GLU A CA 1
ATOM 3931 C C . GLU A 1 485 ? -24.861 -7.045 36.880 1.00 65.75 485 GLU A C 1
ATOM 3933 O O . GLU A 1 485 ? -24.194 -7.770 36.140 1.00 65.75 485 GLU A O 1
ATOM 3938 N N . THR A 1 486 ? -24.373 -6.653 38.065 1.00 61.56 486 THR A N 1
ATOM 3939 C CA . THR A 1 486 ? -22.996 -6.942 38.533 1.00 61.56 486 THR A CA 1
ATOM 3940 C C . THR A 1 486 ? -22.668 -8.443 38.553 1.00 61.56 486 THR A C 1
ATOM 3942 O O . THR A 1 486 ? -21.551 -8.843 38.225 1.00 61.56 486 THR A O 1
ATOM 3945 N N . LEU A 1 487 ? -23.654 -9.288 38.880 1.00 61.38 487 LEU A N 1
ATOM 3946 C CA . LEU A 1 487 ? -23.534 -10.752 38.838 1.00 61.38 487 LEU A CA 1
ATOM 3947 C C . LEU A 1 487 ? -23.289 -11.276 37.413 1.00 61.38 487 LEU A C 1
ATOM 3949 O O . LEU A 1 487 ? -22.482 -12.186 37.234 1.00 61.38 487 LEU A O 1
ATOM 3953 N N . ALA A 1 488 ? -23.918 -10.672 36.398 1.00 74.56 488 ALA A N 1
ATOM 3954 C CA . ALA A 1 488 ? -23.654 -11.001 34.999 1.00 74.56 488 ALA A CA 1
ATOM 3955 C C . ALA A 1 488 ? -22.237 -10.573 34.588 1.00 74.56 488 ALA A C 1
ATOM 3957 O O . ALA A 1 488 ? -21.532 -11.342 33.937 1.00 74.56 488 ALA A O 1
ATOM 3958 N N . LYS A 1 489 ? -21.785 -9.383 35.014 1.00 84.38 489 LYS A N 1
ATOM 3959 C CA . LYS A 1 489 ? -20.438 -8.872 34.698 1.00 84.38 489 LYS A CA 1
ATOM 3960 C C . LYS A 1 489 ? -19.325 -9.748 35.274 1.00 84.38 489 LYS A C 1
ATOM 3962 O O . LYS A 1 489 ? -18.350 -10.030 34.580 1.00 84.38 489 LYS A O 1
ATOM 3967 N N . ARG A 1 490 ? -19.481 -10.227 36.514 1.00 88.00 490 ARG A N 1
ATOM 3968 C CA . ARG A 1 490 ? -18.515 -11.147 37.134 1.00 88.00 490 ARG A CA 1
ATOM 3969 C C . ARG A 1 490 ? -18.432 -12.474 36.380 1.00 88.00 490 ARG A C 1
ATOM 3971 O O . ARG A 1 490 ? -17.332 -12.902 36.059 1.00 88.00 490 ARG A O 1
ATOM 3978 N N . ALA A 1 491 ? -19.575 -13.063 36.021 1.00 86.19 491 ALA A N 1
ATOM 3979 C CA . ALA A 1 491 ? -19.609 -14.298 35.236 1.00 86.19 491 ALA A CA 1
ATOM 3980 C C . ALA A 1 491 ? -18.937 -14.142 33.858 1.00 86.19 491 ALA A C 1
ATOM 3982 O O . ALA A 1 491 ? -18.251 -15.053 33.400 1.00 86.19 491 ALA A O 1
ATOM 3983 N N . VAL A 1 492 ? -19.091 -12.978 33.213 1.00 89.88 492 VAL A N 1
ATOM 3984 C CA . VAL A 1 492 ? -18.382 -12.654 31.964 1.00 89.88 492 VAL A CA 1
ATOM 3985 C C . VAL A 1 492 ? -16.867 -12.622 32.184 1.00 89.88 492 VAL A C 1
ATOM 3987 O O . VAL A 1 492 ? -16.139 -13.237 31.410 1.00 89.88 492 VAL A O 1
ATOM 3990 N N . ILE A 1 493 ? -16.384 -11.961 33.240 1.00 93.12 493 ILE A N 1
ATOM 3991 C CA . ILE A 1 493 ? -14.947 -11.915 33.561 1.00 93.12 493 ILE A CA 1
ATOM 3992 C C . ILE A 1 493 ? -14.406 -13.310 33.858 1.00 93.12 493 ILE A C 1
ATOM 3994 O O . ILE A 1 493 ? -13.359 -13.666 33.327 1.00 93.12 493 ILE A O 1
ATOM 3998 N N . ASP A 1 494 ? -15.110 -14.105 34.663 1.00 91.56 494 ASP A N 1
ATOM 3999 C CA . ASP A 1 494 ? -14.681 -15.466 34.980 1.00 91.56 494 ASP A CA 1
ATOM 4000 C C . ASP A 1 494 ? -14.545 -16.311 33.707 1.00 91.56 494 ASP A C 1
ATOM 4002 O O . ASP A 1 494 ? -13.503 -16.927 33.485 1.00 91.56 494 ASP A O 1
ATOM 4006 N N . ALA A 1 495 ? -15.531 -16.239 32.808 1.00 91.00 495 ALA A N 1
ATOM 4007 C CA . ALA A 1 495 ? -15.474 -16.923 31.520 1.00 91.00 495 ALA A CA 1
ATOM 4008 C C . ALA A 1 495 ? -14.323 -16.429 30.625 1.00 91.00 495 ALA A C 1
ATOM 4010 O O . ALA A 1 495 ? -13.729 -17.234 29.905 1.00 91.00 495 ALA A O 1
ATOM 4011 N N . ILE A 1 496 ? -14.006 -15.129 30.650 1.00 94.31 496 ILE A N 1
ATOM 4012 C CA . ILE A 1 496 ? -12.853 -14.575 29.928 1.00 94.31 496 ILE A CA 1
ATOM 4013 C C . ILE A 1 496 ? -11.559 -15.140 30.512 1.00 94.31 496 ILE A C 1
ATOM 4015 O O . ILE A 1 496 ? -10.756 -15.677 29.757 1.00 94.31 496 ILE A O 1
ATOM 4019 N N . LEU A 1 497 ? -11.362 -15.068 31.830 1.00 95.12 497 LEU A N 1
ATOM 4020 C CA . LEU A 1 497 ? -10.145 -15.550 32.490 1.00 95.12 497 LEU A CA 1
ATOM 4021 C C . LEU A 1 497 ? -9.913 -17.050 32.255 1.00 95.12 497 LEU A C 1
ATOM 4023 O O . LEU A 1 497 ? -8.772 -17.455 32.061 1.00 95.12 497 LEU A O 1
ATOM 4027 N N . ASP A 1 498 ? -10.977 -17.852 32.206 1.00 92.50 498 ASP A N 1
ATOM 4028 C CA . ASP A 1 498 ? -10.884 -19.301 31.983 1.00 92.50 498 ASP A CA 1
ATOM 4029 C C . ASP A 1 498 ? -10.551 -19.674 30.530 1.00 92.50 498 ASP A C 1
ATOM 4031 O O . ASP A 1 498 ? -10.001 -20.745 30.270 1.00 92.50 498 ASP A O 1
ATOM 4035 N N . LYS A 1 499 ? -10.910 -18.821 29.562 1.00 93.19 499 LYS A N 1
ATOM 4036 C CA . LYS A 1 499 ? -10.797 -19.126 28.124 1.00 93.19 499 LYS A CA 1
ATOM 4037 C C . LYS A 1 499 ? -9.723 -18.325 27.396 1.00 93.19 499 LYS A C 1
ATOM 4039 O O . LYS A 1 499 ? -9.375 -18.700 26.278 1.00 93.19 499 LYS A O 1
ATOM 4044 N N . HIS A 1 500 ? -9.222 -17.236 27.981 1.00 95.31 500 HIS A N 1
ATOM 4045 C CA . HIS A 1 500 ? -8.361 -16.272 27.292 1.00 95.31 500 HIS A CA 1
ATOM 4046 C C . HIS A 1 500 ? -7.102 -16.921 26.716 1.00 95.31 500 HIS A C 1
ATOM 4048 O O . HIS A 1 500 ? -6.807 -16.718 25.540 1.00 95.31 500 HIS A O 1
ATOM 4054 N N . ASP A 1 501 ? -6.400 -17.741 27.500 1.00 94.38 501 ASP A N 1
ATOM 4055 C CA . ASP A 1 501 ? -5.146 -18.359 27.060 1.00 94.38 501 ASP A CA 1
ATOM 4056 C C . ASP A 1 501 ? -5.385 -19.294 25.865 1.00 94.38 501 ASP A C 1
ATOM 4058 O O . ASP A 1 501 ? -4.742 -19.149 24.828 1.00 94.38 501 ASP A O 1
ATOM 4062 N N . ALA A 1 502 ? -6.409 -20.151 25.923 1.00 93.94 502 ALA A N 1
ATOM 4063 C CA . ALA A 1 502 ? -6.766 -21.022 24.804 1.00 93.94 502 ALA A CA 1
ATOM 4064 C C . ALA A 1 502 ? -7.231 -20.238 23.560 1.00 93.94 502 ALA A C 1
ATOM 4066 O O . ALA A 1 502 ? -6.838 -20.563 22.439 1.00 93.94 502 ALA A O 1
ATOM 4067 N N . ALA A 1 503 ? -8.048 -19.195 23.743 1.00 91.88 503 ALA A N 1
ATOM 4068 C CA . ALA A 1 503 ? -8.589 -18.390 22.645 1.00 91.88 503 ALA A CA 1
ATOM 4069 C C . ALA A 1 503 ? -7.520 -17.541 21.936 1.00 91.88 503 ALA A C 1
ATOM 4071 O O . ALA A 1 503 ? -7.639 -17.278 20.743 1.00 91.88 503 ALA A O 1
ATOM 4072 N N . THR A 1 504 ? -6.470 -17.137 22.654 1.00 93.81 504 THR A N 1
ATOM 4073 C CA . THR A 1 504 ? -5.389 -16.277 22.143 1.00 93.81 504 THR A CA 1
ATOM 4074 C C . THR A 1 504 ? -4.100 -17.041 21.827 1.00 93.81 504 THR A C 1
ATOM 4076 O O . THR A 1 504 ? -3.054 -16.433 21.586 1.00 93.81 504 THR A O 1
ATOM 4079 N N . GLY A 1 505 ? -4.148 -18.378 21.818 1.00 91.81 505 GLY A N 1
ATOM 4080 C CA . GLY A 1 505 ? -2.988 -19.223 21.537 1.00 91.81 505 GLY A CA 1
ATOM 4081 C C . GLY A 1 505 ? -1.863 -19.032 22.555 1.00 91.81 505 GLY A C 1
ATOM 4082 O O . GLY A 1 505 ? -0.739 -18.723 22.170 1.00 91.81 505 GLY A O 1
ATOM 4083 N N . GLU A 1 506 ? -2.177 -19.179 23.840 1.00 92.44 506 GLU A N 1
ATOM 4084 C CA . GLU A 1 506 ? -1.277 -18.967 24.981 1.00 92.44 506 GLU A CA 1
ATOM 4085 C C . GLU A 1 506 ? -0.730 -17.532 25.038 1.00 92.44 506 GLU A C 1
ATOM 4087 O O . GLU A 1 506 ? 0.475 -17.300 25.184 1.00 92.44 506 GLU A O 1
ATOM 4092 N N . ARG A 1 507 ? -1.625 -16.544 24.869 1.00 92.00 507 ARG A N 1
ATOM 4093 C CA . ARG A 1 507 ? -1.295 -15.107 24.794 1.00 92.00 507 ARG A CA 1
ATOM 4094 C C . ARG A 1 507 ? -0.299 -14.787 23.678 1.00 92.00 507 ARG A C 1
ATOM 4096 O O . ARG A 1 507 ? 0.509 -13.858 23.796 1.00 92.00 507 ARG A O 1
ATOM 4103 N N . ARG A 1 508 ? -0.323 -15.564 22.588 1.00 88.38 508 ARG A N 1
ATOM 4104 C CA . ARG A 1 508 ? 0.353 -15.225 21.326 1.00 88.38 508 ARG A CA 1
ATOM 4105 C C . ARG A 1 508 ? -0.356 -14.066 20.636 1.00 88.38 508 ARG A C 1
ATOM 4107 O O . ARG A 1 508 ? 0.336 -13.226 20.067 1.00 88.38 508 ARG A O 1
ATOM 4114 N N . PHE A 1 509 ? -1.676 -14.000 20.748 1.00 93.38 509 PHE A N 1
ATOM 4115 C CA . PHE A 1 509 ? -2.525 -12.874 20.361 1.00 93.38 509 PHE A CA 1
ATOM 4116 C C . PHE A 1 509 ? -2.979 -12.109 21.616 1.00 93.38 509 PHE A C 1
ATOM 4118 O O . PHE A 1 509 ? -2.820 -12.611 22.731 1.00 93.38 509 PHE A O 1
ATOM 4125 N N . ASN A 1 510 ? -3.491 -10.891 21.461 1.00 95.06 510 ASN A N 1
ATOM 4126 C CA . ASN A 1 510 ? -4.220 -10.193 22.528 1.00 95.06 510 ASN A CA 1
ATOM 4127 C C . ASN A 1 510 ? -5.719 -10.137 22.207 1.00 95.06 510 ASN A C 1
ATOM 4129 O O . ASN A 1 510 ? -6.183 -10.929 21.401 1.00 95.06 510 ASN A O 1
ATOM 4133 N N . ALA A 1 511 ? -6.502 -9.319 22.915 1.00 96.69 511 ALA A N 1
ATOM 4134 C CA . ALA A 1 511 ? -7.939 -9.206 22.669 1.00 96.69 511 ALA A CA 1
ATOM 4135 C C . ALA A 1 511 ? -8.483 -7.798 22.964 1.00 96.69 511 ALA A C 1
ATOM 4137 O O . ALA A 1 511 ? -7.996 -7.090 23.853 1.00 96.69 511 ALA A O 1
ATOM 4138 N N . LEU A 1 512 ? -9.556 -7.417 22.263 1.00 96.62 512 LEU A N 1
ATOM 4139 C CA . LEU A 1 512 ? -10.401 -6.277 22.632 1.00 96.62 512 LEU A CA 1
ATOM 4140 C C . LEU A 1 512 ? -11.632 -6.749 23.405 1.00 96.62 512 LEU A C 1
ATOM 4142 O O . LEU A 1 512 ? -12.258 -7.748 23.053 1.00 96.62 512 LEU A O 1
ATOM 4146 N N . PHE A 1 513 ? -12.016 -5.981 24.421 1.00 96.69 513 PHE A N 1
ATOM 4147 C CA . PHE A 1 513 ? -13.259 -6.169 25.159 1.00 96.69 513 PHE A CA 1
ATOM 4148 C C . PHE A 1 513 ? -14.134 -4.919 25.026 1.00 96.69 513 PHE A C 1
ATOM 4150 O O . PHE A 1 513 ? -13.961 -3.943 25.755 1.00 96.69 513 PHE A O 1
ATOM 4157 N N . ALA A 1 514 ? -15.045 -4.940 24.051 1.00 95.19 514 ALA A N 1
ATOM 4158 C CA . ALA A 1 514 ? -15.945 -3.828 23.762 1.00 95.19 514 ALA A CA 1
ATOM 4159 C C . ALA A 1 514 ? -17.145 -3.811 24.721 1.00 95.19 514 ALA A C 1
ATOM 4161 O O . ALA A 1 514 ? -17.832 -4.822 24.886 1.00 95.19 514 ALA A O 1
ATOM 4162 N N . THR A 1 515 ? -17.416 -2.661 25.332 1.00 93.44 515 THR A N 1
ATOM 4163 C CA . THR A 1 515 ? -18.508 -2.458 26.293 1.00 93.44 515 THR A CA 1
ATOM 4164 C C . THR A 1 515 ? -19.543 -1.468 25.765 1.00 93.44 515 THR A C 1
ATOM 4166 O O . THR A 1 515 ? -19.232 -0.628 24.928 1.00 93.44 515 THR A O 1
ATOM 4169 N N . ALA A 1 516 ? -20.775 -1.534 26.276 1.00 90.25 516 ALA A N 1
ATOM 4170 C CA . ALA A 1 516 ? -21.880 -0.707 25.780 1.00 90.25 516 ALA A CA 1
ATOM 4171 C C . ALA A 1 516 ? -21.771 0.783 26.158 1.00 90.25 516 ALA A C 1
ATOM 4173 O O . ALA A 1 516 ? -22.367 1.619 25.487 1.00 90.25 516 ALA A O 1
ATOM 4174 N N . SER A 1 517 ? -21.040 1.110 27.227 1.00 92.50 517 SER A N 1
ATOM 4175 C CA . SER A 1 517 ? -20.874 2.480 27.720 1.00 92.50 517 SER A CA 1
ATOM 4176 C C . SER A 1 517 ? -19.551 2.673 28.467 1.00 92.50 517 SER A C 1
ATOM 4178 O O . SER A 1 517 ? -18.915 1.708 28.899 1.00 92.50 517 SER A O 1
ATOM 4180 N N . ILE A 1 518 ? -19.166 3.929 28.702 1.00 94.19 518 ILE A N 1
ATOM 4181 C CA . ILE A 1 518 ? -18.039 4.312 29.567 1.00 94.19 518 ILE A CA 1
ATOM 4182 C C . ILE A 1 518 ? -18.241 3.788 30.993 1.00 94.19 518 ILE A C 1
ATOM 4184 O O . ILE A 1 518 ? -17.286 3.343 31.627 1.00 94.19 518 ILE A O 1
ATOM 4188 N N . ASN A 1 519 ? -19.477 3.813 31.501 1.00 93.75 519 ASN A N 1
ATOM 4189 C CA . ASN A 1 519 ? -19.780 3.299 32.838 1.00 93.75 519 ASN A CA 1
ATOM 4190 C C . ASN A 1 519 ? -19.486 1.797 32.919 1.00 93.75 519 ASN A C 1
ATOM 4192 O O . ASN A 1 519 ? -18.831 1.346 33.857 1.00 93.75 519 ASN A O 1
ATOM 4196 N N . ASP A 1 520 ? -19.888 1.033 31.899 1.00 93.00 520 ASP A N 1
ATOM 4197 C CA . ASP A 1 520 ? -19.560 -0.388 31.826 1.00 93.00 520 ASP A CA 1
ATOM 4198 C C . ASP A 1 520 ? -18.051 -0.617 31.755 1.00 93.00 520 ASP A C 1
ATOM 4200 O O . ASP A 1 520 ? -17.547 -1.469 32.484 1.00 93.00 520 ASP A O 1
ATOM 4204 N N . ALA A 1 521 ? -17.324 0.147 30.933 1.00 95.50 521 ALA A N 1
ATOM 4205 C CA . ALA A 1 521 ? -15.869 0.034 30.823 1.00 95.50 521 ALA A CA 1
ATOM 4206 C C . ALA A 1 521 ? -15.165 0.242 32.175 1.00 95.50 521 ALA A C 1
ATOM 4208 O O . ALA A 1 521 ? -14.278 -0.536 32.535 1.00 95.50 521 ALA A O 1
ATOM 4209 N N . ILE A 1 522 ? -15.581 1.263 32.934 1.00 95.56 522 ILE A N 1
ATOM 4210 C CA . ILE A 1 522 ? -15.057 1.558 34.276 1.00 95.56 522 ILE A CA 1
ATOM 4211 C C . ILE A 1 522 ? -15.349 0.394 35.228 1.00 95.56 522 ILE A C 1
ATOM 4213 O O . ILE A 1 522 ? -14.429 -0.131 35.856 1.00 95.56 522 ILE A O 1
ATOM 4217 N N . GLU A 1 523 ? -16.606 -0.049 35.295 1.00 94.44 523 GLU A N 1
ATOM 4218 C CA . GLU A 1 523 ? -17.018 -1.138 36.184 1.00 94.44 523 GLU A CA 1
ATOM 4219 C C . GLU A 1 523 ? -16.295 -2.451 35.859 1.00 94.44 523 GLU A C 1
ATOM 4221 O O . GLU A 1 523 ? -15.824 -3.138 36.764 1.00 94.44 523 GLU A O 1
ATOM 4226 N N . TYR A 1 524 ? -16.157 -2.799 34.576 1.00 95.75 524 TYR A N 1
ATOM 4227 C CA . TYR A 1 524 ? -15.418 -3.990 34.164 1.00 95.75 524 TYR A CA 1
ATOM 4228 C C . TYR A 1 524 ? -13.932 -3.887 34.506 1.00 95.75 524 TYR A C 1
ATOM 4230 O O . TYR A 1 524 ? -13.364 -4.869 34.977 1.00 95.75 524 TYR A O 1
ATOM 4238 N N . HIS A 1 525 ? -13.297 -2.726 34.316 1.00 96.50 525 HIS A N 1
ATOM 4239 C CA . HIS A 1 525 ? -11.887 -2.538 34.668 1.00 96.50 525 HIS A CA 1
ATOM 4240 C C . HIS A 1 525 ? -11.642 -2.753 36.171 1.00 96.50 525 HIS A C 1
ATOM 4242 O O . HIS A 1 525 ? -10.723 -3.481 36.561 1.00 96.50 525 HIS A O 1
ATOM 4248 N N . GLU A 1 526 ? -12.482 -2.162 37.022 1.00 95.31 526 GLU A N 1
ATOM 4249 C CA . GLU A 1 526 ? -12.410 -2.355 38.473 1.00 95.31 526 GLU A CA 1
ATOM 4250 C C . GLU A 1 526 ? -12.676 -3.812 38.867 1.00 95.31 526 GLU A C 1
ATOM 4252 O O . GLU A 1 526 ? -11.937 -4.385 39.673 1.00 95.31 526 GLU A O 1
ATOM 4257 N N . LEU A 1 527 ? -13.683 -4.441 38.261 1.00 95.19 527 LEU A N 1
ATOM 4258 C CA . LEU A 1 527 ? -14.059 -5.816 38.571 1.00 95.19 527 LEU A CA 1
ATOM 4259 C C . LEU A 1 527 ? -12.999 -6.826 38.105 1.00 95.19 527 LEU A C 1
ATOM 4261 O O . LEU A 1 527 ? -12.711 -7.770 38.838 1.00 95.19 527 LEU A O 1
ATOM 4265 N N . PHE A 1 528 ? -12.336 -6.607 36.963 1.00 96.50 528 PHE A N 1
ATOM 4266 C CA . PHE A 1 528 ? -11.173 -7.404 36.545 1.00 96.50 528 PHE A CA 1
ATOM 4267 C C . PHE A 1 528 ? -10.067 -7.355 37.603 1.00 96.50 528 PHE A C 1
ATOM 4269 O O . PHE A 1 528 ? -9.497 -8.389 37.953 1.00 96.50 528 PHE A O 1
ATOM 4276 N N . LYS A 1 529 ? -9.772 -6.168 38.148 1.00 95.06 529 LYS A N 1
ATOM 4277 C CA . LYS A 1 529 ? -8.760 -6.003 39.202 1.00 95.06 529 LYS A CA 1
ATOM 4278 C C . LYS A 1 529 ? -9.131 -6.789 40.462 1.00 95.06 529 LYS A C 1
ATOM 4280 O O . LYS A 1 529 ? -8.273 -7.471 41.017 1.00 95.06 529 LYS A O 1
ATOM 4285 N N . GLN A 1 530 ? -10.395 -6.723 40.880 1.00 95.44 530 GLN A N 1
ATOM 4286 C CA . GLN A 1 530 ? -10.902 -7.441 42.053 1.00 95.44 530 GLN A CA 1
ATOM 4287 C C . GLN A 1 530 ? -10.865 -8.964 41.855 1.00 95.44 530 GLN A C 1
ATOM 4289 O O . GLN A 1 530 ? -10.236 -9.664 42.645 1.00 95.44 530 GLN A O 1
ATOM 4294 N N . VAL A 1 531 ? -11.460 -9.478 40.774 1.00 95.38 531 VAL A N 1
ATOM 4295 C CA . VAL A 1 531 ? -11.555 -10.925 40.507 1.00 95.38 531 VAL A CA 1
ATOM 4296 C C . VAL A 1 531 ? -10.173 -11.556 40.326 1.00 95.38 531 VAL A C 1
ATOM 4298 O O . VAL A 1 531 ? -9.915 -12.630 40.863 1.00 95.38 531 VAL A O 1
ATOM 4301 N N . GLN A 1 532 ? -9.247 -10.891 39.628 1.00 96.25 532 GLN A N 1
ATOM 4302 C CA . GLN A 1 532 ? -7.883 -11.410 39.483 1.00 96.25 532 GLN A CA 1
ATOM 4303 C C . GLN A 1 532 ? -7.122 -11.438 40.812 1.00 96.25 532 GLN A C 1
ATOM 4305 O O . GLN A 1 532 ? -6.373 -12.382 41.045 1.00 96.25 532 GLN A O 1
ATOM 4310 N N . ALA A 1 533 ? -7.318 -10.446 41.689 1.00 95.19 533 ALA A N 1
ATOM 4311 C CA . ALA A 1 533 ? -6.711 -10.447 43.019 1.00 95.19 533 ALA A CA 1
ATOM 4312 C C . ALA A 1 533 ? -7.270 -11.577 43.901 1.00 95.19 533 ALA A C 1
ATOM 4314 O O . ALA A 1 533 ? -6.508 -12.239 44.603 1.00 95.19 533 ALA A O 1
ATOM 4315 N N . GLU A 1 534 ? -8.579 -11.839 43.828 1.00 94.94 534 GLU A N 1
ATOM 4316 C CA . GLU A 1 534 ? -9.219 -12.974 44.505 1.00 94.94 534 GLU A CA 1
ATOM 4317 C C . GLU A 1 534 ? -8.681 -14.318 43.989 1.00 94.94 534 GLU A C 1
ATOM 4319 O O . GLU A 1 534 ? -8.327 -15.183 44.791 1.00 94.94 534 GLU A O 1
ATOM 4324 N N . ARG A 1 535 ? -8.555 -14.485 42.664 1.00 94.50 535 ARG A N 1
ATOM 4325 C CA . ARG A 1 535 ? -7.976 -15.699 42.066 1.00 94.50 535 ARG A CA 1
ATOM 4326 C C . ARG A 1 535 ? -6.519 -15.887 42.455 1.00 94.50 535 ARG A C 1
ATOM 4328 O O . ARG A 1 535 ? -6.154 -16.980 42.857 1.00 94.50 535 ARG A O 1
ATOM 4335 N N . GLN A 1 536 ? -5.715 -14.830 42.421 1.00 94.75 536 GLN A N 1
ATOM 4336 C CA . GLN A 1 536 ? -4.306 -14.903 42.806 1.00 94.75 536 GLN A CA 1
ATOM 4337 C C . GLN A 1 536 ? -4.116 -15.228 44.296 1.00 94.75 536 GLN A C 1
ATOM 4339 O O . GLN A 1 536 ? -3.141 -15.873 44.675 1.00 94.75 536 GLN A O 1
ATOM 4344 N N . ALA A 1 537 ? -5.049 -14.807 45.156 1.00 94.06 537 ALA A N 1
ATOM 4345 C CA . ALA A 1 537 ? -5.052 -15.197 46.563 1.00 94.06 537 ALA A CA 1
ATOM 4346 C C . ALA A 1 537 ? -5.432 -16.677 46.769 1.00 94.06 537 ALA A C 1
ATOM 4348 O O . ALA A 1 537 ? -4.963 -17.293 47.727 1.00 94.06 537 ALA A O 1
ATOM 4349 N N . GLY A 1 538 ? -6.278 -17.238 45.896 1.00 93.25 538 GLY A N 1
ATOM 4350 C CA . GLY A 1 538 ? -6.691 -18.646 45.925 1.00 93.25 538 GLY A CA 1
ATOM 4351 C C . GLY A 1 538 ? -5.742 -19.609 45.200 1.00 93.25 538 GLY A C 1
ATOM 4352 O O . GLY A 1 538 ? -5.666 -20.777 45.575 1.00 93.25 538 GLY A O 1
ATOM 4353 N N . ASP A 1 539 ? -5.012 -19.121 44.200 1.00 93.31 539 ASP A N 1
ATOM 4354 C CA . ASP A 1 539 ? -4.073 -19.866 43.364 1.00 93.31 539 ASP A CA 1
ATOM 4355 C C . ASP A 1 539 ? -2.811 -19.016 43.099 1.00 93.31 539 ASP A C 1
ATOM 4357 O O . ASP A 1 539 ? -2.833 -18.118 42.254 1.00 93.31 539 ASP A O 1
ATOM 4361 N N . PRO A 1 540 ? -1.695 -19.277 43.807 1.00 90.88 540 PRO A N 1
ATOM 4362 C CA . PRO A 1 540 ? -0.445 -18.541 43.619 1.00 90.88 540 PRO A CA 1
ATOM 4363 C C . PRO A 1 540 ? 0.191 -18.691 42.229 1.00 90.88 540 PRO A C 1
ATOM 4365 O O . PRO A 1 540 ? 1.000 -17.841 41.854 1.00 90.88 540 PRO A O 1
ATOM 4368 N N . GLU A 1 541 ? -0.148 -19.745 41.479 1.00 92.69 541 GLU A N 1
ATOM 4369 C CA . GLU A 1 541 ? 0.363 -19.978 40.120 1.00 92.69 541 GLU A CA 1
ATOM 4370 C C . GLU A 1 541 ? -0.448 -19.211 39.063 1.00 92.69 541 GLU A C 1
ATOM 4372 O O . GLU A 1 541 ? -0.016 -19.081 37.914 1.00 92.69 541 GLU A O 1
ATOM 4377 N N . PHE A 1 542 ? -1.604 -18.653 39.439 1.00 93.81 542 PHE A N 1
ATOM 4378 C CA . PHE A 1 542 ? -2.412 -17.832 38.549 1.00 93.81 542 PHE A CA 1
ATOM 4379 C C . PHE A 1 542 ? -1.638 -16.582 38.114 1.00 93.81 542 PHE A C 1
ATOM 4381 O O . PHE A 1 542 ? -1.266 -15.732 38.929 1.00 93.81 542 PHE A O 1
ATOM 4388 N N . VAL A 1 543 ? -1.444 -16.438 36.800 1.00 92.81 543 VAL A N 1
ATOM 4389 C CA . VAL A 1 543 ? -0.812 -15.263 36.191 1.00 92.81 543 VAL A CA 1
ATOM 4390 C C . VAL A 1 543 ? -1.891 -14.298 35.690 1.00 92.81 543 VAL A C 1
ATOM 4392 O O . VAL A 1 543 ? -2.517 -14.581 34.660 1.00 92.81 543 VAL A O 1
ATOM 4395 N N . PRO A 1 544 ? -2.085 -13.133 36.343 1.00 95.06 544 PRO A N 1
ATOM 4396 C CA . PRO A 1 544 ? -3.108 -12.171 35.946 1.00 95.06 544 PRO A CA 1
ATOM 4397 C C . PRO A 1 544 ? -2.928 -11.678 34.508 1.00 95.06 544 PRO A C 1
ATOM 4399 O O . PRO A 1 544 ? -1.803 -11.539 34.014 1.00 95.06 544 PRO A O 1
ATOM 4402 N N . LEU A 1 545 ? -4.040 -11.358 33.852 1.00 96.44 545 LEU A N 1
ATOM 4403 C CA . LEU A 1 545 ? -4.051 -10.663 32.573 1.00 96.44 545 LEU A CA 1
ATOM 4404 C C . LEU A 1 545 ? -3.689 -9.188 32.760 1.00 96.44 545 LEU A C 1
ATOM 4406 O O . LEU A 1 545 ? -4.116 -8.507 33.705 1.00 96.44 545 LEU A O 1
ATOM 4410 N N . LYS A 1 546 ? -2.926 -8.663 31.806 1.00 96.19 546 LYS A N 1
ATOM 4411 C CA . LYS A 1 546 ? -2.575 -7.245 31.705 1.00 96.19 546 LYS A CA 1
ATOM 4412 C C . LYS A 1 546 ? -3.703 -6.492 31.006 1.00 96.19 546 LYS A C 1
ATOM 4414 O O . LYS A 1 546 ? -3.669 -6.284 29.795 1.00 96.19 546 LYS A O 1
ATOM 4419 N N . VAL A 1 547 ? -4.680 -6.060 31.797 1.00 97.31 547 VAL A N 1
ATOM 4420 C CA . VAL A 1 547 ? -5.865 -5.330 31.321 1.00 97.31 547 VAL A CA 1
ATOM 4421 C C . VAL A 1 547 ? -5.602 -3.823 31.258 1.00 97.31 547 VAL A C 1
ATOM 4423 O O . VAL A 1 547 ? -5.170 -3.239 32.254 1.00 97.31 547 VAL A O 1
ATOM 4426 N N . ALA A 1 548 ? -5.835 -3.197 30.109 1.00 97.06 548 ALA A N 1
ATOM 4427 C CA . ALA A 1 548 ? -5.886 -1.742 29.939 1.00 97.06 548 ALA A CA 1
ATOM 4428 C C . ALA A 1 548 ? -7.316 -1.313 29.575 1.00 97.06 548 ALA A C 1
ATOM 4430 O O . ALA A 1 548 ? -8.109 -2.146 29.144 1.00 97.06 548 ALA A O 1
ATOM 4431 N N . ALA A 1 549 ? -7.652 -0.033 29.727 1.00 96.81 549 ALA A N 1
ATOM 4432 C CA . ALA A 1 549 ? -8.952 0.500 29.325 1.00 96.81 549 ALA A CA 1
ATOM 4433 C C . ALA A 1 549 ? -8.783 1.848 28.627 1.00 96.81 549 ALA A C 1
ATOM 4435 O O . ALA A 1 549 ? -7.970 2.663 29.061 1.00 96.81 549 ALA A O 1
ATOM 4436 N N . VAL A 1 550 ? -9.536 2.087 27.554 1.00 92.88 550 VAL A N 1
ATOM 4437 C CA . VAL A 1 550 ? -9.461 3.344 26.811 1.00 92.88 550 VAL A CA 1
ATOM 4438 C C . VAL A 1 550 ? -10.833 3.817 26.339 1.00 92.88 550 VAL A C 1
ATOM 4440 O O . VAL A 1 550 ? -11.575 3.099 25.675 1.00 92.88 550 VAL A O 1
ATOM 4443 N N . PHE A 1 551 ? -11.154 5.046 26.729 1.00 93.75 551 PHE A N 1
ATOM 4444 C CA . PHE A 1 551 ? -12.342 5.806 26.357 1.00 93.75 551 PHE A CA 1
ATOM 4445 C C . PHE A 1 551 ? -12.031 7.298 26.540 1.00 93.75 551 PHE A C 1
ATOM 4447 O O . PHE A 1 551 ? -11.121 7.672 27.287 1.00 93.75 551 PHE A O 1
ATOM 4454 N N . SER A 1 552 ? -12.756 8.158 25.839 1.00 89.44 552 SER A N 1
ATOM 4455 C CA . SER A 1 552 ? -12.510 9.596 25.795 1.00 89.44 552 SER A CA 1
ATOM 4456 C C . SER A 1 552 ? -12.790 10.263 27.143 1.00 89.44 552 SER A C 1
ATOM 4458 O O . SER A 1 552 ? -13.816 9.987 27.774 1.00 89.44 552 SER A O 1
ATOM 4460 N N . PRO A 1 553 ? -11.911 11.182 27.584 1.00 90.50 553 PRO A N 1
ATOM 4461 C CA . PRO A 1 553 ? -12.199 12.013 28.741 1.00 90.50 553 PRO A CA 1
ATOM 4462 C C . PRO A 1 553 ? -13.337 12.999 28.431 1.00 90.50 553 PRO A C 1
ATOM 4464 O O . PRO A 1 553 ? -13.548 13.341 27.265 1.00 90.50 553 PRO A O 1
ATOM 4467 N N . PRO A 1 554 ? -14.027 13.534 29.453 1.00 89.19 554 PRO A N 1
ATOM 4468 C CA . PRO A 1 554 ? -14.889 14.700 29.289 1.00 89.19 554 PRO A CA 1
ATOM 4469 C C . PRO A 1 554 ? -14.117 15.889 28.697 1.00 89.19 554 PRO A C 1
ATOM 4471 O O . PRO A 1 554 ? -12.987 16.159 29.105 1.00 89.19 554 PRO A O 1
ATOM 4474 N N . ALA A 1 555 ? -14.724 16.629 27.761 1.00 79.94 555 ALA A N 1
ATOM 4475 C CA . ALA A 1 555 ? -14.040 17.715 27.057 1.00 79.94 555 ALA A CA 1
ATOM 4476 C C . ALA A 1 555 ? -13.534 18.846 27.963 1.00 79.94 555 ALA A C 1
ATOM 4478 O O . ALA A 1 555 ? -12.431 19.334 27.746 1.00 79.94 555 ALA A O 1
ATOM 4479 N N . GLU A 1 556 ? -14.336 19.309 28.930 1.00 77.69 556 GLU A N 1
ATOM 4480 C CA . GLU A 1 556 ? -13.998 20.397 29.876 1.00 77.69 556 GLU A CA 1
ATOM 4481 C C . GLU A 1 556 ? -13.307 21.636 29.254 1.00 77.69 556 GLU A C 1
ATOM 4483 O O . GLU A 1 556 ? -12.484 22.307 29.876 1.00 77.69 556 GLU A O 1
ATOM 4488 N N . GLY A 1 557 ? -13.624 21.962 27.997 1.00 66.94 557 GLY A N 1
ATOM 4489 C CA . GLY A 1 557 ? -13.009 23.078 27.269 1.00 66.94 557 GLY A CA 1
ATOM 4490 C C . GLY A 1 557 ? -11.648 22.778 26.622 1.00 66.94 557 GLY A C 1
ATOM 4491 O O . GLY A 1 557 ? -11.125 23.643 25.908 1.00 66.94 557 GLY A O 1
ATOM 4492 N N . ASN A 1 558 ? -11.092 21.573 26.790 1.00 72.56 558 ASN A N 1
ATOM 4493 C CA . ASN A 1 558 ? -10.009 21.066 25.952 1.00 72.56 558 ASN A CA 1
ATOM 4494 C C . ASN A 1 558 ? -10.555 20.796 24.542 1.00 72.56 558 ASN A C 1
ATOM 4496 O O . ASN A 1 558 ? -11.385 19.915 24.326 1.00 72.56 558 ASN A O 1
ATOM 4500 N N . LYS A 1 559 ? -10.078 21.577 23.569 1.00 66.56 559 LYS A N 1
ATOM 4501 C CA . LYS A 1 559 ? -10.561 21.525 22.183 1.00 66.56 559 LYS A CA 1
ATOM 4502 C C . LYS A 1 559 ? -10.212 20.221 21.479 1.00 66.56 559 LYS A C 1
ATOM 4504 O O . LYS A 1 559 ? -10.983 19.796 20.628 1.00 66.56 559 LYS A O 1
ATOM 4509 N N . ASP A 1 560 ? -9.091 19.603 21.831 1.00 64.38 560 ASP A N 1
ATOM 4510 C CA . ASP A 1 560 ? -8.661 18.352 21.209 1.00 64.38 560 ASP A CA 1
ATOM 4511 C C . ASP A 1 560 ? -9.535 17.190 21.687 1.00 64.38 560 ASP A C 1
ATOM 4513 O O . ASP A 1 560 ? -9.957 16.358 20.887 1.00 64.38 560 ASP A O 1
ATOM 4517 N N . VAL A 1 561 ? -9.898 17.189 22.974 1.00 73.56 561 VAL A N 1
ATOM 4518 C CA . VAL A 1 561 ? -10.849 16.222 23.541 1.00 73.56 561 VAL A CA 1
ATOM 4519 C C . VAL A 1 561 ? -12.266 16.475 23.032 1.00 73.56 561 VAL A C 1
ATOM 4521 O O . VAL A 1 561 ? -12.953 15.531 22.657 1.00 73.56 561 VAL A O 1
ATOM 4524 N N . GLN A 1 562 ? -12.702 17.735 22.963 1.00 70.31 562 GLN A N 1
ATOM 4525 C CA . GLN A 1 562 ? -14.008 18.084 22.400 1.00 70.31 562 GLN A CA 1
ATOM 4526 C C . GLN A 1 562 ? -14.152 17.549 20.973 1.00 70.31 562 GLN A C 1
ATOM 4528 O O . GLN A 1 562 ? -15.143 16.901 20.649 1.00 70.31 562 GLN A O 1
ATOM 4533 N N . GLN A 1 563 ? -13.126 17.757 20.149 1.00 64.31 563 GLN A N 1
ATOM 4534 C CA . GLN A 1 563 ? -13.090 17.241 18.789 1.00 64.31 563 GLN A CA 1
ATOM 4535 C C . GLN A 1 563 ? -13.096 15.703 18.754 1.00 64.31 563 GLN A C 1
ATOM 4537 O O . GLN A 1 563 ? -13.817 15.117 17.955 1.00 64.31 563 GLN A O 1
ATOM 4542 N N . LEU A 1 564 ? -12.335 15.039 19.632 1.00 70.31 564 LEU A N 1
ATOM 4543 C CA . LEU A 1 564 ? -12.332 13.577 19.748 1.00 70.31 564 LEU A CA 1
ATOM 4544 C C . LEU A 1 564 ? -13.734 13.017 20.051 1.00 70.31 564 LEU A C 1
ATOM 4546 O O . LEU A 1 564 ? -14.133 12.013 19.457 1.00 70.31 564 LEU A O 1
ATOM 4550 N N . GLN A 1 565 ? -14.476 13.673 20.949 1.00 72.31 565 GLN A N 1
ATOM 4551 C CA . GLN A 1 565 ? -15.828 13.272 21.344 1.00 72.31 565 GLN A CA 1
ATOM 4552 C C . GLN A 1 565 ? -16.872 13.504 20.246 1.00 72.31 565 GLN A C 1
ATOM 4554 O O . GLN A 1 565 ? -17.748 12.667 20.069 1.00 72.31 565 GLN A O 1
ATOM 4559 N N . GLU A 1 566 ? -16.782 14.586 19.463 1.00 65.81 566 GLU A N 1
ATOM 4560 C CA . GLU A 1 566 ? -17.700 14.839 18.330 1.00 65.81 566 GLU A CA 1
ATOM 4561 C C . GLU A 1 566 ? -17.745 13.676 17.328 1.00 65.81 566 GLU A C 1
ATOM 4563 O O . GLU A 1 566 ? -18.731 13.474 16.612 1.00 65.81 566 GLU A O 1
ATOM 4568 N N . ASP A 1 567 ? -16.668 12.904 17.281 1.00 60.78 567 ASP A N 1
ATOM 4569 C CA . ASP A 1 567 ? -16.531 11.750 16.420 1.00 60.78 567 ASP A CA 1
ATOM 4570 C C . ASP A 1 567 ? -16.909 10.422 17.142 1.00 60.78 567 ASP A C 1
ATOM 4572 O O . ASP A 1 567 ? -16.914 9.383 16.480 1.00 60.78 567 ASP A O 1
ATOM 4576 N N . LEU A 1 568 ? -17.085 10.383 18.479 1.00 74.94 568 LEU A N 1
ATOM 4577 C CA . LEU A 1 568 ? -17.437 9.198 19.310 1.00 74.94 568 LEU A CA 1
ATOM 4578 C C . LEU A 1 568 ? -18.847 9.393 19.897 1.00 74.94 568 LEU A C 1
ATOM 4580 O O . LEU A 1 568 ? -18.976 9.862 21.027 1.00 74.94 568 LEU A O 1
ATOM 4584 N N . PRO A 1 569 ? -19.927 9.113 19.146 1.00 74.69 569 PRO A N 1
ATOM 4585 C CA . PRO A 1 569 ? -21.262 9.516 19.567 1.00 74.69 569 PRO A CA 1
ATOM 4586 C C . PRO A 1 569 ? -21.706 8.891 20.891 1.00 74.69 569 PRO A C 1
ATOM 4588 O O . PRO A 1 569 ? -22.318 9.599 21.688 1.00 74.69 569 PRO A O 1
ATOM 4591 N N . GLN A 1 570 ? -21.388 7.610 21.128 1.00 80.12 570 GLN A N 1
ATOM 4592 C CA . GLN A 1 570 ? -21.763 6.934 22.371 1.00 80.12 570 GLN A CA 1
ATOM 4593 C C . GLN A 1 570 ? -20.984 7.530 23.541 1.00 80.12 570 GLN A C 1
ATOM 4595 O O . GLN A 1 570 ? -21.562 7.911 24.554 1.00 80.12 570 GLN A O 1
ATOM 4600 N N . GLU A 1 571 ? -19.671 7.687 23.386 1.00 86.25 571 GLU A N 1
ATOM 4601 C CA . GLU A 1 571 ? -18.832 8.237 24.451 1.00 86.25 571 GLU A CA 1
ATOM 4602 C C . GLU A 1 571 ? -19.101 9.726 24.730 1.00 86.25 571 GLU A C 1
ATOM 4604 O O . GLU A 1 571 ? -18.945 10.183 25.865 1.00 86.25 571 GLU A O 1
ATOM 4609 N N . LEU A 1 572 ? -19.512 10.500 23.721 1.00 85.81 572 LEU A N 1
ATOM 4610 C CA . LEU A 1 572 ? -19.961 11.883 23.888 1.00 85.81 572 LEU A CA 1
ATOM 4611 C C . LEU A 1 572 ? -21.236 11.942 24.726 1.00 85.81 572 LEU A C 1
ATOM 4613 O O . LEU A 1 572 ? -21.308 12.753 25.648 1.00 85.81 572 LEU A O 1
ATOM 4617 N N . GLU A 1 573 ? -22.226 11.105 24.408 1.00 87.06 573 GLU A N 1
ATOM 4618 C CA . GLU A 1 573 ? -23.474 11.010 25.171 1.00 87.06 573 GLU A CA 1
ATOM 4619 C C . GLU A 1 573 ? -23.198 10.563 26.606 1.00 87.06 573 GLU A C 1
ATOM 4621 O O . GLU A 1 573 ? -23.653 11.202 27.559 1.00 87.06 573 GLU A O 1
ATOM 4626 N N . ASP A 1 574 ? -22.358 9.545 26.773 1.00 87.81 574 ASP A N 1
ATOM 4627 C CA . ASP A 1 574 ? -21.935 9.081 28.081 1.00 87.81 574 ASP A CA 1
ATOM 4628 C C . ASP A 1 574 ? -21.300 10.232 28.869 1.00 87.81 574 ASP A C 1
ATOM 4630 O O . ASP A 1 574 ? -21.716 10.515 29.991 1.00 87.81 574 ASP A O 1
ATOM 4634 N N . ASN A 1 575 ? -20.325 10.946 28.312 1.00 90.44 575 ASN A N 1
ATOM 4635 C CA . ASN A 1 575 ? -19.624 12.019 29.021 1.00 90.44 575 ASN A CA 1
ATOM 4636 C C . ASN A 1 575 ? -20.513 13.219 29.415 1.00 90.44 575 ASN A C 1
ATOM 4638 O O . ASN A 1 575 ? -20.074 14.046 30.215 1.00 90.44 575 ASN A O 1
ATOM 4642 N N . GLN A 1 576 ? -21.755 13.322 28.928 1.00 88.56 576 GLN A N 1
ATOM 4643 C CA . GLN A 1 576 ? -22.732 14.301 29.435 1.00 88.56 576 GLN A CA 1
ATOM 4644 C C . GLN A 1 576 ? -23.290 13.914 30.813 1.00 88.56 576 GLN A C 1
ATOM 4646 O O . GLN A 1 576 ? -23.728 14.780 31.573 1.00 88.56 576 GLN A O 1
ATOM 4651 N N . GLN A 1 577 ? -23.263 12.625 31.151 1.00 89.31 577 GLN A N 1
ATOM 4652 C CA . GLN A 1 577 ? -23.754 12.087 32.414 1.00 89.31 577 GLN A CA 1
ATOM 4653 C C . GLN A 1 577 ? -22.592 11.862 33.387 1.00 89.31 577 GLN A C 1
ATOM 4655 O O . GLN A 1 577 ? -21.711 11.038 33.140 1.00 89.31 577 GLN A O 1
ATOM 4660 N N . GLU A 1 578 ? -22.619 12.584 34.510 1.00 90.38 578 GLU A N 1
ATOM 4661 C CA . GLU A 1 578 ? -21.626 12.505 35.594 1.00 90.38 578 GLU A CA 1
ATOM 4662 C C . GLU A 1 578 ? -20.150 12.621 35.127 1.00 90.38 578 GLU A C 1
ATOM 4664 O O . GLU A 1 578 ? -19.322 11.774 35.478 1.00 90.38 578 GLU A O 1
ATOM 4669 N N . PRO A 1 579 ? -19.783 13.674 34.363 1.00 91.19 579 PRO A N 1
ATOM 4670 C CA . PRO A 1 579 ? -18.445 13.822 33.775 1.00 91.19 579 PRO A CA 1
ATOM 4671 C C . PRO A 1 579 ? -17.314 13.760 34.809 1.00 91.19 579 PRO A C 1
ATOM 4673 O O . PRO A 1 579 ? -16.295 13.113 34.571 1.00 91.19 579 PRO A O 1
ATOM 4676 N N . ASP A 1 580 ? -17.503 14.365 35.986 1.00 91.38 580 ASP A N 1
ATOM 4677 C CA . ASP A 1 580 ? -16.487 14.377 37.043 1.00 91.38 580 ASP A CA 1
ATOM 4678 C C . ASP A 1 580 ? -16.143 12.963 37.533 1.00 91.38 580 ASP A C 1
ATOM 4680 O O . ASP A 1 580 ? -14.972 12.647 37.749 1.00 91.38 580 ASP A O 1
ATOM 4684 N N . LYS A 1 581 ? -17.138 12.069 37.643 1.00 92.50 581 LYS A N 1
ATOM 4685 C CA . LYS A 1 581 ? -16.903 10.672 38.040 1.00 92.50 581 LYS A CA 1
ATOM 4686 C C . LYS A 1 581 ? -16.090 9.925 36.984 1.00 92.50 581 LYS A C 1
ATOM 4688 O O . LYS A 1 581 ? -15.135 9.232 37.327 1.00 92.50 581 LYS A O 1
ATOM 4693 N N . LYS A 1 582 ? -16.428 10.105 35.704 1.00 93.62 582 LYS A N 1
ATOM 4694 C CA . LYS A 1 582 ? -15.725 9.476 34.568 1.00 93.62 582 LYS A CA 1
ATOM 4695 C C . LYS A 1 582 ? -14.281 9.941 34.477 1.00 93.62 582 LYS A C 1
ATOM 4697 O O . LYS A 1 582 ? -13.377 9.142 34.243 1.00 93.62 582 LYS A O 1
ATOM 4702 N N . LYS A 1 583 ? -14.054 11.228 34.729 1.00 92.81 583 LYS A N 1
ATOM 4703 C CA . LYS A 1 583 ? -12.723 11.826 34.777 1.00 92.81 583 LYS A CA 1
ATOM 4704 C C . LYS A 1 583 ? -11.864 11.252 35.899 1.00 92.81 583 LYS A C 1
ATOM 4706 O O . LYS A 1 583 ? -10.713 10.895 35.650 1.00 92.81 583 LYS A O 1
ATOM 4711 N N . GLU A 1 584 ? -12.391 11.167 37.119 1.00 94.69 584 GLU A N 1
ATOM 4712 C CA . GLU A 1 584 ? -11.647 10.591 38.246 1.00 94.69 584 GLU A CA 1
ATOM 4713 C C . GLU A 1 584 ? -11.371 9.096 38.040 1.00 94.69 584 GLU A C 1
ATOM 4715 O O . GLU A 1 584 ? -10.245 8.649 38.268 1.00 94.69 584 GLU A O 1
ATOM 4720 N N . ALA A 1 585 ? -12.334 8.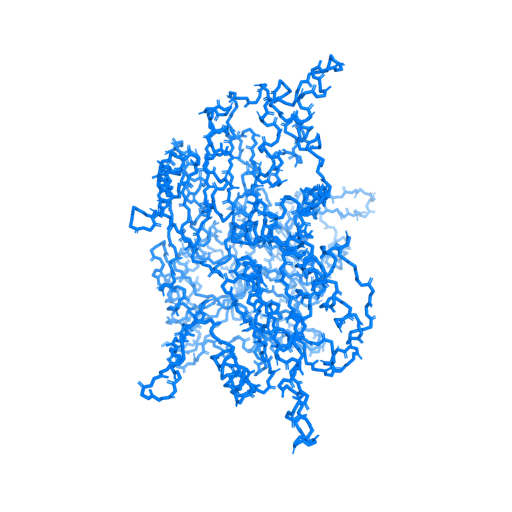344 37.499 1.00 95.50 585 ALA A N 1
ATOM 4721 C CA . ALA A 1 585 ? -12.129 6.945 37.128 1.00 95.50 585 ALA A CA 1
ATOM 4722 C C . ALA A 1 585 ? -11.024 6.785 36.070 1.00 95.50 585 ALA A C 1
ATOM 4724 O O . ALA A 1 585 ? -10.109 5.978 36.240 1.00 95.50 585 ALA A O 1
ATOM 4725 N N . LEU A 1 586 ? -11.035 7.600 35.010 1.00 95.19 586 LEU A N 1
ATOM 4726 C CA . LEU A 1 586 ? -10.000 7.557 33.975 1.00 95.19 586 LEU A CA 1
ATOM 4727 C C . LEU A 1 586 ? -8.614 7.934 34.520 1.00 95.19 586 LEU A C 1
ATOM 4729 O O . LEU A 1 586 ? -7.619 7.315 34.145 1.00 95.19 586 LEU A O 1
ATOM 4733 N N . LYS A 1 587 ? -8.520 8.902 35.441 1.00 95.44 587 LYS A N 1
ATOM 4734 C CA . LYS A 1 587 ? -7.253 9.207 36.130 1.00 95.44 587 LYS A CA 1
ATOM 4735 C C . LYS A 1 587 ? -6.732 8.004 36.913 1.00 95.44 587 LYS A C 1
ATOM 4737 O O . LYS A 1 587 ? -5.534 7.736 36.854 1.00 95.44 587 LYS A O 1
ATOM 4742 N N . ALA A 1 588 ? -7.604 7.285 37.620 1.00 96.12 588 ALA A N 1
ATOM 4743 C CA . ALA A 1 588 ? -7.224 6.076 38.347 1.00 96.12 588 ALA A CA 1
ATOM 4744 C C . ALA A 1 588 ? -6.743 4.966 37.393 1.00 96.12 588 ALA A C 1
ATOM 4746 O O . ALA A 1 588 ? -5.699 4.362 37.637 1.00 96.12 588 ALA A O 1
ATOM 4747 N N . ILE A 1 589 ? -7.432 4.767 36.265 1.00 96.69 589 ILE A N 1
ATOM 4748 C CA . ILE A 1 589 ? -7.033 3.826 35.203 1.00 96.69 589 ILE A CA 1
ATOM 4749 C C . ILE A 1 589 ? -5.648 4.182 34.638 1.00 96.69 589 ILE A C 1
ATOM 4751 O O . ILE A 1 589 ? -4.777 3.317 34.523 1.00 96.69 589 ILE A O 1
ATOM 4755 N N . ILE A 1 590 ? -5.404 5.459 34.322 1.00 96.81 590 ILE A N 1
ATOM 4756 C CA . ILE A 1 590 ? -4.104 5.930 33.817 1.00 96.81 590 ILE A CA 1
ATOM 4757 C C . ILE A 1 590 ? -3.010 5.766 34.882 1.00 96.81 590 ILE A C 1
ATOM 4759 O O . ILE A 1 590 ? -1.884 5.395 34.552 1.00 96.81 590 ILE A O 1
ATOM 4763 N N . ALA A 1 591 ? -3.319 5.999 36.159 1.00 96.56 591 ALA A N 1
ATOM 4764 C CA . ALA A 1 591 ? -2.372 5.791 37.252 1.00 96.56 591 ALA A CA 1
ATOM 4765 C C . ALA A 1 591 ? -1.981 4.310 37.401 1.00 96.56 591 ALA A C 1
ATOM 4767 O O . ALA A 1 591 ? -0.790 4.005 37.492 1.00 96.56 591 ALA A O 1
ATOM 4768 N N . ASP A 1 592 ? -2.951 3.393 37.345 1.00 95.00 592 ASP A N 1
ATOM 4769 C CA . ASP A 1 592 ? -2.706 1.944 37.350 1.00 95.00 592 ASP A CA 1
ATOM 4770 C C . ASP A 1 592 ? -1.850 1.519 36.142 1.00 95.00 592 ASP A C 1
ATOM 4772 O O . ASP A 1 592 ? -0.901 0.739 36.274 1.00 95.00 592 ASP A O 1
ATOM 4776 N N . TYR A 1 593 ? -2.137 2.073 34.962 1.00 96.69 593 TYR A N 1
ATOM 4777 C CA . TYR A 1 593 ? -1.351 1.842 33.752 1.00 96.69 593 TYR A CA 1
ATOM 4778 C C . TYR A 1 593 ? 0.097 2.333 33.901 1.00 96.69 593 TYR A C 1
ATOM 4780 O O . TYR A 1 593 ? 1.042 1.597 33.605 1.00 96.69 593 TYR A O 1
ATOM 4788 N N . ASN A 1 594 ? 0.280 3.556 34.402 1.00 96.94 594 ASN A N 1
ATOM 4789 C CA . ASN A 1 594 ? 1.592 4.145 34.653 1.00 96.94 594 ASN A CA 1
ATOM 4790 C C . ASN A 1 594 ? 2.407 3.309 35.637 1.00 96.94 594 ASN A C 1
ATOM 4792 O O . ASN A 1 594 ? 3.579 3.032 35.375 1.00 96.94 594 ASN A O 1
ATOM 4796 N N . ALA A 1 595 ? 1.780 2.852 36.721 1.00 95.56 595 ALA A N 1
ATOM 4797 C CA . ALA A 1 595 ? 2.413 1.978 37.699 1.00 95.56 595 ALA A CA 1
ATOM 4798 C C . ALA A 1 595 ? 2.859 0.650 37.070 1.00 95.56 595 ALA A C 1
ATOM 4800 O O . ALA A 1 595 ? 3.980 0.201 37.313 1.00 95.56 595 ALA A O 1
ATOM 4801 N N . ARG A 1 596 ? 2.024 0.044 36.216 1.00 93.75 596 ARG A N 1
ATOM 4802 C CA . ARG A 1 596 ? 2.352 -1.225 35.550 1.00 93.75 596 ARG A CA 1
ATOM 4803 C C . ARG A 1 596 ? 3.517 -1.091 34.574 1.00 93.75 596 ARG A C 1
ATOM 4805 O O . ARG A 1 596 ? 4.404 -1.943 34.553 1.00 93.75 596 ARG A O 1
ATOM 4812 N N . TYR A 1 597 ? 3.510 -0.053 33.742 1.00 95.06 597 TYR A N 1
ATOM 4813 C CA . TYR A 1 597 ? 4.450 0.051 32.625 1.00 95.06 597 TYR A CA 1
ATOM 4814 C C . TYR A 1 597 ? 5.648 0.968 32.888 1.00 95.06 597 TYR A C 1
ATOM 4816 O O . TYR A 1 597 ? 6.602 0.960 32.099 1.00 95.06 597 TYR A O 1
ATOM 4824 N N . GLY A 1 598 ? 5.655 1.691 34.010 1.00 94.12 598 GLY A N 1
ATOM 4825 C CA . GLY A 1 598 ? 6.678 2.679 34.348 1.00 94.12 598 GLY A CA 1
ATOM 4826 C C . GLY A 1 598 ? 6.622 3.903 33.434 1.00 94.12 598 GLY A C 1
ATOM 4827 O O . GLY A 1 598 ? 7.665 4.367 32.978 1.00 94.12 598 GLY A O 1
ATOM 4828 N N . THR A 1 599 ? 5.415 4.367 33.108 1.00 95.19 599 THR A N 1
ATOM 4829 C CA . THR A 1 599 ? 5.156 5.564 32.287 1.00 95.19 599 THR A CA 1
ATOM 4830 C C . THR A 1 599 ? 4.656 6.723 33.155 1.00 95.19 599 THR A C 1
ATOM 4832 O O . THR A 1 599 ? 4.442 6.553 34.352 1.00 95.19 599 THR A O 1
ATOM 4835 N N . ASN A 1 600 ? 4.484 7.912 32.568 1.00 96.06 600 ASN A N 1
ATOM 4836 C CA . ASN A 1 600 ? 4.024 9.111 33.280 1.00 96.06 600 ASN A CA 1
ATOM 4837 C C . ASN A 1 600 ? 2.946 9.871 32.489 1.00 96.06 600 ASN A C 1
ATOM 4839 O O . ASN A 1 600 ? 3.022 11.083 32.313 1.00 96.06 600 ASN A O 1
ATOM 4843 N N . HIS A 1 601 ? 1.971 9.138 31.954 1.00 95.62 601 HIS A N 1
ATOM 4844 C CA . HIS A 1 601 ? 0.865 9.717 31.194 1.00 95.62 601 HIS A CA 1
ATOM 4845 C C . HIS A 1 601 ? -0.100 10.482 32.100 1.00 95.62 601 HIS A C 1
ATOM 4847 O O . HIS A 1 601 ? -0.273 10.134 33.270 1.00 95.62 601 HIS A O 1
ATOM 4853 N N . SER A 1 602 ? -0.783 11.483 31.549 1.00 92.31 602 SER A N 1
ATOM 4854 C CA . SER A 1 602 ? -1.808 12.248 32.260 1.00 92.31 602 SER A CA 1
ATOM 4855 C C . SER A 1 602 ? -3.056 12.437 31.401 1.00 92.31 602 SER A C 1
ATOM 4857 O O . SER A 1 602 ? -2.999 12.366 30.177 1.00 92.31 602 SER A O 1
ATOM 4859 N N . ILE A 1 603 ? -4.190 12.736 32.038 1.00 88.25 603 ILE A N 1
ATOM 4860 C CA . ILE A 1 603 ? -5.443 13.018 31.321 1.00 88.25 603 ILE A CA 1
ATOM 4861 C C .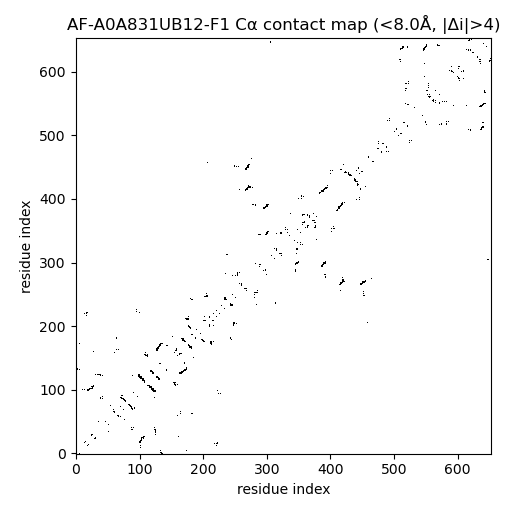 ILE A 1 603 ? -5.354 14.273 30.435 1.00 88.25 603 ILE A C 1
ATOM 4863 O O . ILE A 1 603 ? -6.054 14.367 29.432 1.00 88.25 603 ILE A O 1
ATOM 4867 N N . GLY A 1 604 ? -4.481 15.229 30.782 1.00 84.38 604 GLY A N 1
ATOM 4868 C CA . GLY A 1 604 ? -4.230 16.418 29.961 1.00 84.38 604 GLY A CA 1
ATOM 4869 C C . GLY A 1 604 ? -3.516 16.092 28.647 1.00 84.38 604 GLY A C 1
ATOM 4870 O O . GLY A 1 604 ? -3.693 16.804 27.665 1.00 84.38 604 GLY A O 1
ATOM 4871 N N . GLU A 1 605 ? -2.775 14.984 28.621 1.00 82.75 605 GLU A N 1
ATOM 4872 C CA . GLU A 1 605 ? -2.026 14.461 27.475 1.00 82.75 605 GLU A CA 1
ATOM 4873 C C . GLU A 1 605 ? -2.615 13.113 27.024 1.00 82.75 605 GLU A C 1
ATOM 4875 O O . GLU A 1 605 ? -1.895 12.170 26.695 1.00 82.75 605 GLU A O 1
ATOM 4880 N N . PHE A 1 606 ? -3.949 13.002 27.031 1.00 87.38 606 PHE A N 1
ATOM 4881 C CA . PHE A 1 606 ? -4.655 11.747 26.754 1.00 87.38 606 PHE A CA 1
ATOM 4882 C C . PHE A 1 606 ? -4.274 11.107 25.407 1.00 87.38 606 PHE A C 1
ATOM 4884 O O . PHE A 1 606 ? -4.225 9.884 25.306 1.00 87.38 606 PHE A O 1
ATOM 4891 N N . ASP A 1 607 ? -3.957 11.899 24.379 1.00 82.06 607 ASP A N 1
ATOM 4892 C CA . ASP A 1 607 ? -3.525 11.353 23.085 1.00 82.06 607 ASP A CA 1
ATOM 4893 C C . ASP A 1 607 ? -2.216 10.553 23.209 1.00 82.06 607 ASP A C 1
ATOM 4895 O O . ASP A 1 607 ? -2.105 9.470 22.640 1.00 82.06 607 ASP A O 1
ATOM 4899 N N . ALA A 1 608 ? -1.260 11.009 24.028 1.00 86.38 608 ALA A N 1
ATOM 4900 C CA . ALA A 1 608 ? -0.014 10.281 24.275 1.00 86.38 608 ALA A CA 1
ATOM 4901 C C . ALA A 1 608 ? -0.266 8.946 24.995 1.00 86.38 608 ALA A C 1
ATOM 4903 O O . ALA A 1 608 ? 0.335 7.925 24.646 1.00 86.38 608 ALA A O 1
ATOM 4904 N N . TYR A 1 609 ? -1.205 8.934 25.948 1.00 92.19 609 TYR A N 1
ATOM 4905 C CA . TYR A 1 609 ? -1.681 7.706 26.585 1.00 92.19 609 TYR A CA 1
ATOM 4906 C C . TYR A 1 609 ? -2.296 6.746 25.559 1.00 92.19 609 TYR A C 1
ATOM 4908 O O . TYR A 1 609 ? -1.893 5.585 25.469 1.00 92.19 609 TYR A O 1
ATOM 4916 N N . TYR A 1 610 ? -3.228 7.240 24.742 1.00 89.69 610 TYR A N 1
ATOM 4917 C CA . TYR A 1 610 ? -3.914 6.456 23.717 1.00 89.69 610 TYR A CA 1
ATOM 4918 C C . TYR A 1 610 ? -2.942 5.865 22.684 1.00 89.69 610 TYR A C 1
ATOM 4920 O O . TYR A 1 610 ? -3.066 4.697 22.305 1.00 89.69 610 TYR A O 1
ATOM 4928 N N . GLN A 1 611 ? -1.944 6.639 22.253 1.00 86.56 611 GLN A N 1
ATOM 4929 C CA . GLN A 1 611 ? -0.895 6.169 21.348 1.00 86.56 611 GLN A CA 1
ATOM 4930 C C . GLN A 1 611 ? -0.029 5.071 21.984 1.00 86.56 611 GLN A C 1
ATOM 4932 O O . GLN A 1 611 ? 0.312 4.096 21.310 1.00 86.56 611 GLN A O 1
ATOM 4937 N N . ASP A 1 612 ? 0.316 5.188 23.270 1.00 92.50 612 ASP A N 1
ATOM 4938 C CA . ASP A 1 612 ? 1.095 4.161 23.970 1.00 92.50 612 ASP A CA 1
ATOM 4939 C C . ASP A 1 612 ? 0.294 2.860 24.148 1.00 92.50 612 ASP A C 1
ATOM 4941 O O . ASP A 1 612 ? 0.840 1.779 23.925 1.00 92.50 612 ASP A O 1
ATOM 4945 N N . VAL A 1 613 ? -1.011 2.945 24.442 1.00 93.94 613 VAL A N 1
ATOM 4946 C CA . VAL A 1 613 ? -1.909 1.774 24.486 1.00 93.94 613 VAL A CA 1
ATOM 4947 C C . VAL A 1 613 ? -1.920 1.053 23.135 1.00 93.94 613 VAL A C 1
ATOM 4949 O O . VAL A 1 613 ? -1.630 -0.143 23.077 1.00 93.94 613 VAL A O 1
ATOM 4952 N N . GLN A 1 614 ? -2.162 1.774 22.035 1.00 91.19 614 GLN A N 1
ATOM 4953 C CA . GLN A 1 614 ? -2.127 1.210 20.676 1.00 91.19 614 GLN A CA 1
ATOM 4954 C C . GLN A 1 614 ? -0.785 0.543 20.359 1.00 91.19 614 GLN A C 1
ATOM 4956 O O . GLN A 1 614 ? -0.736 -0.561 19.812 1.00 91.19 614 GLN A O 1
ATOM 4961 N N . LYS A 1 615 ? 0.320 1.198 20.726 1.00 90.69 615 LYS A N 1
ATOM 4962 C CA . LYS A 1 615 ? 1.673 0.679 20.514 1.00 90.69 615 LYS A CA 1
ATOM 4963 C C . LYS A 1 615 ? 1.890 -0.642 21.254 1.00 90.69 615 LYS A C 1
ATOM 4965 O O . LYS A 1 615 ? 2.448 -1.574 20.678 1.00 90.69 615 LYS A O 1
ATOM 4970 N N . ARG A 1 616 ? 1.427 -0.742 22.501 1.00 93.62 616 ARG A N 1
ATOM 4971 C CA . ARG A 1 616 ? 1.554 -1.955 23.324 1.00 93.62 616 ARG A CA 1
ATOM 4972 C C . ARG A 1 616 ? 0.654 -3.094 22.873 1.00 93.62 616 ARG A C 1
ATOM 4974 O O . ARG A 1 616 ? 1.079 -4.241 22.976 1.00 93.62 616 ARG A O 1
ATOM 4981 N N . ILE A 1 617 ? -0.526 -2.798 22.329 1.00 93.81 617 ILE A N 1
ATOM 4982 C CA . ILE A 1 617 ? -1.345 -3.802 21.635 1.00 93.81 617 ILE A CA 1
ATOM 4983 C C . ILE A 1 617 ? -0.548 -4.362 20.444 1.00 93.81 617 ILE A C 1
ATOM 4985 O O . ILE A 1 617 ? -0.398 -5.574 20.310 1.00 93.81 617 ILE A O 1
ATOM 4989 N N . LYS A 1 618 ? 0.075 -3.494 19.632 1.00 90.25 618 LYS A N 1
ATOM 4990 C CA . LYS A 1 618 ? 0.904 -3.912 18.483 1.00 90.25 618 LYS A CA 1
ATOM 4991 C C . LYS A 1 618 ? 2.206 -4.624 18.873 1.00 90.25 618 LYS A C 1
ATOM 4993 O O . LYS A 1 618 ? 2.746 -5.369 18.060 1.00 90.25 618 LYS A O 1
ATOM 4998 N N . TYR A 1 619 ? 2.723 -4.458 20.095 1.00 91.88 619 TYR A N 1
ATOM 4999 C CA . TYR A 1 619 ? 3.913 -5.191 20.561 1.00 91.88 619 TYR A CA 1
ATOM 5000 C C . TYR A 1 619 ? 3.733 -6.706 20.584 1.00 91.88 619 TYR A C 1
ATOM 5002 O O . TYR A 1 619 ? 4.729 -7.428 20.644 1.00 91.88 619 TYR A O 1
ATOM 5010 N N . GLN A 1 620 ? 2.495 -7.189 20.508 1.00 89.62 620 GLN A N 1
ATOM 5011 C CA . GLN A 1 620 ? 2.192 -8.606 20.421 1.00 89.62 620 GLN A CA 1
ATOM 5012 C C . GLN A 1 620 ? 2.878 -9.294 19.226 1.00 89.62 620 GLN A C 1
ATOM 5014 O O . GLN A 1 620 ? 3.254 -10.458 19.345 1.00 89.62 620 GLN A O 1
ATOM 5019 N N . GLN A 1 621 ? 3.180 -8.541 18.158 1.00 85.50 621 GLN A N 1
ATOM 5020 C CA . GLN A 1 621 ? 3.941 -9.016 16.996 1.00 85.50 621 GLN A CA 1
ATOM 5021 C C . GLN A 1 621 ? 5.374 -9.468 17.307 1.00 85.50 621 GLN A C 1
ATOM 5023 O O . GLN A 1 621 ? 5.972 -10.209 16.532 1.00 85.50 621 GLN A O 1
ATOM 5028 N N . TYR A 1 622 ? 5.956 -8.995 18.412 1.00 84.62 622 TYR A N 1
ATOM 5029 C CA . TYR A 1 622 ? 7.326 -9.327 18.778 1.00 84.62 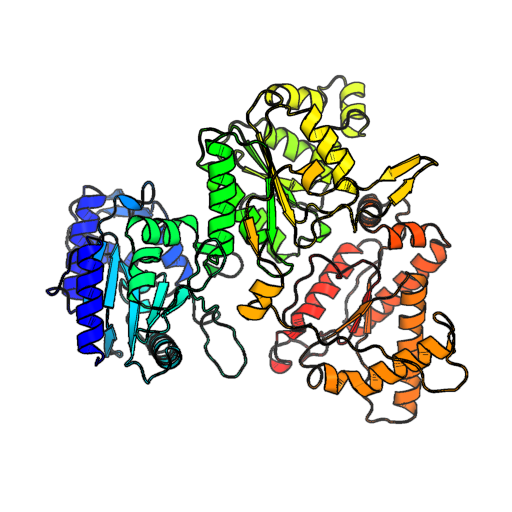622 TYR A CA 1
ATOM 5030 C C . TYR A 1 622 ? 7.345 -10.510 19.752 1.00 84.62 622 TYR A C 1
ATOM 5032 O O . TYR A 1 622 ? 6.606 -10.509 20.749 1.00 84.62 622 TYR A O 1
ATOM 5040 N N . PRO A 1 623 ? 8.228 -11.502 19.542 1.00 84.25 623 PRO A N 1
ATOM 5041 C CA . PRO A 1 623 ? 8.527 -12.500 20.556 1.00 84.25 623 PRO A CA 1
ATOM 5042 C C . PRO A 1 623 ? 8.953 -11.828 21.861 1.00 84.25 623 PRO A C 1
ATOM 5044 O O . PRO A 1 623 ? 9.658 -10.819 21.857 1.00 84.25 623 PRO A O 1
ATOM 5047 N N . ASN A 1 624 ? 8.582 -12.411 23.005 1.00 85.94 624 ASN A N 1
ATOM 5048 C CA . ASN A 1 624 ? 8.900 -11.815 24.306 1.00 85.94 624 ASN A CA 1
ATOM 5049 C C . ASN A 1 624 ? 10.404 -11.555 24.468 1.00 85.94 624 ASN A C 1
ATOM 5051 O O . ASN A 1 624 ? 10.773 -10.522 25.009 1.00 85.94 624 ASN A O 1
ATOM 5055 N N . ARG A 1 625 ? 11.265 -12.440 23.949 1.00 84.69 625 ARG A N 1
ATOM 5056 C CA . ARG A 1 625 ? 12.731 -12.291 23.997 1.00 84.69 625 ARG A CA 1
ATOM 5057 C C . ARG A 1 625 ? 13.268 -11.028 23.310 1.00 84.69 625 ARG A C 1
ATOM 5059 O O . ARG A 1 625 ? 14.334 -10.567 23.699 1.00 84.69 625 ARG A O 1
ATOM 5066 N N . ASP A 1 626 ? 12.534 -10.486 22.340 1.00 83.25 626 ASP A N 1
ATOM 5067 C CA . ASP A 1 626 ? 12.970 -9.353 21.519 1.00 83.25 626 ASP A CA 1
ATOM 5068 C C . ASP A 1 626 ? 12.480 -8.010 22.092 1.00 83.25 626 ASP A C 1
ATOM 5070 O O . ASP A 1 626 ? 12.906 -6.945 21.649 1.00 83.25 626 ASP A O 1
ATOM 5074 N N . LEU A 1 627 ? 11.610 -8.042 23.112 1.00 84.62 627 LEU A N 1
ATOM 5075 C CA . LEU A 1 627 ? 11.134 -6.848 23.809 1.00 84.62 627 LEU A CA 1
ATOM 5076 C C . LEU A 1 627 ? 12.029 -6.487 25.008 1.00 84.62 627 LEU A C 1
ATOM 5078 O O . LEU A 1 627 ? 12.434 -7.384 25.755 1.00 84.62 627 LEU A O 1
ATOM 5082 N N . PRO A 1 628 ? 12.257 -5.185 25.288 1.00 86.00 628 PRO A N 1
ATOM 5083 C CA . PRO A 1 628 ? 13.169 -4.748 26.350 1.00 86.00 628 PRO A CA 1
ATOM 5084 C C . PRO A 1 628 ? 12.816 -5.306 27.733 1.00 86.00 628 PRO A C 1
ATOM 5086 O O . PRO A 1 628 ? 13.694 -5.798 28.443 1.00 86.00 628 PRO A O 1
ATOM 5089 N N . LYS A 1 629 ? 11.529 -5.300 28.109 1.00 86.81 629 LYS A N 1
ATOM 5090 C CA . LYS A 1 629 ? 11.056 -5.911 29.368 1.00 86.81 629 LYS A CA 1
ATOM 5091 C C . LYS A 1 629 ? 10.524 -7.339 29.200 1.00 86.81 629 LYS A C 1
ATOM 5093 O O . LYS A 1 629 ? 9.629 -7.750 29.935 1.00 86.81 629 LYS A O 1
ATOM 5098 N N . LYS A 1 630 ? 11.035 -8.098 28.229 1.00 87.25 630 LYS A N 1
ATOM 5099 C CA . LYS A 1 630 ? 10.733 -9.527 28.029 1.00 87.25 630 LYS A CA 1
ATOM 5100 C C . LYS A 1 630 ? 9.233 -9.871 27.990 1.00 87.25 630 LYS A C 1
ATOM 5102 O O . LYS A 1 630 ? 8.792 -10.843 28.595 1.00 87.25 630 LYS A O 1
ATOM 5107 N N . GLY A 1 631 ? 8.429 -9.043 27.319 1.00 85.38 631 GLY A N 1
ATOM 5108 C CA . GLY A 1 631 ? 6.970 -9.210 27.224 1.00 85.38 631 GLY A CA 1
ATOM 5109 C C . GLY A 1 631 ? 6.150 -8.554 28.346 1.00 85.38 631 GLY A C 1
ATOM 5110 O O . GLY A 1 631 ? 4.927 -8.464 28.228 1.00 85.38 631 GLY A O 1
ATOM 5111 N N . ALA A 1 632 ? 6.771 -8.009 29.399 1.00 88.19 632 ALA A N 1
ATOM 5112 C CA . ALA A 1 632 ? 6.054 -7.242 30.429 1.00 88.19 632 ALA A CA 1
ATOM 5113 C C . ALA A 1 632 ? 5.422 -5.942 29.887 1.00 88.19 632 ALA A C 1
ATOM 5115 O O . ALA A 1 632 ? 4.584 -5.341 30.546 1.00 88.19 632 ALA A O 1
ATOM 5116 N N . GLU A 1 633 ? 5.806 -5.517 28.681 1.00 91.50 633 GLU A N 1
ATOM 5117 C CA . GLU A 1 633 ? 5.279 -4.324 28.010 1.00 91.50 633 GLU A CA 1
ATOM 5118 C C . GLU A 1 633 ? 3.972 -4.553 27.248 1.00 91.50 633 GLU A C 1
ATOM 5120 O O . GLU A 1 633 ? 3.363 -3.570 26.832 1.00 91.50 633 GLU A O 1
ATOM 5125 N N . LYS A 1 634 ? 3.589 -5.816 27.026 1.00 93.88 634 LYS A N 1
ATOM 5126 C CA . LYS A 1 634 ? 2.417 -6.211 26.235 1.00 93.88 634 LYS A CA 1
ATOM 5127 C C . LYS A 1 634 ? 1.118 -6.005 27.015 1.00 93.88 634 LYS A C 1
ATOM 5129 O O . LYS A 1 634 ? 1.124 -6.069 28.243 1.00 93.88 634 LYS A O 1
ATOM 5134 N N . ILE A 1 635 ? 0.026 -5.785 26.291 1.00 96.44 635 ILE A N 1
ATOM 5135 C CA . ILE A 1 635 ? -1.346 -5.762 26.814 1.00 96.44 635 ILE A CA 1
ATOM 5136 C C . ILE A 1 635 ? -2.028 -7.055 26.372 1.00 96.44 635 ILE A C 1
ATOM 5138 O O . ILE A 1 635 ? -1.962 -7.382 25.189 1.00 96.44 635 ILE A O 1
ATOM 5142 N N . ASP A 1 636 ? -2.682 -7.743 27.309 1.00 96.88 636 ASP A N 1
ATOM 5143 C CA . ASP A 1 636 ? -3.411 -8.987 27.030 1.00 96.88 636 ASP A CA 1
ATOM 5144 C C . ASP A 1 636 ? -4.867 -8.674 26.632 1.00 96.88 636 ASP A C 1
ATOM 5146 O O . ASP A 1 636 ? -5.393 -9.238 25.676 1.00 96.88 636 ASP A O 1
ATOM 5150 N N . ILE A 1 637 ? -5.507 -7.715 27.320 1.00 97.75 637 ILE A N 1
ATOM 5151 C CA . ILE A 1 637 ? -6.869 -7.245 27.016 1.00 97.75 637 ILE A CA 1
ATOM 5152 C C . ILE A 1 637 ? -6.923 -5.716 27.052 1.00 97.75 637 ILE A C 1
ATOM 5154 O O . ILE A 1 637 ? -6.465 -5.101 28.019 1.00 97.75 637 ILE A O 1
ATOM 5158 N N . ALA A 1 638 ? -7.542 -5.102 26.043 1.00 97.56 638 ALA A N 1
ATOM 5159 C CA . ALA A 1 638 ? -7.924 -3.691 26.070 1.00 97.56 638 ALA A CA 1
ATOM 5160 C C . ALA A 1 638 ? -9.453 -3.534 26.109 1.00 97.56 638 ALA A C 1
ATOM 5162 O O . ALA A 1 638 ? -10.154 -3.941 25.183 1.00 97.56 638 ALA A O 1
ATOM 5163 N N . ILE A 1 639 ? -9.964 -2.937 27.187 1.00 97.94 639 ILE A N 1
ATOM 5164 C CA . ILE A 1 639 ? -11.377 -2.582 27.354 1.00 97.94 639 ILE A CA 1
ATOM 5165 C C . ILE A 1 639 ? -11.653 -1.286 26.591 1.00 97.94 639 ILE A C 1
ATOM 5167 O O . ILE A 1 639 ? -10.925 -0.305 26.767 1.00 97.94 639 ILE A O 1
ATOM 5171 N N . VAL A 1 640 ? -12.690 -1.274 25.759 1.00 95.44 640 VAL A N 1
ATOM 5172 C CA . VAL A 1 640 ? -13.019 -0.146 24.873 1.00 95.44 640 VAL A CA 1
ATOM 5173 C C . VAL A 1 640 ? -14.520 0.120 24.824 1.00 95.44 640 VAL A C 1
ATOM 5175 O O . VAL A 1 640 ? -15.312 -0.776 25.103 1.00 95.44 640 VAL A O 1
ATOM 5178 N N . VAL A 1 641 ? -14.906 1.335 24.430 1.00 92.19 641 VAL A N 1
ATOM 5179 C CA . VAL A 1 641 ? -16.299 1.681 24.094 1.00 92.19 641 VAL A CA 1
ATOM 5180 C C . VAL A 1 641 ? -16.420 1.869 22.583 1.00 92.19 641 VAL A C 1
ATOM 5182 O O . VAL A 1 641 ? -16.724 0.906 21.890 1.00 92.19 641 VAL A O 1
ATOM 5185 N N . ASP A 1 642 ? -16.089 3.051 22.055 1.00 83.25 642 ASP A N 1
ATOM 5186 C CA . ASP A 1 642 ? -16.085 3.326 20.609 1.00 83.25 642 ASP A CA 1
ATOM 5187 C C . ASP A 1 642 ? -14.654 3.323 20.032 1.00 83.25 642 ASP A C 1
ATOM 5189 O O . ASP A 1 642 ? -14.441 3.112 18.832 1.00 83.25 642 ASP A O 1
ATOM 5193 N N . MET A 1 643 ? -13.645 3.581 20.872 1.00 84.81 643 MET A N 1
ATOM 5194 C CA . MET A 1 643 ? -12.237 3.603 20.460 1.00 84.81 643 MET A CA 1
ATOM 5195 C C . MET A 1 643 ? -11.722 2.225 20.011 1.00 84.81 643 MET A C 1
ATOM 5197 O O . MET A 1 643 ? -12.136 1.194 20.526 1.00 84.81 643 MET A O 1
ATOM 5201 N N . LEU A 1 644 ? -10.773 2.208 19.064 1.00 84.19 644 LEU A N 1
ATOM 5202 C CA . LEU A 1 644 ? -10.149 1.005 18.474 1.00 84.19 644 LEU A CA 1
ATOM 5203 C C . LEU A 1 644 ? -11.082 0.060 17.690 1.00 84.19 644 LEU A C 1
ATOM 5205 O O . LEU A 1 644 ? -10.589 -0.866 17.055 1.00 84.19 644 LEU A O 1
ATOM 5209 N N . LEU A 1 645 ? -12.399 0.290 17.668 1.00 83.31 645 LEU A N 1
ATOM 5210 C CA . LEU A 1 645 ? -13.348 -0.550 16.918 1.00 83.31 645 LEU A CA 1
ATOM 5211 C C . LEU A 1 645 ? -13.418 -0.222 15.421 1.00 83.31 645 LEU A C 1
ATOM 5213 O O . LEU A 1 645 ? -13.968 -0.988 14.632 1.00 83.31 645 LEU A O 1
ATOM 5217 N N . THR A 1 646 ? -12.867 0.923 15.021 1.00 71.88 646 THR A N 1
ATOM 5218 C CA . THR A 1 646 ? -12.786 1.374 13.628 1.00 71.88 646 THR A CA 1
ATOM 5219 C C . THR A 1 646 ? -11.388 1.914 13.345 1.00 71.88 646 THR A C 1
ATOM 5221 O O . THR A 1 646 ? -10.760 2.494 14.231 1.00 71.88 646 THR A O 1
ATOM 5224 N N . GLY A 1 647 ? -10.871 1.657 12.140 1.00 67.56 647 GLY A N 1
ATOM 5225 C CA . GLY A 1 647 ? -9.582 2.182 11.666 1.00 67.56 647 GLY A CA 1
ATOM 5226 C C . GLY A 1 647 ? -8.318 1.637 12.349 1.00 67.56 647 GLY A C 1
ATOM 5227 O O . GLY A 1 647 ? -7.221 1.864 11.847 1.00 67.56 647 GLY A O 1
ATOM 5228 N N . PHE A 1 648 ? -8.434 0.902 13.458 1.00 78.19 648 PHE A N 1
ATOM 5229 C CA . PHE A 1 648 ? -7.294 0.282 14.131 1.00 78.19 648 PHE A CA 1
ATOM 5230 C C . PHE A 1 648 ? -6.914 -1.051 13.472 1.00 78.19 648 PHE A C 1
ATOM 5232 O O . PHE A 1 648 ? -7.753 -1.934 13.310 1.00 78.19 648 PHE A O 1
ATOM 5239 N N . ASP A 1 649 ? -5.636 -1.194 13.116 1.00 75.75 649 ASP A N 1
ATOM 5240 C CA . ASP A 1 649 ? -5.078 -2.394 12.485 1.00 75.75 649 ASP A CA 1
ATOM 5241 C C . ASP A 1 649 ? -3.985 -3.016 13.363 1.00 75.75 649 ASP A C 1
ATOM 5243 O O . ASP A 1 649 ? -2.987 -2.358 13.686 1.00 75.75 649 ASP A O 1
ATOM 5247 N N . ALA A 1 650 ? -4.175 -4.278 13.752 1.00 84.62 650 ALA A N 1
ATOM 5248 C CA . ALA A 1 650 ? -3.230 -5.060 14.541 1.00 84.62 650 ALA A CA 1
ATOM 5249 C C . ALA A 1 650 ? -3.305 -6.547 14.154 1.00 84.62 650 ALA A C 1
ATOM 5251 O O . ALA A 1 650 ? -4.264 -7.235 14.478 1.00 84.62 650 ALA A O 1
ATOM 5252 N N . THR A 1 651 ? -2.259 -7.060 13.499 1.00 82.94 651 THR A N 1
ATOM 5253 C CA . THR A 1 651 ? -2.188 -8.449 12.997 1.00 82.94 651 THR A CA 1
ATOM 5254 C C . THR A 1 651 ? -2.247 -9.520 14.093 1.00 82.94 651 THR A C 1
ATOM 5256 O O . THR A 1 651 ? -2.579 -10.665 13.812 1.00 82.94 651 THR A O 1
ATOM 5259 N N . TYR A 1 652 ? -1.885 -9.157 15.325 1.00 88.94 652 TYR A N 1
ATOM 5260 C CA . TYR A 1 652 ? -1.779 -10.061 16.475 1.00 88.94 652 TYR A CA 1
ATOM 5261 C C . TYR A 1 652 ? -2.877 -9.807 17.527 1.00 88.94 652 TYR A C 1
ATOM 5263 O O . TYR A 1 652 ? -2.651 -10.050 18.715 1.00 88.94 652 TYR A O 1
ATOM 5271 N N . LEU A 1 653 ? -4.025 -9.287 17.081 1.00 89.94 653 LEU A N 1
ATOM 5272 C CA . LEU A 1 653 ? -5.230 -9.055 17.880 1.00 89.94 653 LEU A CA 1
ATOM 5273 C C . LEU A 1 653 ? -6.246 -10.191 17.755 1.00 89.94 653 LEU A C 1
ATOM 5275 O O . LEU A 1 653 ? -6.271 -10.837 16.683 1.00 89.94 653 LEU A O 1
#

Mean predicted aligned error: 8.63 Å